Protein AF-A0A538KNV6-F1 (afdb_monomer)

Secondary structure (DSSP, 8-state):
-PPPPGGGTTHHHHHHHHHT-TT---PPPHHHHHHHHHHHHHHHHHHHHHHHHS--S----HHHHHHHHHHHHHHHT--EEETTEEE-TTHHHHHHHHHHS-TTTHHHHHHHHHHHHHHHHHHTTSS-TTHHHHHHHGGGGGHHHHHHHHHTT---S-GGGHHHHHHHHHHHHHHHHHHHHHHHHHHH---HHHHHHHHHHHHHHHHHHHHHHHHHHHHHTT-TTGGGGGHHHHHHHHHHHHHHHHHHHHHHHHHHHHHHHHHHHHHHHHHHHHHHHT---HHHHHHHHHHHHHHHHT-SEEEEEETTEEE--------HHHHHHHHHHHHHHHHHHTTS----EEETTEEEEEEEEE-SSS---EEEEEEEEESSSPPPHHHHHHHHHHHHHHHHHHHHHHHHHHHHHHHHHHHHTTSPPPPP--TTEEEEEEEE-SSSTTPPPS-EEEEEEETTEEEEEEEEESS-SHHHHHHHHHHHHHHHHHHHHH--HHHHHHHHHHHHHHTT----EEEEEEEEEEETTEEEEEEEEEBSPPPEEEETTEEEE-S---PPBTS-TT----EEEEEE-TT-EEEEE-HHHHH-B-SSSB-HHHHHHHHH-S--SSHHHHHHHHHHHHHHH--SS--S-EEEEEEEE--TT-TTS---PPP------

Nearest PDB structures (foldseek):
  3pu9-assembly1_B  TM=8.169E-01  e=1.095E-09  Sphaerobacter thermophilus DSM 20745
  5ucg-assembly2_E-2  TM=5.984E-01  e=3.688E-09  Bacillus subtilis subsp. subtilis str. 168
  5ucg-assembly1_B  TM=5.558E-01  e=9.086E-10  Bacillus subtilis subsp. subtilis str. 168
  5ucg-assembly1_A  TM=5.643E-01  e=4.881E-09  Bacillus subtilis subsp. subtilis str. 168
  5ucg-assembly3_C  TM=5.854E-01  e=1.131E-08  Bacillus subtilis subsp. subtilis str. 168

Structure (mmCIF, N/CA/C/O backbone):
data_AF-A0A538KNV6-F1
#
_entry.id   AF-A0A538KNV6-F1
#
loop_
_atom_site.group_PDB
_atom_site.id
_atom_site.type_symbol
_atom_site.label_atom_id
_atom_site.label_alt_id
_atom_site.label_comp_id
_atom_site.label_asym_id
_atom_site.label_entity_id
_atom_site.label_seq_id
_atom_site.pdbx_PDB_ins_code
_atom_site.Cartn_x
_atom_site.Cartn_y
_atom_site.Cartn_z
_atom_site.occupancy
_atom_site.B_iso_or_equiv
_atom_site.auth_seq_id
_atom_site.auth_comp_id
_atom_site.auth_asym_id
_atom_site.auth_atom_id
_atom_site.pdbx_PDB_model_num
ATOM 1 N N . MET A 1 1 ? 18.373 -9.035 5.329 1.00 31.70 1 MET A N 1
ATOM 2 C CA . MET A 1 1 ? 19.637 -9.115 4.562 1.00 31.70 1 MET A CA 1
ATOM 3 C C . MET A 1 1 ? 19.269 -9.104 3.083 1.00 31.70 1 MET A C 1
ATOM 5 O O . MET A 1 1 ? 18.928 -10.139 2.532 1.00 31.70 1 MET A O 1
ATOM 9 N N . GLY A 1 2 ? 19.151 -7.910 2.497 1.00 28.67 2 GLY A N 1
ATOM 10 C CA . GLY A 1 2 ? 18.668 -7.730 1.124 1.00 28.67 2 GLY A CA 1
ATOM 11 C C . GLY A 1 2 ? 19.784 -7.972 0.112 1.00 28.67 2 GLY A C 1
ATOM 12 O O . GLY A 1 2 ? 20.884 -7.448 0.275 1.00 28.67 2 GLY A O 1
ATOM 13 N N . ALA A 1 3 ? 19.503 -8.775 -0.913 1.00 26.23 3 ALA A N 1
ATOM 14 C CA . ALA A 1 3 ? 20.411 -8.995 -2.029 1.00 26.23 3 ALA A CA 1
ATOM 15 C C . ALA A 1 3 ? 20.647 -7.670 -2.788 1.00 26.23 3 ALA A C 1
ATOM 17 O O . ALA A 1 3 ? 19.674 -7.011 -3.165 1.00 26.23 3 ALA A O 1
ATOM 18 N N . PRO A 1 4 ? 21.904 -7.250 -3.018 1.00 31.81 4 PRO A N 1
ATOM 19 C CA . PRO A 1 4 ? 22.193 -6.047 -3.785 1.00 31.81 4 PRO A CA 1
ATOM 20 C C . PRO A 1 4 ? 21.834 -6.265 -5.260 1.00 31.81 4 PRO A C 1
ATOM 22 O O . PRO A 1 4 ? 22.206 -7.267 -5.873 1.00 31.81 4 PRO A O 1
ATOM 25 N N . GLY A 1 5 ? 21.080 -5.309 -5.804 1.00 29.91 5 GLY A N 1
ATOM 26 C CA . GLY A 1 5 ? 20.501 -5.325 -7.142 1.00 29.91 5 GLY A CA 1
ATOM 27 C C . GLY A 1 5 ? 21.484 -5.698 -8.251 1.00 29.91 5 GLY A C 1
ATOM 28 O O . GLY A 1 5 ? 22.493 -5.036 -8.491 1.00 29.91 5 GLY A O 1
ATOM 29 N N . THR A 1 6 ? 21.110 -6.728 -9.003 1.00 32.12 6 THR A N 1
ATOM 30 C CA . THR A 1 6 ? 21.729 -7.169 -10.261 1.00 32.12 6 THR A CA 1
ATOM 31 C C . THR A 1 6 ? 21.466 -6.213 -11.437 1.00 32.12 6 THR A C 1
ATOM 33 O O . THR A 1 6 ? 21.839 -6.502 -12.573 1.00 32.12 6 THR A O 1
ATOM 36 N N . THR A 1 7 ? 20.869 -5.046 -11.185 1.00 37.09 7 THR A N 1
ATOM 37 C CA . THR A 1 7 ? 20.545 -4.013 -12.180 1.00 37.09 7 THR A CA 1
ATOM 38 C C . THR A 1 7 ? 21.767 -3.223 -12.666 1.00 37.09 7 THR A C 1
ATOM 40 O O . THR A 1 7 ? 21.766 -2.733 -13.788 1.00 37.09 7 THR A O 1
ATOM 43 N N . GLY A 1 8 ? 22.867 -3.163 -11.906 1.00 31.95 8 GLY A N 1
ATOM 44 C CA . GLY A 1 8 ? 24.031 -2.336 -12.272 1.00 31.95 8 GLY A CA 1
ATOM 45 C C . GLY A 1 8 ? 24.875 -2.828 -13.461 1.00 31.95 8 GLY A C 1
ATOM 46 O O . GLY A 1 8 ? 25.609 -2.039 -14.053 1.00 31.95 8 GLY A O 1
ATOM 47 N N . LEU A 1 9 ? 24.795 -4.115 -13.824 1.00 35.78 9 LEU A N 1
ATOM 48 C CA . LEU A 1 9 ? 25.647 -4.721 -14.864 1.00 35.78 9 LEU A CA 1
ATOM 49 C C . LEU A 1 9 ? 24.964 -4.853 -16.236 1.00 35.78 9 LEU A C 1
ATOM 51 O O . LEU A 1 9 ? 25.666 -4.989 -17.237 1.00 35.78 9 LEU A O 1
ATOM 55 N N . ARG A 1 10 ? 23.627 -4.780 -16.303 1.00 38.53 10 ARG A N 1
ATOM 56 C CA . ARG A 1 10 ? 22.877 -4.808 -17.576 1.00 38.53 10 ARG A CA 1
ATOM 57 C C . ARG A 1 10 ? 22.777 -3.430 -18.243 1.00 38.53 10 ARG A C 1
ATOM 59 O O . ARG A 1 10 ? 22.795 -3.361 -19.464 1.00 38.53 10 ARG A O 1
ATOM 66 N N . ASP A 1 11 ? 22.837 -2.355 -17.458 1.00 41.00 11 ASP A N 1
ATOM 67 C CA . ASP A 1 11 ? 22.740 -0.968 -17.938 1.00 41.00 11 ASP A CA 1
ATOM 68 C C . ASP A 1 11 ? 23.985 -0.447 -18.678 1.00 41.00 11 ASP A C 1
ATOM 70 O O . ASP A 1 11 ? 23.913 0.522 -19.432 1.00 41.00 11 ASP A O 1
ATOM 74 N N . ALA A 1 12 ? 25.167 -1.020 -18.439 1.00 43.66 12 ALA A N 1
ATOM 75 C CA . ALA A 1 12 ? 26.415 -0.508 -19.011 1.00 43.66 12 ALA A CA 1
ATOM 76 C C . ALA A 1 12 ? 26.449 -0.549 -20.559 1.00 43.66 12 ALA A C 1
ATOM 78 O O . ALA A 1 12 ? 26.794 0.472 -21.160 1.00 43.66 12 ALA A O 1
ATOM 79 N N . PRO A 1 13 ? 26.089 -1.662 -21.233 1.00 41.53 13 PRO A N 1
ATOM 80 C CA . PRO A 1 13 ? 26.017 -1.700 -22.694 1.00 41.53 13 PRO A CA 1
ATOM 81 C C . PRO A 1 13 ? 24.874 -0.852 -23.274 1.00 41.53 13 PRO A C 1
ATOM 83 O O . PRO A 1 13 ? 25.076 -0.241 -24.321 1.00 41.53 13 PRO A O 1
ATOM 86 N N . GLU A 1 14 ? 23.723 -0.746 -22.602 1.00 44.19 14 GLU A N 1
ATOM 87 C CA . GLU A 1 14 ? 22.599 0.102 -23.040 1.00 44.19 14 GLU A CA 1
ATOM 88 C C . GLU A 1 14 ? 22.937 1.588 -22.971 1.00 44.19 14 GLU A C 1
ATOM 90 O O . GLU A 1 14 ? 22.750 2.308 -23.953 1.00 44.19 14 GLU A O 1
ATOM 95 N N . ARG A 1 15 ? 23.558 2.039 -21.875 1.00 45.38 15 ARG A N 1
ATOM 96 C CA . ARG A 1 15 ? 24.079 3.408 -21.778 1.00 45.38 15 ARG A CA 1
ATOM 97 C C . ARG A 1 15 ? 25.140 3.654 -22.850 1.00 45.38 15 ARG A C 1
ATOM 99 O O . ARG A 1 15 ? 25.118 4.703 -23.482 1.00 45.38 15 ARG A O 1
ATOM 106 N N . LEU A 1 16 ? 26.027 2.699 -23.133 1.00 47.44 16 LEU A N 1
ATOM 107 C CA . LEU A 1 16 ? 27.023 2.833 -24.206 1.00 47.44 16 LEU A CA 1
ATOM 108 C C . LEU A 1 16 ? 26.395 2.881 -25.609 1.00 47.44 16 LEU A C 1
ATOM 110 O O . LEU A 1 16 ? 26.859 3.650 -26.447 1.00 47.44 16 LEU A O 1
ATOM 114 N N . MET A 1 17 ? 25.321 2.128 -25.863 1.00 43.88 17 MET A N 1
ATOM 115 C CA . MET A 1 17 ? 24.559 2.189 -27.117 1.00 43.88 17 MET A CA 1
ATOM 116 C C . MET A 1 17 ? 23.757 3.491 -27.258 1.00 43.88 17 MET A C 1
ATOM 118 O O . MET A 1 17 ? 23.701 4.053 -28.354 1.00 43.88 17 MET A O 1
ATOM 122 N N . GLU A 1 18 ? 23.189 4.021 -26.170 1.00 44.62 18 GLU A N 1
ATOM 123 C CA . GLU A 1 18 ? 22.583 5.358 -26.153 1.00 44.62 18 GLU A CA 1
ATOM 124 C C . GLU A 1 18 ? 23.612 6.453 -26.464 1.00 44.62 18 GLU A C 1
ATOM 126 O O . GLU A 1 18 ? 23.309 7.389 -27.207 1.00 44.62 18 GLU A O 1
ATOM 131 N N . HIS A 1 19 ? 24.841 6.316 -25.957 1.00 47.78 19 HIS A N 1
ATOM 132 C CA . HIS A 1 19 ? 25.937 7.256 -26.218 1.00 47.78 19 HIS A CA 1
ATOM 133 C C . HIS A 1 19 ? 26.520 7.106 -27.635 1.00 47.78 19 HIS A C 1
ATOM 135 O O . HIS A 1 19 ? 26.993 8.084 -28.211 1.00 47.78 19 HIS A O 1
ATOM 141 N N . ALA A 1 20 ? 26.410 5.923 -28.247 1.00 45.28 20 ALA A N 1
ATOM 142 C CA . ALA A 1 20 ? 26.838 5.650 -29.619 1.00 45.28 20 ALA A CA 1
ATOM 143 C C . ALA A 1 20 ? 25.884 6.192 -30.702 1.00 45.28 20 ALA A C 1
ATOM 145 O O . ALA A 1 20 ? 26.161 6.026 -31.892 1.00 45.28 20 ALA A O 1
ATOM 146 N N . ARG A 1 21 ? 24.756 6.829 -30.338 1.00 53.97 21 ARG A N 1
ATOM 147 C CA . ARG A 1 21 ? 23.785 7.430 -31.275 1.00 53.97 21 ARG A CA 1
ATOM 148 C C . ARG A 1 21 ? 24.077 8.925 -31.497 1.00 53.97 21 ARG A C 1
ATOM 150 O O . ARG A 1 21 ? 23.521 9.775 -30.799 1.00 53.97 21 ARG A O 1
ATOM 157 N N . PRO A 1 22 ? 24.847 9.328 -32.526 1.00 48.66 22 PRO A N 1
ATOM 158 C CA . PRO A 1 22 ? 25.306 10.701 -32.669 1.00 48.66 22 PRO A CA 1
ATOM 159 C C . PRO A 1 22 ? 24.379 11.445 -33.637 1.00 48.66 22 PRO A C 1
ATOM 161 O O . PRO A 1 22 ? 24.817 11.845 -34.705 1.00 48.66 22 PRO A O 1
ATOM 164 N N . HIS A 1 23 ? 23.081 11.544 -33.325 1.00 49.34 23 HIS A N 1
ATOM 165 C CA . HIS A 1 23 ? 22.102 12.286 -34.149 1.00 49.34 23 HIS A CA 1
ATOM 166 C C . HIS A 1 23 ? 20.927 12.871 -33.351 1.00 49.34 23 HIS A C 1
ATOM 168 O O . HIS A 1 23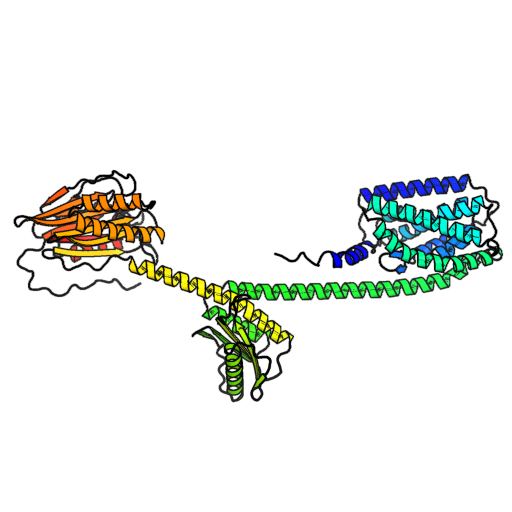 ? 19.929 13.273 -33.946 1.00 49.34 23 HIS A O 1
ATOM 174 N N . ARG A 1 24 ? 20.989 12.948 -32.012 1.00 53.91 24 ARG A N 1
ATOM 175 C CA . ARG A 1 24 ? 20.012 13.813 -31.340 1.00 53.91 24 ARG A CA 1
ATOM 176 C C . ARG A 1 24 ? 20.365 15.267 -31.685 1.00 53.91 24 ARG A C 1
ATOM 178 O O . ARG A 1 24 ? 21.533 15.634 -31.523 1.00 53.91 24 ARG A O 1
ATOM 185 N N . PRO A 1 25 ? 19.401 16.101 -32.112 1.00 59.47 25 PRO A N 1
ATOM 186 C CA . PRO A 1 25 ? 19.564 17.549 -32.217 1.00 59.47 25 PRO A CA 1
ATOM 187 C C . PRO A 1 25 ? 19.643 18.148 -30.802 1.00 59.47 25 PRO A C 1
ATOM 189 O O . PRO A 1 25 ? 18.776 18.888 -30.352 1.00 59.47 25 PRO A O 1
ATOM 192 N N . ARG A 1 26 ? 20.662 17.743 -30.043 1.00 69.62 26 ARG A N 1
ATOM 193 C CA . ARG A 1 26 ? 20.945 18.189 -28.684 1.00 69.62 26 ARG A CA 1
ATOM 194 C C . ARG A 1 26 ? 22.269 18.935 -28.679 1.00 69.62 26 ARG A C 1
ATOM 196 O O . ARG A 1 26 ? 23.227 18.508 -29.326 1.00 69.62 26 ARG A O 1
ATOM 203 N N . ARG A 1 27 ? 22.289 20.027 -27.919 1.00 80.69 27 ARG A N 1
ATOM 204 C CA . ARG A 1 27 ? 23.494 20.787 -27.583 1.00 80.69 27 ARG A CA 1
ATOM 205 C C . ARG A 1 27 ? 24.470 19.928 -26.785 1.00 80.69 27 ARG A C 1
ATOM 207 O O . ARG A 1 27 ? 24.042 19.061 -26.019 1.00 80.69 27 ARG A O 1
ATOM 214 N N . LEU A 1 28 ? 25.760 20.176 -26.978 1.00 80.81 28 LEU A N 1
ATOM 215 C CA . LEU A 1 28 ? 26.827 19.606 -26.167 1.00 80.81 28 LEU A CA 1
ATOM 216 C C . LEU A 1 28 ? 26.789 20.212 -24.763 1.00 80.81 28 LEU A C 1
ATOM 218 O O . LEU A 1 28 ? 26.365 21.353 -24.564 1.00 80.81 28 LEU A O 1
ATOM 222 N N . ALA A 1 29 ? 27.272 19.462 -23.774 1.00 85.50 29 ALA A N 1
ATOM 223 C CA . ALA A 1 29 ? 27.494 20.040 -22.456 1.00 85.50 29 ALA A CA 1
ATOM 224 C C . ALA A 1 29 ? 28.584 21.135 -22.546 1.00 85.50 29 ALA A C 1
ATOM 226 O O . ALA A 1 29 ? 29.550 20.967 -23.292 1.00 85.50 29 ALA A O 1
ATOM 227 N N . PRO A 1 30 ? 28.530 22.219 -21.747 1.00 86.25 30 PRO A N 1
ATOM 228 C CA . PRO A 1 30 ? 29.530 23.296 -21.807 1.00 86.25 30 PRO A CA 1
ATOM 229 C C . PRO A 1 30 ? 30.976 22.833 -21.567 1.00 86.25 30 PRO A C 1
ATOM 231 O O . PRO A 1 30 ? 31.935 23.460 -22.014 1.00 86.25 30 PRO A O 1
ATOM 234 N N . ARG A 1 31 ? 31.157 21.738 -20.822 1.00 87.00 31 ARG A N 1
ATOM 235 C CA . ARG A 1 31 ? 32.462 21.098 -20.616 1.00 87.00 31 ARG A CA 1
ATOM 236 C C . ARG A 1 31 ? 32.932 20.355 -21.868 1.00 87.00 31 ARG A C 1
ATOM 238 O O . ARG A 1 31 ? 34.076 20.531 -22.267 1.00 87.00 31 ARG A O 1
ATOM 245 N N . GLU A 1 32 ? 32.047 19.585 -22.489 1.00 87.69 32 GLU A N 1
ATOM 246 C CA . GLU A 1 32 ? 32.319 18.854 -23.729 1.00 87.69 32 GLU A CA 1
ATOM 247 C C . GLU A 1 32 ? 32.652 19.819 -24.872 1.00 87.69 32 GLU A C 1
ATOM 249 O O . GLU A 1 32 ? 33.688 19.671 -25.510 1.00 87.69 32 GLU A O 1
ATOM 254 N N . LEU A 1 33 ? 31.849 20.873 -25.058 1.00 90.00 33 LEU A N 1
ATOM 255 C CA . LEU A 1 33 ? 32.087 21.882 -26.091 1.00 90.00 33 LEU A CA 1
ATOM 256 C C . LEU A 1 33 ? 33.457 22.556 -25.940 1.00 90.00 33 LEU A C 1
ATOM 258 O O . LEU A 1 33 ? 34.154 22.743 -26.933 1.00 90.00 33 LEU A O 1
ATOM 262 N N . ARG A 1 34 ? 33.868 22.898 -24.710 1.00 91.88 34 ARG A N 1
ATOM 263 C CA . ARG A 1 34 ? 35.193 23.489 -24.452 1.00 91.88 34 ARG A CA 1
ATOM 264 C C . ARG A 1 34 ? 36.325 22.537 -24.826 1.00 91.88 34 ARG A C 1
ATOM 266 O O . ARG A 1 34 ? 37.282 22.969 -25.458 1.00 91.88 34 ARG A O 1
ATOM 273 N N . VAL A 1 35 ? 36.218 21.264 -24.451 1.00 91.75 35 VAL A N 1
ATOM 274 C CA . VAL A 1 35 ? 37.239 20.252 -24.761 1.00 91.75 35 VAL A CA 1
ATOM 275 C C . VAL A 1 35 ? 37.345 20.027 -26.270 1.00 91.75 35 VAL A C 1
ATOM 277 O O . VAL A 1 35 ? 38.452 20.055 -26.806 1.00 91.75 35 VAL A O 1
ATOM 280 N N . GLU A 1 36 ? 36.215 19.882 -26.966 1.00 92.25 36 GLU A N 1
ATOM 281 C CA . GLU A 1 36 ? 36.201 19.720 -28.424 1.00 92.25 36 GLU A CA 1
ATOM 282 C C . GLU A 1 36 ? 36.719 20.972 -29.143 1.00 92.25 36 GLU A C 1
ATOM 284 O O . GLU A 1 36 ? 37.502 20.854 -30.080 1.00 92.25 36 GLU A O 1
ATOM 289 N N . ALA A 1 37 ? 36.367 22.177 -28.680 1.00 93.38 37 ALA A N 1
ATOM 290 C CA . ALA A 1 37 ? 36.863 23.427 -29.258 1.00 93.38 37 ALA A CA 1
ATOM 291 C C . ALA A 1 37 ? 38.379 23.594 -29.086 1.00 93.38 37 ALA A C 1
ATOM 293 O O . ALA A 1 37 ? 39.064 23.955 -30.043 1.00 93.38 37 ALA A O 1
ATOM 294 N N . ILE A 1 38 ? 38.916 23.294 -27.897 1.00 94.88 38 ILE A N 1
ATOM 295 C CA . ILE A 1 38 ? 40.363 23.324 -27.640 1.00 94.88 38 ILE A CA 1
ATOM 296 C C . ILE A 1 38 ? 41.075 22.301 -28.527 1.00 94.88 38 ILE A C 1
ATOM 298 O O . ILE A 1 38 ? 42.089 22.621 -29.143 1.00 94.88 38 ILE A O 1
ATOM 302 N N . SER A 1 39 ? 40.537 21.084 -28.624 1.00 94.38 39 SER A N 1
ATOM 303 C CA . SER A 1 39 ? 41.139 20.029 -29.436 1.00 94.38 39 SER A CA 1
ATOM 304 C C . SER A 1 39 ? 41.112 20.357 -30.930 1.00 94.38 39 SER A C 1
ATOM 306 O O . SER A 1 39 ? 42.129 20.203 -31.603 1.00 94.38 39 SER A O 1
ATOM 308 N N . ALA A 1 40 ? 39.992 20.877 -31.440 1.00 95.12 40 ALA A N 1
ATOM 309 C CA . ALA A 1 40 ? 39.860 21.320 -32.823 1.00 95.12 40 ALA A CA 1
ATOM 310 C C . ALA A 1 40 ? 40.824 22.473 -33.147 1.00 95.12 40 ALA A C 1
ATOM 312 O O . ALA A 1 40 ? 41.493 22.444 -34.179 1.00 95.12 40 ALA A O 1
ATOM 313 N N . ALA A 1 41 ? 40.948 23.461 -32.255 1.00 96.38 41 ALA A N 1
ATOM 314 C CA . ALA A 1 41 ? 41.893 24.563 -32.420 1.00 96.38 41 ALA A CA 1
ATOM 315 C C . ALA A 1 41 ? 43.352 24.074 -32.418 1.00 96.38 41 ALA A C 1
ATOM 317 O O . ALA A 1 41 ? 44.137 24.483 -33.272 1.00 96.38 41 ALA A O 1
ATOM 318 N N . ALA A 1 42 ? 43.703 23.162 -31.505 1.00 96.06 42 ALA A N 1
ATOM 319 C CA . ALA A 1 42 ? 45.030 22.558 -31.448 1.00 96.06 42 ALA A CA 1
ATOM 320 C C . ALA A 1 42 ? 45.345 21.744 -32.714 1.00 96.06 42 ALA A C 1
ATOM 322 O O . ALA A 1 42 ? 46.440 21.874 -33.260 1.00 96.06 42 ALA A O 1
ATOM 323 N N . LEU A 1 43 ? 44.382 20.971 -33.228 1.00 96.38 43 LEU A N 1
ATOM 324 C CA . LEU A 1 43 ? 44.548 20.243 -34.485 1.00 96.38 43 LEU A CA 1
ATOM 325 C C . LEU A 1 43 ? 44.799 21.202 -35.649 1.00 96.38 43 LEU A C 1
ATOM 327 O O . LEU A 1 43 ? 45.733 20.989 -36.416 1.00 96.38 43 LEU A O 1
ATOM 331 N N . LEU A 1 44 ? 43.988 22.256 -35.784 1.00 96.69 44 LEU A N 1
ATOM 332 C CA . LEU A 1 44 ? 44.137 23.237 -36.861 1.00 96.69 44 LEU A CA 1
ATOM 333 C C . LEU A 1 44 ? 45.475 23.979 -36.778 1.00 96.69 44 LEU A C 1
ATOM 335 O O . LEU A 1 44 ? 46.090 24.224 -37.814 1.00 96.69 44 LEU A O 1
ATOM 339 N N . ALA A 1 45 ? 45.958 24.286 -35.571 1.00 97.00 45 ALA A N 1
ATOM 340 C CA . ALA A 1 45 ? 47.271 24.891 -35.370 1.00 97.00 45 ALA A CA 1
ATOM 341 C C . ALA A 1 45 ? 48.408 23.952 -35.809 1.00 97.00 45 ALA A C 1
ATOM 343 O O . ALA A 1 45 ? 49.298 24.370 -36.548 1.00 97.00 45 ALA A O 1
ATOM 344 N N . VAL A 1 46 ? 48.357 22.673 -35.416 1.00 96.56 46 VAL A N 1
ATOM 345 C CA . VAL A 1 46 ? 49.350 21.664 -35.825 1.00 96.56 46 VAL A CA 1
ATOM 346 C C . VAL A 1 46 ? 49.297 21.421 -37.334 1.00 96.56 46 VAL A C 1
ATOM 348 O O . VAL A 1 46 ? 50.331 21.445 -37.995 1.00 96.56 46 VAL A O 1
ATOM 351 N N . ALA A 1 47 ? 48.102 21.248 -37.898 1.00 95.44 47 ALA A N 1
ATOM 352 C CA . ALA A 1 47 ? 47.891 21.036 -39.325 1.00 95.44 47 ALA A CA 1
ATOM 353 C C . ALA A 1 47 ? 48.343 22.244 -40.164 1.00 95.44 47 ALA A C 1
ATOM 355 O O . ALA A 1 47 ? 49.003 22.074 -41.186 1.00 95.44 47 ALA A O 1
ATOM 356 N N . GLY A 1 48 ? 48.047 23.468 -39.714 1.00 95.38 48 GLY A N 1
ATOM 357 C CA . GLY A 1 48 ? 48.525 24.702 -40.337 1.00 95.38 48 GLY A CA 1
ATOM 358 C C . GLY A 1 48 ? 50.046 24.841 -40.262 1.00 95.38 48 GLY A C 1
ATOM 359 O O . GLY A 1 48 ? 50.682 25.169 -41.260 1.00 95.38 48 GLY A O 1
ATOM 360 N N . GLY A 1 49 ? 50.644 24.512 -39.113 1.00 95.69 49 GLY A N 1
ATOM 361 C CA . GLY A 1 49 ? 52.097 24.464 -38.952 1.00 95.69 49 GLY A CA 1
ATOM 362 C C . GLY A 1 49 ? 52.752 23.454 -39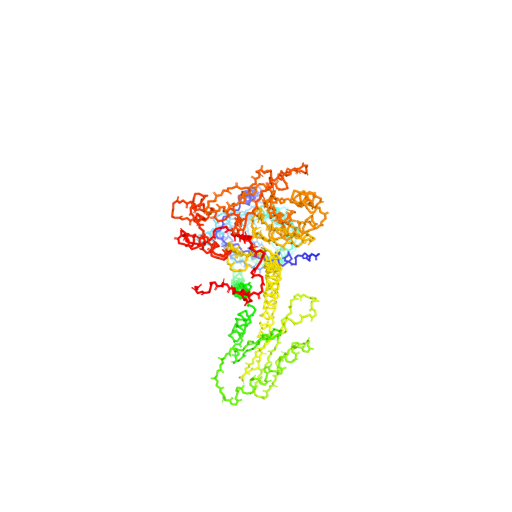.895 1.00 95.69 49 GLY A C 1
ATOM 363 O O . GLY A 1 49 ? 53.725 23.784 -40.566 1.00 95.69 49 GLY A O 1
ATOM 364 N N . MET A 1 50 ? 52.183 22.252 -40.022 1.00 95.00 50 MET A N 1
ATOM 365 C CA . MET A 1 50 ? 52.652 21.252 -40.984 1.00 95.00 50 MET A CA 1
ATOM 366 C C . MET A 1 50 ? 52.543 21.748 -42.428 1.00 95.00 50 MET A C 1
ATOM 368 O O . MET A 1 50 ? 53.485 21.564 -43.192 1.00 95.00 50 MET A O 1
ATOM 372 N N . ALA A 1 51 ? 51.446 22.410 -42.804 1.00 93.38 51 ALA A N 1
ATOM 373 C CA . ALA A 1 51 ? 51.262 22.946 -44.153 1.00 93.38 51 ALA A CA 1
ATOM 374 C C . ALA A 1 51 ? 52.297 24.021 -44.525 1.00 93.38 51 ALA A C 1
ATOM 376 O O . ALA A 1 51 ? 52.648 24.141 -45.697 1.00 93.38 51 ALA A O 1
ATOM 377 N N . LEU A 1 52 ? 52.794 24.777 -43.540 1.00 93.38 52 LEU A N 1
ATOM 378 C CA . LEU A 1 52 ? 53.803 25.820 -43.737 1.00 93.38 52 LEU A CA 1
ATOM 379 C C . LEU A 1 52 ? 55.243 25.290 -43.671 1.00 93.38 52 LEU A C 1
ATOM 381 O O . LEU A 1 52 ? 56.103 25.773 -44.402 1.00 93.38 52 LEU A O 1
ATOM 385 N N . LEU A 1 53 ? 55.518 24.331 -42.781 1.00 92.12 53 LEU A N 1
ATOM 386 C CA . LEU A 1 53 ? 56.879 23.884 -42.460 1.00 92.12 53 LEU A CA 1
ATOM 387 C C . LEU A 1 53 ? 57.316 22.640 -43.245 1.00 92.12 53 LEU A C 1
ATOM 389 O O . LEU A 1 53 ? 58.509 22.447 -43.480 1.00 92.12 53 LEU A O 1
ATOM 393 N N . VAL A 1 54 ? 56.378 21.780 -43.650 1.00 91.25 54 VAL A N 1
ATOM 394 C CA . VAL A 1 54 ? 56.695 20.554 -44.391 1.00 91.25 54 VAL A CA 1
ATOM 395 C C . VAL A 1 54 ? 56.819 20.880 -45.875 1.00 91.25 54 VAL A C 1
ATOM 397 O O . VAL A 1 54 ? 55.826 21.017 -46.590 1.00 91.25 54 VAL A O 1
ATOM 400 N N . SER A 1 55 ? 58.060 20.965 -46.350 1.00 80.44 55 SER A N 1
ATOM 401 C CA . SER A 1 55 ? 58.354 21.122 -47.776 1.00 80.44 55 SER A CA 1
ATOM 402 C C . SER A 1 55 ? 57.924 19.876 -48.555 1.00 80.44 55 SER A C 1
ATOM 404 O O . SER A 1 55 ? 58.197 18.750 -48.143 1.00 80.44 55 SER A O 1
ATOM 406 N N . SER A 1 56 ? 57.252 20.070 -49.691 1.00 80.44 56 SER A N 1
ATOM 407 C CA . SER A 1 56 ? 56.743 18.980 -50.526 1.00 80.44 56 SER A CA 1
ATOM 408 C C . SER A 1 56 ? 57.185 19.161 -51.979 1.00 80.44 56 SER A C 1
ATOM 410 O O . SER A 1 56 ? 56.890 20.202 -52.562 1.00 80.44 56 SER A O 1
ATOM 412 N N . PRO A 1 57 ? 57.799 18.142 -52.608 1.00 76.81 57 PRO A N 1
ATOM 413 C CA . PRO A 1 57 ? 58.096 18.165 -54.041 1.00 76.81 57 PRO A CA 1
ATOM 414 C C . PRO A 1 57 ? 56.844 17.949 -54.916 1.00 76.81 57 PRO A C 1
ATOM 416 O O . PRO A 1 57 ? 56.923 17.996 -56.140 1.00 76.81 57 PRO A O 1
ATOM 419 N N . ARG A 1 58 ? 55.681 17.679 -54.308 1.00 83.62 58 ARG A N 1
ATOM 420 C CA . ARG A 1 58 ? 54.424 17.360 -55.003 1.00 83.62 58 ARG A CA 1
ATOM 421 C C . ARG A 1 58 ? 53.628 18.626 -55.320 1.00 83.62 58 ARG A C 1
ATOM 423 O O . ARG A 1 58 ? 53.338 19.398 -54.409 1.00 83.62 58 ARG A O 1
ATOM 430 N N . ALA A 1 59 ? 53.197 18.771 -56.573 1.00 82.81 59 ALA A N 1
ATOM 431 C CA . ALA A 1 59 ? 52.345 19.863 -57.052 1.00 82.81 59 ALA A CA 1
ATOM 432 C C . ALA A 1 59 ? 51.082 19.305 -57.747 1.00 82.81 59 ALA A C 1
ATOM 434 O O . ALA A 1 59 ? 51.034 19.233 -58.977 1.00 82.81 59 ALA A O 1
ATOM 435 N N . PRO A 1 60 ? 50.069 18.837 -56.990 1.00 86.62 60 PRO A N 1
ATOM 436 C CA . PRO A 1 60 ? 48.858 18.279 -57.583 1.00 86.62 60 PRO A CA 1
ATOM 437 C C . PRO A 1 60 ? 48.013 19.362 -58.261 1.00 86.62 60 PRO A C 1
ATOM 439 O O . PRO A 1 60 ? 47.995 20.520 -57.844 1.00 86.62 60 PRO A O 1
ATOM 442 N N . SER A 1 61 ? 47.239 18.963 -59.273 1.00 89.81 61 SER A N 1
ATOM 443 C CA . SER A 1 61 ? 46.256 19.860 -59.885 1.00 89.81 61 SER A CA 1
ATOM 444 C C . SER A 1 61 ? 45.141 20.222 -58.885 1.00 89.81 61 SER A C 1
ATOM 446 O O . SER A 1 61 ? 44.774 19.384 -58.051 1.00 89.81 61 SER A O 1
ATOM 448 N N . PRO A 1 62 ? 44.520 21.413 -58.989 1.00 89.75 62 PRO A N 1
ATOM 449 C CA . PRO A 1 62 ? 43.359 21.766 -58.169 1.00 89.75 62 PRO A CA 1
ATOM 450 C C . PRO A 1 62 ? 42.210 20.749 -58.270 1.00 89.75 62 PRO A C 1
ATOM 452 O O . PRO A 1 62 ? 41.534 20.472 -57.281 1.00 89.75 62 PRO A O 1
ATOM 455 N N . ALA A 1 63 ? 42.027 20.134 -59.445 1.00 90.06 63 ALA A N 1
ATOM 456 C CA . ALA A 1 63 ? 41.030 19.087 -59.666 1.00 90.06 63 ALA A CA 1
ATOM 457 C C . ALA A 1 63 ? 41.320 17.818 -58.846 1.00 90.06 63 ALA A C 1
ATOM 459 O O . ALA A 1 63 ? 40.398 17.211 -58.306 1.00 90.06 63 ALA A O 1
ATOM 460 N N . THR A 1 64 ? 42.593 17.440 -58.694 1.00 90.12 64 THR A N 1
ATOM 461 C CA . THR A 1 64 ? 43.012 16.304 -57.859 1.00 90.12 64 THR A CA 1
ATOM 462 C C . THR A 1 64 ? 42.724 16.574 -56.384 1.00 90.12 64 THR A C 1
ATOM 464 O O . THR A 1 64 ? 42.160 15.720 -55.704 1.00 90.12 64 THR A O 1
ATOM 467 N N . VAL A 1 65 ? 43.042 17.776 -55.891 1.00 91.12 65 VAL A N 1
ATOM 468 C CA . VAL A 1 65 ? 42.737 18.177 -54.506 1.00 91.12 65 VAL A CA 1
ATOM 469 C C . VAL A 1 65 ? 41.226 18.138 -54.254 1.00 91.12 65 VAL A C 1
ATOM 471 O O . VAL A 1 65 ? 40.783 17.548 -53.268 1.00 91.12 65 VAL A O 1
ATOM 474 N N . ALA A 1 66 ? 40.429 18.698 -55.170 1.00 92.56 66 ALA A N 1
ATOM 475 C CA . ALA A 1 66 ? 38.971 18.690 -55.079 1.00 92.56 66 ALA A CA 1
ATOM 476 C C . ALA A 1 66 ? 38.385 17.267 -55.121 1.00 92.56 66 ALA A C 1
ATOM 478 O O . ALA A 1 66 ? 37.470 16.960 -54.356 1.00 92.56 66 ALA A O 1
ATOM 479 N N . LEU A 1 67 ? 38.935 16.383 -55.962 1.00 94.19 67 LEU A N 1
ATOM 480 C CA . LEU A 1 67 ? 38.527 14.980 -56.049 1.00 94.19 67 LEU A CA 1
ATOM 481 C C . LEU A 1 67 ? 38.748 14.246 -54.721 1.00 94.19 67 LEU A C 1
ATOM 483 O O . LEU A 1 67 ? 37.824 13.611 -54.213 1.00 94.19 67 LEU A O 1
ATOM 487 N N . TYR A 1 68 ? 39.945 14.354 -54.138 1.00 94.50 68 TYR A N 1
ATOM 488 C CA . TYR A 1 68 ? 40.255 13.721 -52.853 1.00 94.50 68 TYR A CA 1
ATOM 489 C C . TYR A 1 68 ? 39.414 14.293 -51.711 1.00 94.50 68 TYR A C 1
ATOM 491 O O . TYR A 1 68 ? 38.889 13.521 -50.911 1.00 94.50 68 TYR A O 1
ATOM 499 N N . ALA A 1 69 ? 39.227 15.615 -51.657 1.00 94.69 69 ALA A N 1
ATOM 500 C CA . ALA A 1 69 ? 38.366 16.247 -50.661 1.00 94.69 69 ALA A CA 1
ATOM 501 C C . ALA A 1 69 ? 36.907 15.766 -50.785 1.00 94.69 69 ALA A C 1
ATOM 503 O O . ALA A 1 69 ? 36.304 15.362 -49.792 1.00 94.69 69 ALA A O 1
ATOM 504 N N . GLY A 1 70 ? 36.353 15.732 -52.002 1.00 95.69 70 GLY A N 1
ATOM 505 C CA . GLY A 1 70 ? 34.985 15.275 -52.259 1.00 95.69 70 GLY A CA 1
ATOM 506 C C . GLY A 1 70 ? 34.770 13.794 -51.931 1.00 95.69 70 GLY A C 1
ATOM 507 O O . GLY A 1 70 ? 33.801 13.442 -51.256 1.00 95.69 70 GLY A O 1
ATOM 508 N N . LEU A 1 71 ? 35.697 12.923 -52.342 1.00 95.31 71 LEU A N 1
ATOM 509 C CA . LEU A 1 71 ? 35.652 11.497 -52.006 1.00 95.31 71 LEU A CA 1
ATOM 510 C C . LEU A 1 71 ? 35.808 11.256 -50.504 1.00 95.31 71 LEU A C 1
ATOM 512 O O . LEU A 1 71 ? 35.149 10.375 -49.955 1.00 95.31 71 LEU A O 1
ATOM 516 N N . TYR A 1 72 ? 36.631 12.053 -49.825 1.00 95.81 72 TYR A N 1
ATOM 517 C CA . TYR A 1 72 ? 36.798 11.956 -48.382 1.00 95.81 72 TYR A CA 1
ATOM 518 C C . TYR A 1 72 ? 35.524 12.375 -47.639 1.00 95.81 72 TYR A C 1
ATOM 520 O O . TYR A 1 72 ? 35.097 11.671 -46.725 1.00 95.81 72 TYR A O 1
ATOM 528 N N . VAL A 1 73 ? 34.850 13.450 -48.074 1.00 96.06 73 VAL A N 1
ATOM 529 C CA . VAL A 1 73 ? 33.517 13.821 -47.564 1.00 96.06 73 VAL A CA 1
ATOM 530 C C . VAL A 1 73 ? 32.530 12.672 -47.780 1.00 96.06 73 VAL A C 1
ATOM 532 O O . VAL A 1 73 ? 31.825 12.291 -46.847 1.00 96.06 73 VAL A O 1
ATOM 535 N N . ALA A 1 74 ? 32.502 12.068 -48.973 1.00 94.19 74 ALA A N 1
ATOM 536 C CA . ALA A 1 74 ? 31.633 10.928 -49.263 1.00 94.19 74 ALA A CA 1
ATOM 537 C C . ALA A 1 74 ? 31.940 9.706 -48.376 1.00 94.19 74 ALA A C 1
ATOM 539 O O . ALA A 1 74 ? 31.013 9.064 -47.883 1.00 94.19 74 ALA A O 1
ATOM 540 N N . ALA A 1 75 ? 33.213 9.410 -48.106 1.00 93.88 75 ALA A N 1
ATOM 541 C CA . ALA A 1 75 ? 33.615 8.335 -47.202 1.00 93.88 75 ALA A CA 1
ATOM 542 C C . ALA A 1 75 ? 33.233 8.636 -45.742 1.00 93.88 75 ALA A C 1
ATOM 544 O O . ALA A 1 75 ? 32.643 7.788 -45.077 1.00 93.88 75 ALA A O 1
ATOM 545 N N . ALA A 1 76 ? 33.459 9.863 -45.263 1.00 92.38 76 ALA A N 1
ATOM 546 C CA . ALA A 1 76 ? 33.076 10.312 -43.920 1.00 92.38 76 ALA A CA 1
ATOM 547 C C . ALA A 1 76 ? 31.551 10.319 -43.690 1.00 92.38 76 ALA A C 1
ATOM 549 O O . ALA A 1 76 ? 31.075 10.351 -42.553 1.00 92.38 76 ALA A O 1
ATOM 55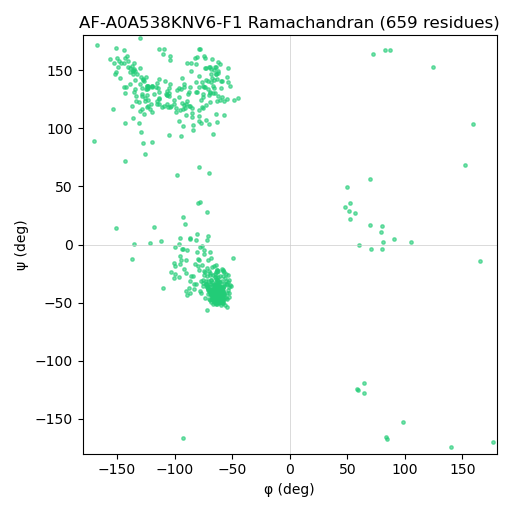0 N N . ARG A 1 77 ? 30.759 10.290 -44.767 1.00 90.62 77 ARG A N 1
ATOM 551 C CA . ARG A 1 77 ? 29.294 10.184 -44.722 1.00 90.62 77 ARG A CA 1
ATOM 552 C C . ARG A 1 77 ? 28.812 8.751 -44.484 1.00 90.62 77 ARG A C 1
ATOM 554 O O . ARG A 1 77 ? 27.662 8.576 -44.070 1.00 90.62 77 ARG A O 1
ATOM 561 N N . VAL A 1 78 ? 29.657 7.748 -44.724 1.00 90.56 78 VAL A N 1
ATOM 562 C CA . VAL A 1 78 ? 29.364 6.330 -44.487 1.00 90.56 78 VAL A CA 1
ATOM 563 C C . VAL A 1 78 ? 29.788 5.969 -43.066 1.00 90.56 78 VAL A C 1
ATOM 565 O O . VAL A 1 78 ? 30.971 5.946 -42.757 1.00 90.56 78 VAL A O 1
ATOM 568 N N . ARG A 1 79 ? 28.826 5.679 -42.181 1.00 86.31 79 ARG A N 1
ATOM 569 C CA . ARG A 1 79 ? 29.116 5.266 -40.796 1.00 86.31 79 ARG A CA 1
ATOM 570 C C . ARG A 1 79 ? 28.800 3.793 -40.601 1.00 86.31 79 ARG A C 1
ATOM 572 O O . ARG A 1 79 ? 27.648 3.386 -40.743 1.00 86.31 79 ARG A O 1
ATOM 579 N N . LEU A 1 80 ? 29.811 3.013 -40.245 1.00 83.81 80 LEU A N 1
ATOM 580 C CA . LEU A 1 80 ? 29.693 1.592 -39.947 1.00 83.81 80 LEU A CA 1
ATOM 581 C C . LEU A 1 80 ? 29.632 1.408 -38.431 1.00 83.81 80 LEU A C 1
ATOM 583 O O . LEU A 1 80 ? 30.597 1.685 -37.727 1.00 83.81 80 LEU A O 1
ATOM 587 N N . TYR A 1 81 ? 28.494 0.944 -37.919 1.00 78.44 81 TYR A N 1
ATOM 588 C CA . TYR A 1 81 ? 28.343 0.649 -36.494 1.00 78.44 81 TYR A CA 1
ATOM 589 C C . TYR A 1 81 ? 28.988 -0.702 -36.168 1.00 78.44 81 TYR A C 1
ATOM 591 O O . TYR A 1 81 ? 28.537 -1.739 -36.664 1.00 78.44 81 TYR A O 1
ATOM 599 N N . VAL A 1 82 ? 30.036 -0.691 -35.340 1.00 73.94 82 VAL A N 1
ATOM 600 C CA . VAL A 1 82 ? 30.759 -1.889 -34.889 1.00 73.94 82 VAL A CA 1
ATOM 601 C C . VAL A 1 82 ? 30.808 -1.880 -33.364 1.00 73.94 82 VAL A C 1
ATOM 603 O O . VAL A 1 82 ? 31.423 -1.013 -32.750 1.00 73.94 82 VAL A O 1
ATOM 606 N N . GLY A 1 83 ? 30.106 -2.831 -32.741 1.00 71.81 83 GLY A N 1
ATOM 607 C CA . GLY A 1 83 ? 29.928 -2.845 -31.289 1.00 71.81 83 GLY A CA 1
ATOM 608 C C . GLY A 1 83 ? 29.262 -1.557 -30.794 1.00 71.81 83 GLY A C 1
ATOM 609 O O . GLY A 1 83 ? 28.189 -1.194 -31.271 1.00 71.81 83 GLY A O 1
ATOM 610 N N . ALA A 1 84 ? 29.918 -0.871 -29.856 1.00 63.94 84 ALA A N 1
ATOM 611 C CA . ALA A 1 84 ? 29.484 0.421 -29.315 1.00 63.94 84 ALA A CA 1
ATOM 612 C C . ALA A 1 84 ? 30.138 1.636 -30.013 1.00 63.94 84 ALA A C 1
ATOM 614 O O . ALA A 1 84 ? 29.949 2.764 -29.571 1.00 63.94 84 ALA A O 1
ATOM 615 N N . GLY A 1 85 ? 30.925 1.427 -31.076 1.00 68.88 85 GLY A N 1
ATOM 616 C CA . GLY A 1 85 ? 31.624 2.482 -31.815 1.00 68.88 85 GLY A CA 1
ATOM 617 C C . GLY A 1 85 ? 31.110 2.657 -33.246 1.00 68.88 85 GLY A C 1
ATOM 618 O O . GLY A 1 85 ? 30.373 1.821 -33.777 1.00 68.88 85 GLY A O 1
ATOM 619 N N . SER A 1 86 ? 31.525 3.746 -33.896 1.00 75.75 86 SER A N 1
ATOM 620 C CA . SER A 1 86 ? 31.295 3.970 -35.327 1.00 75.75 86 SER A CA 1
ATOM 621 C C . SER A 1 86 ? 32.618 4.127 -36.067 1.00 75.75 86 SER A C 1
ATOM 623 O O . SER A 1 86 ? 33.372 5.047 -35.763 1.00 75.75 86 SER A O 1
ATOM 625 N N . ALA A 1 87 ? 32.867 3.268 -37.051 1.00 84.12 87 ALA A N 1
ATOM 626 C CA . ALA A 1 87 ? 33.996 3.381 -37.967 1.00 84.12 87 ALA A CA 1
ATOM 627 C C . ALA A 1 87 ? 33.584 4.134 -39.239 1.00 84.12 87 ALA A C 1
ATOM 629 O O . ALA A 1 87 ? 32.464 3.965 -39.740 1.00 84.12 87 ALA A O 1
ATOM 630 N N . LEU A 1 88 ? 34.493 4.949 -39.772 1.00 89.75 88 LEU A N 1
ATOM 631 C CA . LEU A 1 88 ? 34.344 5.610 -41.067 1.00 89.75 88 LEU A CA 1
ATOM 632 C C . LEU A 1 88 ? 35.282 4.913 -42.059 1.00 89.75 88 LEU A C 1
ATOM 634 O O . LEU A 1 88 ? 36.455 4.753 -41.742 1.00 89.75 88 LEU A O 1
ATOM 638 N N . PRO A 1 89 ? 34.846 4.530 -43.270 1.00 91.94 89 PRO A N 1
ATOM 639 C CA . PRO A 1 89 ? 35.715 3.885 -44.250 1.00 91.94 89 PRO A CA 1
ATOM 640 C C . PRO A 1 89 ? 36.637 4.891 -44.966 1.00 91.94 89 PRO A C 1
ATOM 642 O O . PRO A 1 89 ? 36.888 4.782 -46.167 1.00 91.94 89 PRO A O 1
ATOM 645 N N . THR A 1 90 ? 37.125 5.905 -44.247 1.00 92.75 90 THR A N 1
ATOM 646 C CA . THR A 1 90 ? 37.945 6.998 -44.782 1.00 92.75 90 THR A CA 1
ATOM 647 C C . THR A 1 90 ? 39.329 6.529 -45.205 1.00 92.75 90 THR A C 1
ATOM 649 O O . THR A 1 90 ? 39.888 7.128 -46.118 1.00 92.75 90 THR A O 1
ATOM 652 N N . GLN A 1 91 ? 39.848 5.428 -44.645 1.00 93.69 91 GLN A N 1
ATOM 653 C CA . GLN A 1 91 ? 41.139 4.830 -45.025 1.00 93.69 91 GLN A CA 1
ATOM 654 C C . GLN A 1 91 ? 41.265 4.543 -46.530 1.00 93.69 91 GLN A C 1
ATOM 656 O O . GLN A 1 91 ? 42.346 4.711 -47.094 1.00 93.69 91 GLN A O 1
ATOM 661 N N . LEU A 1 92 ? 40.154 4.211 -47.204 1.00 93.69 92 LEU A N 1
ATOM 662 C CA . LEU A 1 92 ? 40.114 3.988 -48.656 1.00 93.69 92 LEU A CA 1
ATOM 663 C C . LEU A 1 92 ? 40.530 5.219 -49.473 1.00 93.69 92 LEU A C 1
ATOM 665 O O . LEU A 1 92 ? 41.008 5.075 -50.595 1.00 93.69 92 LEU A O 1
ATOM 669 N N . ILE A 1 93 ? 40.340 6.418 -48.918 1.00 96.00 93 ILE A N 1
ATOM 670 C CA . ILE A 1 93 ? 40.662 7.696 -49.561 1.00 96.00 93 ILE A CA 1
ATOM 671 C C . ILE A 1 93 ? 41.864 8.364 -48.887 1.00 96.00 93 ILE A C 1
ATOM 673 O O . ILE A 1 93 ? 42.706 8.941 -49.568 1.00 96.00 93 ILE A O 1
ATOM 677 N N . PHE A 1 94 ? 41.976 8.252 -47.563 1.00 95.56 94 PHE A N 1
ATOM 678 C CA . PHE A 1 94 ? 43.031 8.849 -46.750 1.00 95.56 94 PHE A CA 1
ATOM 679 C C . PHE A 1 94 ? 44.422 8.306 -47.083 1.00 95.56 94 PHE A C 1
ATOM 681 O O . PHE A 1 94 ? 45.335 9.089 -47.334 1.00 95.56 94 PHE A O 1
ATOM 688 N N . VAL A 1 95 ? 44.590 6.982 -47.149 1.00 94.50 95 VAL A N 1
ATOM 689 C CA . VAL A 1 95 ? 45.890 6.382 -47.483 1.00 94.50 95 VAL A CA 1
ATOM 690 C C . VAL A 1 95 ? 46.386 6.848 -48.859 1.00 94.50 95 VAL A C 1
ATOM 692 O O . VAL A 1 95 ? 47.500 7.361 -48.924 1.00 94.50 95 VAL A O 1
ATOM 695 N N . PRO A 1 96 ? 45.593 6.793 -49.950 1.00 93.81 96 PRO A N 1
ATOM 696 C CA . PRO A 1 96 ? 46.034 7.340 -51.232 1.00 93.81 96 PRO A CA 1
ATOM 697 C C . PRO A 1 96 ? 46.253 8.859 -51.211 1.00 93.81 96 PRO A C 1
ATOM 699 O O . PRO A 1 96 ? 47.122 9.358 -51.926 1.00 93.81 96 PRO A O 1
ATOM 702 N N . MET A 1 97 ? 45.526 9.599 -50.372 1.00 94.38 97 MET A N 1
ATOM 703 C CA . MET A 1 97 ? 45.711 11.044 -50.202 1.00 94.38 97 MET A CA 1
ATOM 704 C C . MET A 1 97 ? 47.099 11.396 -49.646 1.00 94.38 97 MET A C 1
ATOM 706 O O . MET A 1 97 ? 47.686 12.384 -50.088 1.00 94.38 97 MET A O 1
ATOM 710 N N . LEU A 1 98 ? 47.662 10.568 -48.754 1.00 93.62 98 LEU A N 1
ATOM 711 C CA . LEU A 1 98 ? 49.020 10.741 -48.215 1.00 93.62 98 LEU A CA 1
ATOM 712 C C . LEU A 1 98 ? 50.114 10.664 -49.290 1.00 93.62 98 LEU A C 1
ATOM 714 O O . LEU A 1 98 ? 51.198 11.208 -49.090 1.00 93.62 98 LEU A O 1
ATOM 718 N N . PHE A 1 99 ? 49.856 10.021 -50.429 1.00 92.25 99 PHE A N 1
ATOM 719 C CA . PHE A 1 99 ? 50.824 9.910 -51.527 1.00 92.25 99 PHE A CA 1
ATOM 720 C C . PHE A 1 99 ? 50.551 10.902 -52.662 1.00 92.25 99 PHE A C 1
ATOM 722 O O . PHE A 1 99 ? 51.492 11.349 -53.312 1.00 92.25 99 PHE A O 1
ATOM 729 N N . ALA A 1 100 ? 49.291 11.293 -52.868 1.00 91.00 100 ALA A N 1
ATOM 730 C CA . ALA A 1 100 ? 48.900 12.186 -53.958 1.00 91.00 100 ALA A CA 1
ATOM 731 C C . ALA A 1 100 ? 49.026 13.682 -53.624 1.00 91.00 100 ALA A C 1
ATOM 733 O O . ALA A 1 100 ? 49.280 14.492 -54.516 1.00 91.00 100 ALA A O 1
ATOM 734 N N . LEU A 1 101 ? 48.838 14.069 -52.358 1.00 93.00 101 LEU A N 1
ATOM 735 C CA . LEU A 1 101 ? 48.857 15.471 -51.931 1.00 93.00 101 LEU A CA 1
ATOM 736 C C . LEU A 1 101 ? 50.164 15.840 -51.199 1.00 93.00 101 LEU A C 1
ATOM 738 O O . LEU A 1 101 ? 50.894 14.954 -50.734 1.00 93.00 101 LEU A O 1
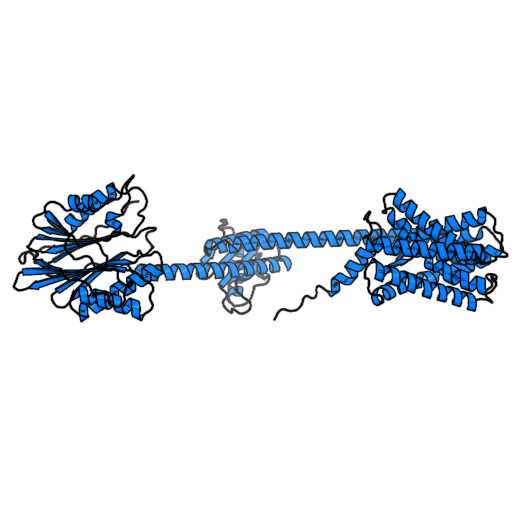ATOM 742 N N . PRO A 1 102 ? 50.478 17.146 -51.069 1.00 94.25 102 PRO A N 1
ATOM 743 C CA . PRO A 1 102 ? 51.518 17.623 -50.166 1.00 94.25 102 PRO A CA 1
ATOM 744 C C . PRO A 1 102 ? 51.240 17.170 -48.733 1.00 94.25 102 PRO A C 1
ATOM 746 O O . PRO A 1 102 ? 50.186 17.483 -48.180 1.00 94.25 102 PRO A O 1
ATOM 749 N N . LEU A 1 103 ? 52.192 16.461 -48.119 1.00 93.50 103 LEU A N 1
ATOM 750 C CA . LEU A 1 103 ? 52.016 15.844 -46.795 1.00 93.50 103 LEU A CA 1
ATOM 751 C C . LEU A 1 103 ? 51.634 16.857 -45.709 1.00 93.50 103 LEU A C 1
ATOM 753 O O . LEU A 1 103 ? 50.806 16.545 -44.859 1.00 93.50 103 LEU A O 1
ATOM 757 N N . GLY A 1 104 ? 52.162 18.083 -45.778 1.00 92.81 104 GLY A N 1
ATOM 758 C CA . GLY A 1 104 ? 51.804 19.157 -44.849 1.00 92.81 104 GLY A CA 1
ATOM 759 C C . GLY A 1 104 ? 50.335 19.592 -44.926 1.00 92.81 104 GLY A C 1
ATOM 760 O O . GLY A 1 104 ? 49.773 20.030 -43.930 1.00 92.81 104 GLY A O 1
ATOM 761 N N . VAL A 1 105 ? 49.687 19.436 -46.085 1.00 93.94 105 VAL A N 1
ATOM 762 C CA . VAL A 1 105 ? 48.309 19.897 -46.336 1.00 93.94 105 VAL A CA 1
ATOM 763 C C . VAL A 1 105 ? 47.272 18.808 -46.030 1.00 93.94 105 VAL A C 1
ATOM 765 O O . VAL A 1 105 ? 46.111 19.122 -45.766 1.00 93.94 105 VAL A O 1
ATOM 768 N N . VAL A 1 106 ? 47.664 17.527 -46.014 1.00 95.62 106 VAL A N 1
ATOM 769 C CA . VAL A 1 106 ? 46.741 16.394 -45.803 1.00 95.62 106 VAL A CA 1
ATOM 770 C C . VAL A 1 106 ? 45.905 16.524 -44.517 1.00 95.62 106 VAL A C 1
ATOM 772 O O . VAL A 1 106 ? 44.684 16.371 -44.613 1.00 95.62 106 VAL A O 1
ATOM 775 N N . PRO A 1 107 ? 46.469 16.870 -43.338 1.00 96.75 107 PRO A N 1
ATOM 776 C CA . PRO A 1 107 ? 45.664 17.015 -42.123 1.00 96.75 107 PRO A CA 1
ATOM 777 C C . PRO A 1 107 ? 44.590 18.113 -42.220 1.00 96.75 107 PRO A C 1
ATOM 779 O O . PRO A 1 107 ? 43.499 17.948 -41.675 1.00 96.75 107 PRO A O 1
ATOM 782 N N . LEU A 1 108 ? 44.845 19.198 -42.967 1.00 95.81 108 LEU A N 1
ATOM 783 C CA . LEU A 1 108 ? 43.851 20.252 -43.214 1.00 95.81 108 LEU A CA 1
ATOM 784 C C . LEU A 1 108 ? 42.715 19.766 -44.121 1.00 95.81 108 LEU A C 1
ATOM 786 O O . LEU A 1 108 ? 41.551 20.063 -43.856 1.00 95.81 108 LEU A O 1
ATOM 790 N N . VAL A 1 109 ? 43.034 18.995 -45.166 1.00 95.81 109 VAL A N 1
ATOM 791 C CA . VAL A 1 109 ? 42.025 18.412 -46.071 1.00 95.81 109 VAL A CA 1
ATOM 792 C C . VAL A 1 109 ? 41.133 17.425 -45.318 1.00 95.81 109 VAL A C 1
ATOM 794 O O . VAL A 1 109 ? 39.915 17.444 -45.491 1.00 95.81 109 VAL A O 1
ATOM 797 N N . VAL A 1 110 ? 41.714 16.611 -44.432 1.00 96.88 110 VAL A N 1
ATOM 798 C CA . VAL A 1 110 ? 40.973 15.687 -43.564 1.00 96.88 110 VAL A CA 1
ATOM 799 C C . VAL A 1 110 ? 40.049 16.438 -42.604 1.00 96.88 110 VAL A C 1
ATOM 801 O O . VAL A 1 110 ? 38.851 16.146 -42.564 1.00 96.88 110 VAL A O 1
ATOM 804 N N . ALA A 1 111 ? 40.568 17.431 -41.875 1.00 96.31 111 ALA A N 1
ATOM 805 C CA . ALA A 1 111 ? 39.776 18.238 -40.948 1.00 96.31 111 ALA A CA 1
ATOM 806 C C . ALA A 1 111 ? 38.625 18.968 -41.665 1.00 96.31 111 ALA A C 1
ATOM 808 O O . ALA A 1 111 ? 37.481 18.935 -41.209 1.00 96.31 111 ALA A O 1
ATOM 809 N N . GLY A 1 112 ? 38.902 19.564 -42.830 1.00 96.31 112 GLY A N 1
ATOM 810 C CA . GLY A 1 112 ? 37.897 20.220 -43.666 1.00 96.31 112 GLY A CA 1
ATOM 811 C C . GLY A 1 112 ? 36.843 19.250 -44.206 1.00 96.31 112 GLY A C 1
ATOM 812 O O . GLY A 1 112 ? 35.655 19.567 -44.200 1.00 96.31 112 GLY A O 1
ATOM 813 N N . GLY A 1 113 ? 37.244 18.044 -44.615 1.00 95.56 113 GLY A N 1
ATOM 814 C CA . GLY A 1 113 ? 36.326 17.013 -45.095 1.00 95.56 113 GLY A CA 1
ATOM 815 C C . GLY A 1 113 ? 35.392 16.476 -44.004 1.00 95.56 113 GLY A C 1
ATOM 816 O O . GLY A 1 113 ? 34.193 16.306 -44.243 1.00 95.56 113 GLY A O 1
ATOM 817 N N . LEU A 1 114 ? 35.902 16.269 -42.785 1.00 95.12 114 LEU A N 1
ATOM 818 C CA . LEU A 1 114 ? 35.074 15.904 -41.628 1.00 95.12 114 LEU A CA 1
ATOM 819 C C . LEU A 1 114 ? 34.101 17.034 -41.259 1.00 95.12 114 LEU A C 1
ATOM 821 O O . LEU A 1 114 ? 32.906 16.781 -41.082 1.00 95.12 114 LEU A O 1
ATOM 825 N N . ALA A 1 115 ? 34.579 18.281 -41.225 1.00 95.50 115 ALA A N 1
ATOM 826 C CA . ALA A 1 115 ? 33.750 19.457 -40.968 1.00 95.50 115 ALA A CA 1
ATOM 827 C C . ALA A 1 115 ? 32.634 19.619 -42.012 1.00 95.50 115 ALA A C 1
ATOM 829 O O . ALA A 1 115 ? 31.480 19.844 -41.650 1.00 95.50 115 ALA A O 1
ATOM 830 N N . ALA A 1 116 ? 32.946 19.445 -43.299 1.00 95.94 116 ALA A N 1
ATOM 831 C CA . ALA A 1 116 ? 31.973 19.515 -44.385 1.00 95.94 116 ALA A CA 1
ATOM 832 C C . ALA A 1 116 ? 30.925 18.393 -44.293 1.00 95.94 116 ALA A C 1
ATOM 834 O O . ALA A 1 116 ? 29.729 18.650 -44.443 1.00 95.94 116 ALA A O 1
ATOM 835 N N . SER A 1 117 ? 31.340 17.160 -43.974 1.00 93.94 117 SER A N 1
ATOM 836 C CA . SER A 1 117 ? 30.413 16.044 -43.729 1.00 93.94 117 SER A CA 1
ATOM 837 C C . SER A 1 117 ? 29.426 16.362 -42.596 1.00 93.94 117 SER A C 1
ATOM 839 O O . SER A 1 117 ? 28.215 16.157 -42.753 1.00 93.94 117 SER A O 1
ATOM 841 N N . ALA A 1 118 ? 29.924 16.929 -41.491 1.00 91.50 118 ALA A N 1
ATOM 842 C CA . ALA A 1 118 ? 29.109 17.359 -40.357 1.00 91.50 118 ALA A CA 1
ATOM 843 C C . ALA A 1 118 ? 28.201 18.554 -40.696 1.00 91.50 118 ALA A C 1
ATOM 845 O O . ALA A 1 118 ? 27.036 18.562 -40.304 1.00 91.50 118 ALA A O 1
ATOM 846 N N . ALA A 1 119 ? 28.681 19.529 -41.470 1.00 93.25 119 ALA A N 1
ATOM 847 C CA . ALA A 1 119 ? 27.885 20.673 -41.913 1.00 93.25 119 ALA A CA 1
ATOM 848 C C . ALA A 1 119 ? 26.687 20.242 -42.775 1.00 93.25 119 ALA A C 1
ATOM 850 O O . ALA A 1 119 ? 25.593 20.780 -42.618 1.00 93.25 119 ALA A O 1
ATOM 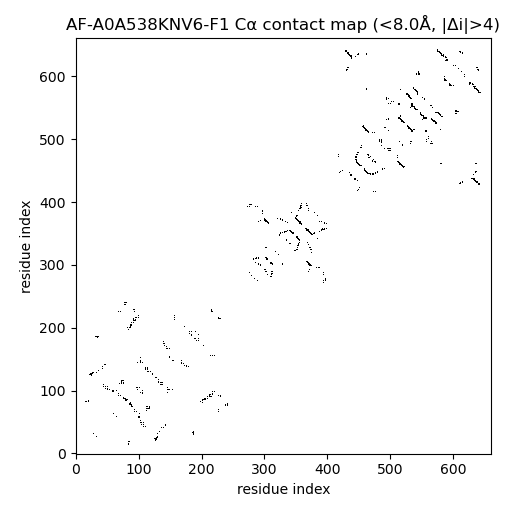851 N N . ILE A 1 120 ? 26.853 19.214 -43.615 1.00 93.06 120 ILE A N 1
ATOM 852 C CA . ILE A 1 120 ? 25.740 18.603 -44.357 1.00 93.06 120 ILE A CA 1
ATOM 853 C C . ILE A 1 120 ? 24.709 17.994 -43.391 1.00 93.06 120 ILE A C 1
ATOM 855 O O . ILE A 1 120 ? 23.510 18.158 -43.600 1.00 93.06 120 ILE A O 1
ATOM 859 N N . ASP A 1 121 ? 25.137 17.319 -42.315 1.00 89.19 121 ASP A N 1
ATOM 860 C CA . ASP A 1 121 ? 24.204 16.802 -41.297 1.00 89.19 121 ASP A CA 1
ATOM 861 C C . ASP A 1 121 ? 23.431 17.918 -40.587 1.00 89.19 121 ASP A C 1
ATOM 863 O O . ASP A 1 121 ? 22.243 17.755 -40.309 1.00 89.19 121 ASP A O 1
ATOM 867 N N . VAL A 1 122 ? 24.079 19.053 -40.329 1.00 88.81 122 VAL A N 1
ATOM 868 C CA . VAL A 1 122 ? 23.446 20.236 -39.731 1.00 88.81 122 VAL A CA 1
ATOM 869 C C . VAL A 1 122 ? 22.434 20.859 -40.694 1.00 88.81 122 VAL A C 1
ATOM 871 O O . VAL A 1 122 ? 21.297 21.105 -40.301 1.00 88.81 122 VAL A O 1
ATOM 874 N N . ALA A 1 123 ? 22.801 21.041 -41.965 1.00 91.00 123 ALA A N 1
ATOM 875 C CA . ALA A 1 123 ? 21.918 21.595 -42.993 1.00 91.00 123 ALA A CA 1
ATOM 876 C C . ALA A 1 123 ? 20.678 20.719 -43.245 1.00 91.00 123 ALA A C 1
ATOM 878 O O . ALA A 1 123 ? 19.593 21.230 -43.503 1.00 91.00 123 ALA A O 1
ATOM 879 N N . LEU A 1 124 ? 20.820 19.396 -43.121 1.00 88.31 124 LEU A N 1
ATOM 880 C CA . LEU A 1 124 ? 19.713 18.442 -43.225 1.00 88.31 124 LEU A CA 1
ATOM 881 C C . LEU A 1 124 ? 18.890 18.308 -41.927 1.00 88.31 124 LEU A C 1
ATOM 883 O O . LEU A 1 124 ? 18.017 17.443 -41.859 1.00 88.31 124 LEU A O 1
ATOM 887 N N . GLY A 1 125 ? 19.181 19.096 -40.884 1.00 83.50 125 GLY A N 1
ATOM 888 C CA . GLY A 1 125 ? 18.479 19.056 -39.594 1.00 83.50 125 GLY A CA 1
ATOM 889 C C . GLY A 1 125 ? 18.750 17.797 -38.761 1.00 83.50 125 GLY A C 1
ATOM 890 O O . GLY A 1 125 ? 18.002 17.488 -37.836 1.00 83.50 125 GLY A O 1
ATOM 891 N N . ARG A 1 126 ? 19.807 17.040 -39.083 1.00 81.81 126 ARG A N 1
ATOM 892 C CA . ARG A 1 126 ? 20.149 15.754 -38.445 1.00 81.81 126 ARG A CA 1
ATOM 893 C C . ARG A 1 126 ? 21.147 15.889 -37.294 1.00 81.81 126 ARG A C 1
ATOM 895 O O . ARG A 1 126 ? 21.345 14.927 -36.553 1.00 81.81 126 ARG A O 1
ATOM 902 N N . ALA A 1 127 ? 21.797 17.044 -37.157 1.00 84.44 127 ALA A N 1
ATOM 903 C CA . ALA A 1 127 ? 22.792 17.321 -36.124 1.00 84.44 127 ALA A CA 1
ATOM 904 C C . ALA A 1 127 ? 22.762 18.790 -35.670 1.00 84.44 127 ALA A C 1
ATOM 906 O O . ALA A 1 127 ? 22.339 19.677 -36.405 1.00 84.44 127 ALA A O 1
ATOM 907 N N . HIS A 1 128 ? 23.243 19.044 -34.451 1.00 88.38 128 HIS A N 1
ATOM 908 C CA . HIS A 1 128 ? 23.438 20.400 -33.927 1.00 88.38 128 HIS A CA 1
ATOM 909 C C . HIS A 1 128 ? 24.740 21.025 -34.487 1.00 88.38 128 HIS A C 1
ATOM 911 O O . HIS A 1 128 ? 25.718 20.285 -34.624 1.00 88.38 128 HIS A O 1
ATOM 917 N N . PRO A 1 129 ? 24.813 22.350 -34.754 1.00 88.06 129 PRO A N 1
ATOM 918 C CA . PRO A 1 129 ? 26.001 23.014 -35.320 1.00 88.06 129 PRO A CA 1
ATOM 919 C C . PRO A 1 129 ? 27.322 22.735 -34.590 1.00 88.06 129 PRO A C 1
ATOM 921 O O . PRO A 1 129 ? 28.366 22.585 -35.217 1.00 88.06 129 PRO A O 1
ATOM 924 N N . GLU A 1 130 ? 27.277 22.583 -33.267 1.00 90.25 130 GLU A N 1
ATOM 925 C CA . GLU A 1 130 ? 28.446 22.262 -32.432 1.00 90.25 130 GLU A CA 1
ATOM 926 C C . GLU A 1 130 ? 29.142 20.945 -32.829 1.00 90.25 130 GLU A C 1
ATOM 928 O O . GLU A 1 130 ? 30.326 20.766 -32.556 1.00 90.25 130 GLU A O 1
ATOM 933 N N . ARG A 1 131 ? 28.449 20.037 -33.531 1.00 88.12 131 ARG A N 1
ATOM 934 C CA . ARG A 1 131 ? 29.035 18.784 -34.032 1.00 88.12 131 ARG A CA 1
ATOM 935 C C . ARG A 1 131 ? 30.078 18.998 -35.128 1.00 88.12 131 ARG A C 1
ATOM 937 O O . ARG A 1 131 ? 30.896 18.109 -35.336 1.00 88.12 131 ARG A O 1
ATOM 944 N N . ILE A 1 132 ? 30.087 20.158 -35.788 1.00 91.38 132 ILE A N 1
ATOM 945 C CA . ILE A 1 132 ? 31.146 20.526 -36.739 1.00 91.38 132 ILE A CA 1
ATOM 946 C C . ILE A 1 132 ? 32.489 20.641 -36.006 1.00 91.38 132 ILE A C 1
ATOM 948 O O . ILE A 1 132 ? 33.501 20.163 -36.506 1.00 91.38 132 ILE A O 1
ATOM 952 N N . VAL A 1 133 ? 32.490 21.203 -34.793 1.00 91.38 133 VAL A N 1
ATOM 953 C CA . VAL A 1 133 ? 33.701 21.356 -33.971 1.00 91.38 133 VAL A CA 1
ATOM 954 C C . VAL A 1 133 ? 34.241 19.991 -33.544 1.00 91.38 133 VAL A C 1
ATOM 956 O O . VAL A 1 133 ? 35.429 19.729 -33.706 1.00 91.38 133 VAL A O 1
ATOM 959 N N . THR A 1 134 ? 33.364 19.092 -33.087 1.00 89.62 134 THR A N 1
ATOM 960 C CA . THR A 1 134 ? 33.737 17.702 -32.768 1.00 89.62 134 THR A CA 1
ATOM 961 C C . THR A 1 134 ? 34.329 16.984 -33.984 1.00 89.62 134 THR A C 1
ATOM 963 O O . THR A 1 134 ? 35.361 16.333 -33.871 1.00 89.62 134 THR A O 1
ATOM 966 N N . ALA A 1 135 ? 33.718 17.152 -35.163 1.00 90.81 135 ALA A N 1
ATOM 967 C CA . ALA A 1 135 ? 34.184 16.513 -36.390 1.00 90.81 135 ALA A CA 1
ATOM 968 C C . ALA A 1 135 ? 35.580 16.995 -36.816 1.00 90.81 135 ALA A C 1
ATOM 970 O O . ALA A 1 135 ? 36.366 16.199 -37.317 1.00 90.81 135 ALA A O 1
ATOM 971 N N . ILE A 1 136 ? 35.916 18.272 -36.590 1.00 93.62 136 ILE A N 1
ATOM 972 C CA . ILE A 1 136 ? 37.287 18.764 -36.785 1.00 93.62 136 ILE A CA 1
ATOM 973 C C . ILE A 1 136 ? 38.230 18.021 -35.837 1.00 93.62 136 ILE A C 1
ATOM 975 O O . ILE A 1 136 ? 39.226 17.474 -36.294 1.00 93.62 136 ILE A O 1
ATOM 979 N N . GLY A 1 137 ? 37.893 17.940 -34.546 1.00 89.62 137 GLY A N 1
ATOM 980 C CA . GLY A 1 137 ? 38.687 17.228 -33.539 1.00 89.62 137 GLY A CA 1
ATOM 981 C C . GLY A 1 137 ? 38.946 15.750 -33.864 1.00 89.62 137 GLY A C 1
ATOM 982 O O . GLY A 1 137 ? 39.999 15.229 -33.515 1.00 89.62 137 GLY A O 1
ATOM 983 N N . ASP A 1 138 ? 38.061 15.073 -34.596 1.00 89.94 138 ASP A N 1
ATOM 984 C CA . ASP A 1 138 ? 38.267 13.680 -35.032 1.00 89.94 138 ASP A CA 1
ATOM 985 C C . ASP A 1 138 ? 39.378 13.521 -36.099 1.00 89.94 138 ASP A C 1
ATOM 987 O O . ASP A 1 138 ? 39.773 12.406 -36.441 1.00 89.94 138 ASP A O 1
ATOM 991 N N . GLY A 1 139 ? 39.932 14.624 -36.616 1.00 92.50 139 GLY A N 1
ATOM 992 C CA . GLY A 1 139 ? 41.000 14.630 -37.619 1.00 92.50 139 GLY A CA 1
ATOM 993 C C . GLY A 1 139 ? 42.417 14.338 -37.102 1.00 92.50 139 GLY A C 1
ATOM 994 O O . GLY A 1 139 ? 43.338 14.271 -37.917 1.00 92.50 139 GLY A O 1
ATOM 995 N N . TRP A 1 140 ? 42.628 14.144 -35.791 1.00 94.50 140 TRP A N 1
ATOM 996 C CA . TRP A 1 140 ? 43.964 13.892 -35.207 1.00 94.50 140 TRP A CA 1
ATOM 997 C C . TRP A 1 140 ? 44.707 12.705 -35.825 1.00 94.50 140 TRP A C 1
ATOM 999 O O . TRP A 1 140 ? 45.932 12.752 -35.953 1.00 94.50 140 TRP A O 1
ATOM 1009 N N . HIS A 1 141 ? 43.979 11.686 -36.283 1.00 92.31 141 HIS A N 1
ATOM 1010 C CA . HIS A 1 141 ? 44.541 10.525 -36.970 1.00 92.31 141 HIS A CA 1
ATOM 1011 C C . HIS A 1 141 ? 45.391 10.886 -38.206 1.00 92.31 141 HIS A C 1
ATOM 1013 O O . HIS A 1 141 ? 46.292 10.134 -38.565 1.00 92.31 141 HIS A O 1
ATOM 1019 N N . ALA A 1 142 ? 45.166 12.037 -38.850 1.00 95.38 142 ALA A N 1
ATOM 1020 C CA . ALA A 1 142 ? 45.894 12.414 -40.061 1.00 95.38 142 ALA A CA 1
ATOM 1021 C C . ALA A 1 142 ? 47.307 12.972 -39.809 1.00 95.38 142 ALA A C 1
ATOM 1023 O O . ALA A 1 142 ? 48.146 12.951 -40.709 1.00 95.38 142 ALA A O 1
ATOM 1024 N N . VAL A 1 143 ? 47.582 13.472 -38.601 1.00 96.25 143 VAL A N 1
ATOM 1025 C CA . VAL A 1 143 ? 48.802 14.235 -38.281 1.00 96.25 143 VAL A CA 1
ATOM 1026 C C . VAL A 1 143 ? 50.043 13.339 -38.241 1.00 96.25 143 VAL A C 1
ATOM 1028 O O . VAL A 1 143 ? 51.012 13.572 -38.963 1.00 96.25 143 VAL A O 1
ATOM 1031 N N . ALA A 1 144 ? 50.012 12.293 -37.414 1.00 95.25 144 ALA A N 1
ATOM 1032 C CA . ALA A 1 144 ? 51.140 11.386 -37.217 1.00 95.25 144 ALA A CA 1
ATOM 1033 C C . ALA A 1 144 ? 51.618 10.672 -38.501 1.00 95.25 144 ALA A C 1
ATOM 1035 O O . ALA A 1 144 ? 52.816 10.733 -38.782 1.00 95.25 144 ALA A O 1
ATOM 1036 N N . PRO A 1 145 ? 50.753 10.037 -39.318 1.00 94.81 145 PRO A N 1
ATOM 1037 C CA . PRO A 1 145 ? 51.200 9.356 -40.535 1.00 94.81 145 PRO A CA 1
ATOM 1038 C C . PRO A 1 145 ? 51.774 10.334 -41.569 1.00 94.81 145 PRO A C 1
ATOM 1040 O O . PRO A 1 145 ? 52.785 10.027 -42.199 1.00 94.81 145 PRO A O 1
ATOM 1043 N N . ALA A 1 146 ? 51.191 11.531 -41.708 1.00 94.56 146 ALA A N 1
ATOM 1044 C CA . ALA A 1 146 ? 51.730 12.570 -42.581 1.00 94.56 146 ALA A CA 1
ATOM 1045 C C . ALA A 1 146 ? 53.127 13.025 -42.124 1.00 94.56 146 ALA A C 1
ATOM 1047 O O . ALA A 1 146 ? 54.022 13.176 -42.954 1.00 94.56 146 ALA A O 1
ATOM 1048 N N . GLY A 1 147 ? 53.337 13.173 -40.811 1.00 94.44 147 GLY A N 1
ATOM 1049 C CA . GLY A 1 147 ? 54.639 13.494 -40.225 1.00 94.44 147 GLY A CA 1
ATOM 1050 C C . GLY A 1 147 ? 55.682 12.393 -40.435 1.00 94.44 147 GLY A C 1
ATOM 1051 O O . GLY A 1 147 ? 56.788 12.684 -40.882 1.00 94.44 147 GLY A O 1
ATOM 1052 N N . VAL A 1 148 ? 55.326 11.127 -40.186 1.00 95.00 148 VAL A N 1
ATOM 1053 C CA . VAL A 1 148 ? 56.220 9.971 -40.397 1.00 95.00 148 VAL A CA 1
ATOM 1054 C C . VAL A 1 148 ? 56.678 9.887 -41.854 1.00 95.00 148 VAL A C 1
ATOM 1056 O O . VAL A 1 148 ? 57.869 9.738 -42.121 1.00 95.00 148 VAL A O 1
ATOM 1059 N N . LEU A 1 149 ? 55.754 10.037 -42.807 1.00 93.06 149 LEU A N 1
ATOM 1060 C CA . LEU A 1 149 ? 56.092 10.018 -44.231 1.00 93.06 149 LEU A CA 1
ATOM 1061 C C . LEU A 1 149 ? 56.900 11.250 -44.657 1.00 93.06 149 LEU A C 1
ATOM 1063 O O . LEU A 1 149 ? 57.769 11.131 -45.519 1.00 93.06 149 LEU A O 1
ATOM 1067 N N . ALA A 1 150 ? 56.648 12.416 -44.057 1.00 92.38 150 ALA A N 1
ATOM 1068 C CA . ALA A 1 150 ? 57.394 13.638 -44.349 1.00 92.38 150 ALA A CA 1
ATOM 1069 C C . ALA A 1 150 ? 58.847 13.541 -43.865 1.00 92.38 150 ALA A C 1
ATOM 1071 O O . ALA A 1 150 ? 59.763 13.875 -44.613 1.00 92.38 150 ALA A O 1
ATOM 1072 N N . LEU A 1 151 ? 59.063 13.014 -42.655 1.00 93.00 151 LEU A N 1
ATOM 1073 C CA . LEU A 1 151 ? 60.396 12.763 -42.097 1.00 93.00 151 LEU A CA 1
ATOM 1074 C C . LEU A 1 151 ? 61.187 11.734 -42.913 1.00 93.00 151 LEU A C 1
ATOM 1076 O O . LEU A 1 151 ? 62.406 11.828 -43.007 1.00 93.00 151 LEU A O 1
ATOM 1080 N N . ALA A 1 152 ? 60.496 10.786 -43.546 1.00 91.12 152 ALA A N 1
ATOM 1081 C CA . ALA A 1 152 ? 61.094 9.819 -44.461 1.00 91.12 152 ALA A CA 1
ATOM 1082 C C . ALA A 1 152 ? 61.346 10.368 -45.882 1.00 91.12 152 ALA A C 1
ATOM 1084 O O . ALA A 1 152 ? 61.659 9.599 -46.789 1.00 91.12 152 ALA A O 1
ATOM 1085 N N . GLY A 1 153 ? 61.187 11.678 -46.103 1.00 87.75 153 GLY A N 1
ATOM 1086 C CA . GLY A 1 153 ? 61.444 12.321 -47.394 1.00 87.75 153 GLY A CA 1
ATOM 1087 C C . GLY A 1 153 ? 60.318 12.170 -48.420 1.00 87.75 153 GLY A C 1
ATOM 1088 O O . GLY A 1 153 ? 60.536 12.412 -49.603 1.00 87.75 153 GLY A O 1
ATOM 1089 N N . GLY A 1 154 ? 59.111 11.785 -47.997 1.00 85.81 154 GLY A N 1
ATOM 1090 C CA . GLY A 1 154 ? 57.939 11.701 -48.870 1.00 85.81 154 GLY A CA 1
ATOM 1091 C C . GLY A 1 154 ? 58.006 10.568 -49.902 1.00 85.81 154 GLY A C 1
ATOM 1092 O O . GLY A 1 154 ? 57.849 10.841 -51.094 1.00 85.81 154 GLY A O 1
ATOM 1093 N N . PRO A 1 155 ? 58.186 9.308 -49.470 1.00 87.00 155 PRO A N 1
ATOM 1094 C CA . PRO A 1 155 ? 58.388 8.160 -50.356 1.00 87.00 155 PRO A CA 1
ATOM 1095 C C . PRO A 1 155 ? 57.209 7.930 -51.312 1.00 87.00 155 PRO A C 1
ATOM 1097 O O . PRO A 1 155 ? 56.058 8.272 -51.020 1.00 87.00 155 PRO A O 1
ATOM 1100 N N . SER A 1 156 ? 57.507 7.283 -52.436 1.00 87.12 156 SER A N 1
ATOM 1101 C CA . SER A 1 156 ? 56.532 6.682 -53.351 1.00 87.12 156 SER A CA 1
ATOM 1102 C C . SER A 1 156 ? 55.781 5.516 -52.682 1.00 87.12 156 SER A C 1
ATOM 1104 O O . SER A 1 156 ? 56.336 4.843 -51.801 1.00 87.12 156 SER A O 1
ATOM 1106 N N . PRO A 1 157 ? 54.540 5.215 -53.113 1.00 88.31 157 PRO A N 1
ATOM 1107 C CA . PRO A 1 157 ? 53.707 4.147 -52.548 1.00 88.31 157 PRO A CA 1
ATOM 1108 C C . PRO A 1 157 ? 54.184 2.718 -52.895 1.00 88.31 157 PRO A C 1
ATOM 1110 O O . PRO A 1 157 ? 53.389 1.788 -52.960 1.00 88.31 157 PRO A O 1
ATOM 1113 N N . GLU A 1 158 ? 55.477 2.493 -53.126 1.00 88.38 158 GLU A N 1
ATOM 1114 C CA . GLU A 1 158 ? 56.008 1.185 -53.511 1.00 88.38 158 GLU A CA 1
ATOM 1115 C C . GLU A 1 158 ? 56.085 0.214 -52.324 1.00 88.38 158 GLU A C 1
ATOM 1117 O O . GLU A 1 158 ? 56.524 0.563 -51.227 1.00 88.38 158 GLU A O 1
ATOM 1122 N N . LEU A 1 159 ? 55.747 -1.056 -52.574 1.00 85.12 159 LEU A N 1
ATOM 1123 C CA . LEU A 1 159 ? 55.708 -2.129 -51.568 1.00 85.12 159 LEU A CA 1
ATOM 1124 C C . LEU A 1 159 ? 57.043 -2.357 -50.838 1.00 85.12 159 LEU A C 1
ATOM 1126 O O . LEU A 1 159 ? 57.049 -2.877 -49.725 1.00 85.12 159 LEU A O 1
ATOM 1130 N N . ARG A 1 160 ? 58.180 -1.940 -51.413 1.00 90.06 160 ARG A N 1
ATOM 1131 C CA . ARG A 1 160 ? 59.486 -2.022 -50.736 1.00 90.06 160 ARG A CA 1
ATOM 1132 C C . ARG A 1 160 ? 59.566 -1.163 -49.469 1.00 90.06 160 ARG A C 1
ATOM 1134 O O . ARG A 1 160 ? 60.348 -1.478 -48.581 1.00 90.06 160 ARG A O 1
ATOM 1141 N N . HIS A 1 161 ? 58.745 -0.116 -49.363 1.00 91.31 161 HIS A N 1
ATOM 1142 C CA . HIS A 1 161 ? 58.678 0.762 -48.193 1.00 91.31 161 HIS A CA 1
ATOM 1143 C C . HIS A 1 161 ? 57.645 0.290 -47.152 1.00 91.31 161 HIS A C 1
ATOM 1145 O O . HIS A 1 161 ? 57.266 1.060 -46.271 1.00 91.31 161 HIS A O 1
ATOM 1151 N N . TRP A 1 162 ? 57.198 -0.973 -47.199 1.00 89.81 162 TRP A N 1
ATOM 1152 C CA . TRP A 1 162 ? 56.195 -1.501 -46.265 1.00 89.81 162 TRP A CA 1
ATOM 1153 C C . TRP A 1 162 ? 56.496 -1.264 -44.768 1.00 89.81 162 TRP A C 1
ATOM 1155 O O . TRP A 1 162 ? 55.532 -0.972 -44.053 1.00 89.81 162 TRP A O 1
ATOM 1165 N N . PRO A 1 163 ? 57.755 -1.292 -44.255 1.00 93.19 163 PRO A N 1
ATOM 1166 C CA . PRO A 1 163 ? 58.001 -1.036 -42.832 1.00 93.19 163 PRO A CA 1
ATOM 1167 C C . PRO A 1 163 ? 57.604 0.386 -42.433 1.00 93.19 163 PRO A C 1
ATOM 1169 O O . PRO A 1 163 ? 57.106 0.620 -41.335 1.00 93.19 163 PRO A O 1
ATOM 1172 N N . LEU A 1 164 ? 57.772 1.337 -43.353 1.00 92.31 164 LEU A N 1
ATOM 1173 C CA . LEU A 1 164 ? 57.407 2.729 -43.148 1.00 92.31 164 LEU A CA 1
ATOM 1174 C C . LEU A 1 164 ? 55.887 2.927 -43.170 1.00 92.31 164 LEU A C 1
ATOM 1176 O O . LEU A 1 164 ? 55.373 3.740 -42.409 1.00 92.31 164 LEU A O 1
ATOM 1180 N N . PHE A 1 165 ? 55.152 2.161 -43.980 1.00 91.19 165 PHE A N 1
ATOM 1181 C CA . PHE A 1 165 ? 53.685 2.194 -43.973 1.00 91.19 165 PHE A CA 1
ATOM 1182 C C . PHE A 1 165 ? 53.116 1.615 -42.676 1.00 91.19 165 PHE A C 1
ATOM 1184 O O . PHE A 1 165 ? 52.190 2.189 -42.105 1.00 91.19 165 PHE A O 1
ATOM 1191 N N . VAL A 1 166 ? 53.714 0.535 -42.162 1.00 91.62 166 VAL A N 1
ATOM 1192 C CA . VAL A 1 166 ? 53.374 -0.017 -40.842 1.00 91.62 166 VAL A CA 1
ATOM 1193 C C . VAL A 1 166 ? 53.692 0.991 -39.737 1.00 91.62 166 VAL A C 1
ATOM 1195 O O . VAL A 1 166 ? 52.861 1.202 -38.857 1.00 91.62 166 VAL A O 1
ATOM 1198 N N . ALA A 1 167 ? 54.844 1.665 -39.801 1.00 93.94 167 ALA A N 1
ATOM 1199 C CA . ALA A 1 167 ? 55.204 2.707 -38.842 1.00 93.94 167 ALA A CA 1
ATOM 1200 C C . ALA A 1 167 ? 54.237 3.903 -38.891 1.00 93.94 167 ALA A C 1
ATOM 1202 O O . ALA A 1 167 ? 53.794 4.372 -37.845 1.00 93.94 167 ALA A O 1
ATOM 1203 N N . ALA A 1 168 ? 53.854 4.366 -40.085 1.00 93.62 168 ALA A N 1
ATOM 1204 C CA . ALA A 1 168 ? 52.883 5.445 -40.258 1.00 93.62 168 ALA A CA 1
ATOM 1205 C C . ALA A 1 168 ? 51.494 5.058 -39.721 1.00 93.62 168 ALA A C 1
ATOM 1207 O O . ALA A 1 168 ? 50.883 5.841 -38.995 1.00 93.62 168 ALA A O 1
ATOM 1208 N N . PHE A 1 169 ? 51.021 3.839 -40.003 1.00 92.38 169 PHE A N 1
ATOM 1209 C CA . PHE A 1 169 ? 49.753 3.325 -39.476 1.00 92.38 169 PHE A CA 1
ATOM 1210 C C . PHE A 1 169 ? 49.790 3.132 -37.949 1.00 92.38 169 PHE A C 1
ATOM 1212 O O . PHE A 1 169 ? 48.847 3.496 -37.250 1.00 92.38 169 PHE A O 1
ATOM 1219 N N . GLY A 1 170 ? 50.900 2.628 -37.403 1.00 93.19 170 GLY A N 1
ATOM 1220 C CA . GLY A 1 170 ? 51.101 2.516 -35.956 1.00 93.19 170 GLY A CA 1
ATOM 1221 C C . GLY A 1 170 ? 51.128 3.880 -35.259 1.00 93.19 170 GLY A C 1
ATOM 1222 O O . GLY A 1 170 ? 50.528 4.042 -34.197 1.00 93.19 170 GLY A O 1
ATOM 1223 N N . ALA A 1 171 ? 51.757 4.883 -35.878 1.00 94.25 171 ALA A N 1
ATOM 1224 C CA . ALA A 1 171 ? 51.792 6.251 -35.367 1.00 94.25 171 ALA A CA 1
ATOM 1225 C C . ALA A 1 171 ? 50.415 6.931 -35.436 1.00 94.25 171 ALA A C 1
ATOM 1227 O O . ALA A 1 171 ? 50.024 7.613 -34.487 1.00 94.25 171 ALA A O 1
ATOM 1228 N N . GLN A 1 172 ? 49.658 6.704 -36.516 1.00 93.69 172 GLN A N 1
ATOM 1229 C CA . GLN A 1 172 ? 48.249 7.094 -36.612 1.00 93.69 172 GLN A CA 1
ATOM 1230 C C . GLN A 1 172 ? 47.454 6.524 -35.437 1.00 93.69 172 GLN A C 1
ATOM 1232 O O . GLN A 1 172 ? 46.785 7.274 -34.731 1.00 93.69 172 GLN A O 1
ATOM 1237 N N . TRP A 1 173 ? 47.544 5.209 -35.225 1.00 90.81 173 TRP A N 1
ATOM 1238 C CA . TRP A 1 173 ? 46.813 4.514 -34.172 1.00 90.81 173 TRP A CA 1
ATOM 1239 C C . TRP A 1 173 ? 47.149 5.065 -32.784 1.00 90.81 173 TRP A C 1
ATOM 1241 O O . TRP A 1 173 ? 46.252 5.397 -32.014 1.00 90.81 173 TRP A O 1
ATOM 1251 N N . ALA A 1 174 ? 48.439 5.229 -32.483 1.00 91.06 174 ALA A N 1
ATOM 1252 C CA . ALA A 1 174 ? 48.890 5.745 -31.197 1.00 91.06 174 ALA A CA 1
ATOM 1253 C C . ALA A 1 174 ? 48.373 7.167 -30.925 1.00 91.06 174 ALA A C 1
ATOM 1255 O O . ALA A 1 174 ? 47.832 7.428 -29.848 1.00 91.06 174 ALA A O 1
ATOM 1256 N N . LEU A 1 175 ? 48.505 8.081 -31.894 1.00 92.19 175 LEU A N 1
ATOM 1257 C CA . LEU A 1 175 ? 48.057 9.462 -31.721 1.00 92.19 175 LEU A CA 1
ATOM 1258 C C . LEU A 1 175 ? 46.534 9.551 -31.600 1.00 92.19 175 LEU A C 1
ATOM 1260 O O . LEU A 1 175 ? 46.033 10.270 -30.737 1.00 92.19 175 LEU A O 1
ATOM 1264 N N . ASP A 1 176 ? 45.804 8.813 -32.432 1.00 89.00 176 ASP A N 1
ATOM 1265 C CA . ASP A 1 176 ? 44.346 8.856 -32.443 1.00 89.00 176 ASP A CA 1
ATOM 1266 C C . ASP A 1 176 ? 43.742 8.241 -31.171 1.00 89.00 176 ASP A C 1
ATOM 1268 O O . ASP A 1 176 ? 42.826 8.818 -30.585 1.00 89.00 176 ASP A O 1
ATOM 1272 N N . VAL A 1 177 ? 44.317 7.149 -30.648 1.00 88.38 177 VAL A N 1
ATOM 1273 C CA . VAL A 1 177 ? 43.937 6.574 -29.345 1.00 88.38 177 VAL A CA 1
ATOM 1274 C C . VAL A 1 177 ? 44.146 7.582 -28.219 1.00 88.38 177 VAL A C 1
ATOM 1276 O O . VAL A 1 177 ? 43.258 7.768 -27.385 1.00 88.38 177 VAL A O 1
ATOM 1279 N N . VAL A 1 178 ? 45.310 8.237 -28.176 1.00 90.25 178 VAL A N 1
ATOM 1280 C CA . VAL A 1 178 ? 45.632 9.214 -27.126 1.00 90.25 178 VAL A CA 1
ATOM 1281 C C . VAL A 1 178 ? 44.701 10.420 -27.218 1.00 90.25 178 VAL A C 1
ATOM 1283 O O . VAL A 1 178 ? 44.110 10.813 -26.211 1.00 90.25 178 VAL A O 1
ATOM 1286 N N . ALA A 1 179 ? 44.519 10.976 -28.417 1.00 89.69 179 ALA A N 1
ATOM 1287 C CA . ALA A 1 179 ? 43.686 12.149 -28.638 1.00 89.69 179 ALA A CA 1
ATOM 1288 C C . ALA A 1 179 ? 42.204 11.867 -28.349 1.00 89.69 179 ALA A C 1
ATOM 1290 O O . ALA A 1 179 ? 41.560 12.633 -27.630 1.00 89.69 179 ALA A O 1
ATOM 1291 N N . SER A 1 180 ? 41.653 10.764 -28.859 1.00 86.56 180 SER A N 1
ATOM 1292 C CA . SER A 1 180 ? 40.260 10.371 -28.608 1.00 86.56 180 SER A CA 1
ATOM 1293 C C . SER A 1 180 ? 40.014 10.052 -27.131 1.00 86.56 180 SER A C 1
ATOM 1295 O O . SER A 1 180 ? 39.060 10.561 -26.547 1.00 86.56 180 SER A O 1
ATOM 1297 N N . THR A 1 181 ? 40.904 9.301 -26.478 1.00 87.12 181 THR A N 1
ATOM 1298 C CA . THR A 1 181 ? 40.762 8.959 -25.053 1.00 87.12 181 THR A CA 1
ATOM 1299 C C . THR A 1 181 ? 40.860 10.196 -24.163 1.00 87.12 181 THR A C 1
ATOM 1301 O O . THR A 1 181 ? 40.072 10.339 -23.228 1.00 87.12 181 THR A O 1
ATOM 1304 N N . ALA A 1 182 ? 41.780 11.121 -24.460 1.00 87.75 182 ALA A N 1
ATOM 1305 C CA . ALA A 1 182 ? 41.904 12.375 -23.723 1.00 87.75 182 ALA A CA 1
ATOM 1306 C C . ALA A 1 182 ? 40.649 13.250 -23.866 1.00 87.75 182 ALA A C 1
ATOM 1308 O O . ALA A 1 182 ? 40.161 13.777 -22.863 1.00 87.75 182 ALA A O 1
ATOM 1309 N N . ARG A 1 183 ? 40.088 13.365 -25.080 1.00 89.88 183 ARG A N 1
ATOM 1310 C CA . ARG A 1 183 ? 38.841 14.108 -25.326 1.00 89.88 183 ARG A CA 1
ATOM 1311 C C . ARG A 1 183 ? 37.650 13.496 -24.590 1.00 89.88 183 ARG A C 1
ATOM 1313 O O . ARG A 1 183 ? 36.936 14.213 -23.891 1.00 89.88 183 ARG A O 1
ATOM 1320 N N . GLU A 1 184 ? 37.469 12.181 -24.676 1.00 84.81 184 GLU A N 1
ATOM 1321 C CA . GLU A 1 184 ? 36.350 11.475 -24.035 1.00 84.81 184 GLU A CA 1
ATOM 1322 C C . GLU A 1 184 ? 36.441 11.505 -22.503 1.00 84.81 184 GLU A C 1
ATOM 1324 O O . GLU A 1 184 ? 35.441 11.703 -21.807 1.00 84.81 184 GLU A O 1
ATOM 1329 N N . TRP A 1 185 ? 37.649 11.388 -21.949 1.00 84.81 185 TRP A N 1
ATOM 1330 C CA . TRP A 1 185 ? 37.865 11.500 -20.509 1.00 84.81 185 TRP A CA 1
ATOM 1331 C C . TRP A 1 185 ? 37.653 12.936 -20.008 1.00 84.81 185 TRP A C 1
ATOM 1333 O O . TRP A 1 185 ? 36.916 13.159 -19.044 1.00 84.81 185 TRP A O 1
ATOM 1343 N N . ALA A 1 186 ? 38.239 13.933 -20.678 1.00 86.31 186 ALA A N 1
ATOM 1344 C CA . ALA A 1 186 ? 38.144 15.328 -20.257 1.00 86.31 186 ALA A CA 1
ATOM 1345 C C . ALA A 1 186 ? 36.742 15.921 -20.469 1.00 86.31 186 ALA A C 1
ATOM 1347 O O . ALA A 1 186 ? 36.272 16.691 -19.624 1.00 86.31 186 ALA A O 1
ATOM 1348 N N . GLY A 1 187 ? 36.077 15.567 -21.572 1.00 82.31 187 GLY A N 1
ATOM 1349 C CA . GLY A 1 187 ? 34.776 16.096 -21.976 1.00 82.31 187 GLY A CA 1
ATOM 1350 C C . GLY A 1 187 ? 33.590 15.346 -21.374 1.00 82.31 187 GLY A C 1
ATOM 1351 O O . GLY A 1 187 ? 32.638 15.989 -20.929 1.00 82.31 187 GLY A O 1
ATOM 1352 N N . ARG A 1 188 ? 33.658 14.007 -21.318 1.00 80.12 188 ARG A N 1
ATOM 1353 C CA . ARG A 1 188 ? 32.529 13.130 -20.951 1.00 80.12 188 ARG A CA 1
ATOM 1354 C C . ARG A 1 188 ? 32.782 12.236 -19.731 1.00 80.12 188 ARG A C 1
ATOM 1356 O O . ARG A 1 188 ? 31.900 11.471 -19.356 1.00 80.12 188 ARG A O 1
ATOM 1363 N N . ALA A 1 189 ? 33.953 12.337 -19.092 1.00 80.19 189 ALA A N 1
ATOM 1364 C CA . ALA A 1 189 ? 34.345 11.525 -17.932 1.00 80.19 189 ALA A CA 1
ATOM 1365 C C . ALA A 1 189 ? 34.304 10.001 -18.182 1.00 80.19 189 ALA A C 1
ATOM 1367 O O . ALA A 1 189 ? 34.150 9.209 -17.248 1.00 80.19 189 ALA A O 1
ATOM 1368 N N . ILE A 1 190 ? 34.474 9.577 -19.438 1.00 77.19 190 ILE A N 1
ATOM 1369 C CA . ILE A 1 190 ? 34.525 8.159 -19.808 1.00 77.19 190 ILE A CA 1
ATOM 1370 C C . ILE A 1 190 ? 35.871 7.570 -19.373 1.00 77.19 190 ILE A C 1
ATOM 1372 O O . ILE A 1 190 ? 36.927 8.176 -19.554 1.00 77.19 190 ILE A O 1
ATOM 1376 N N . ARG A 1 191 ? 35.846 6.373 -18.773 1.00 80.25 191 ARG A N 1
ATOM 1377 C CA . ARG A 1 191 ? 37.062 5.699 -18.296 1.00 80.25 191 ARG A CA 1
ATOM 1378 C C . ARG A 1 191 ? 37.912 5.189 -19.476 1.00 80.25 191 ARG A C 1
ATOM 1380 O O . ARG A 1 191 ? 37.366 4.483 -20.328 1.00 80.25 191 ARG A O 1
ATOM 1387 N N . PRO A 1 192 ? 39.242 5.410 -19.477 1.00 80.44 192 PRO A N 1
ATOM 1388 C CA . PRO A 1 192 ? 40.131 5.005 -20.573 1.00 80.44 192 PRO A CA 1
ATOM 1389 C C . PRO A 1 192 ? 40.037 3.526 -20.982 1.00 80.44 192 PRO A C 1
ATOM 1391 O O . PRO A 1 192 ? 39.990 3.209 -22.166 1.00 80.44 192 PRO A O 1
ATOM 1394 N N . GLY A 1 193 ? 39.938 2.604 -20.016 1.00 76.81 193 GLY A N 1
ATOM 1395 C CA . GLY A 1 193 ? 39.880 1.164 -20.306 1.00 76.81 193 GLY A CA 1
ATOM 1396 C C . GLY A 1 193 ? 38.628 0.721 -21.075 1.00 76.81 193 GLY A C 1
ATOM 1397 O O . GLY A 1 193 ? 38.676 -0.251 -21.827 1.00 76.81 193 GLY A O 1
ATOM 1398 N N . LEU A 1 194 ? 37.515 1.443 -20.920 1.00 72.31 194 LEU A N 1
ATOM 1399 C CA . LEU A 1 194 ? 36.285 1.183 -21.667 1.00 72.31 194 LEU A CA 1
ATOM 1400 C C . LEU A 1 194 ? 36.395 1.721 -23.100 1.00 72.31 194 LEU A C 1
ATOM 1402 O O . LEU A 1 194 ? 36.028 1.023 -24.043 1.00 72.31 194 LEU A O 1
ATOM 1406 N N . GLN A 1 195 ? 36.976 2.913 -23.254 1.00 77.19 195 GLN A N 1
ATOM 1407 C CA . GLN A 1 195 ? 37.202 3.557 -24.549 1.00 77.19 195 GLN A CA 1
ATOM 1408 C C . GLN A 1 195 ? 38.118 2.723 -25.453 1.00 77.19 195 GLN A C 1
ATOM 1410 O O . GLN A 1 195 ? 37.787 2.480 -26.613 1.00 77.19 195 GLN A O 1
ATOM 1415 N N . LEU A 1 196 ? 39.224 2.202 -24.911 1.00 80.25 196 LEU A N 1
ATOM 1416 C CA . LEU A 1 196 ? 40.167 1.357 -25.653 1.00 80.25 196 LEU A CA 1
ATOM 1417 C C . LEU A 1 196 ? 39.502 0.106 -26.244 1.00 80.25 196 LEU A C 1
ATOM 1419 O O . LEU A 1 196 ? 39.777 -0.266 -27.384 1.00 80.25 196 LEU A O 1
ATOM 1423 N N . ARG A 1 197 ? 38.587 -0.526 -25.498 1.00 80.19 197 ARG A N 1
ATOM 1424 C CA . ARG A 1 197 ? 37.865 -1.721 -25.960 1.00 80.19 197 ARG A CA 1
ATOM 1425 C C . ARG A 1 197 ? 36.932 -1.411 -27.132 1.00 80.19 197 ARG A C 1
ATOM 1427 O O . ARG A 1 197 ? 36.846 -2.203 -28.065 1.00 80.19 197 ARG A O 1
ATOM 1434 N N . VAL A 1 198 ? 36.247 -0.268 -27.091 1.00 74.25 198 VAL A N 1
ATOM 1435 C CA . VAL A 1 198 ? 35.381 0.192 -28.188 1.00 74.25 198 VAL A CA 1
ATOM 1436 C C . VAL A 1 198 ? 36.225 0.525 -29.420 1.00 74.25 198 VAL A C 1
ATOM 1438 O O . VAL A 1 198 ? 35.932 0.052 -30.520 1.00 74.25 198 VAL A O 1
ATOM 1441 N N . MET A 1 199 ? 37.315 1.266 -29.226 1.00 78.31 199 MET A N 1
ATOM 1442 C CA . MET A 1 199 ? 38.211 1.695 -30.298 1.00 78.31 199 MET A CA 1
ATOM 1443 C C . MET A 1 199 ? 38.926 0.533 -30.993 1.00 78.31 199 MET A C 1
ATOM 1445 O O . MET A 1 199 ? 39.099 0.577 -32.206 1.00 78.31 199 MET A O 1
ATOM 1449 N N . ALA A 1 200 ? 39.266 -0.546 -30.279 1.00 82.00 200 ALA A N 1
ATOM 1450 C CA . ALA A 1 200 ? 39.884 -1.733 -30.879 1.00 82.00 200 ALA A CA 1
ATOM 1451 C C . ALA A 1 200 ? 39.071 -2.289 -32.065 1.00 82.00 200 ALA A C 1
ATOM 1453 O O . ALA A 1 200 ? 39.635 -2.670 -33.089 1.00 82.00 200 ALA A O 1
ATOM 1454 N N . SER A 1 201 ? 37.739 -2.276 -31.956 1.00 78.25 201 SER A N 1
ATOM 1455 C CA . SER A 1 201 ? 36.850 -2.734 -33.029 1.00 78.25 201 SER A CA 1
ATOM 1456 C C . SER A 1 201 ? 36.777 -1.768 -34.218 1.00 78.25 201 SER A C 1
ATOM 1458 O O . SER A 1 201 ? 36.639 -2.212 -35.356 1.00 78.25 201 SER A O 1
ATOM 1460 N N . VAL A 1 202 ? 36.924 -0.463 -33.972 1.00 82.00 202 VAL A N 1
ATOM 1461 C CA . VAL A 1 202 ? 36.988 0.575 -35.013 1.00 82.00 202 VAL A CA 1
ATOM 1462 C C . VAL A 1 202 ? 38.299 0.454 -35.791 1.00 82.00 202 VAL A C 1
ATOM 1464 O O . VAL A 1 202 ? 38.284 0.380 -37.017 1.00 82.00 202 VAL A O 1
ATOM 1467 N N . TYR A 1 203 ? 39.424 0.311 -35.090 1.00 83.81 203 TYR A N 1
ATOM 1468 C CA . TYR A 1 203 ? 40.737 0.189 -35.722 1.00 83.81 203 TYR A CA 1
ATOM 1469 C C . TYR A 1 203 ? 40.952 -1.123 -36.470 1.00 83.81 203 TYR A C 1
ATOM 1471 O O . TYR A 1 203 ? 41.714 -1.153 -37.433 1.00 83.81 203 TYR A O 1
ATOM 1479 N N . ALA A 1 204 ? 40.260 -2.198 -36.086 1.00 86.25 204 ALA A N 1
ATOM 1480 C CA . ALA A 1 204 ? 40.248 -3.422 -36.879 1.00 86.25 204 ALA A CA 1
ATOM 1481 C C . ALA A 1 204 ? 39.685 -3.172 -38.292 1.00 86.25 204 ALA A C 1
ATOM 1483 O O . ALA A 1 204 ? 40.221 -3.696 -39.266 1.00 86.25 204 ALA A O 1
ATOM 1484 N N . VAL A 1 205 ? 38.647 -2.334 -38.422 1.00 86.75 205 VAL A N 1
ATOM 1485 C CA . VAL A 1 205 ? 38.093 -1.944 -39.730 1.00 86.75 205 VAL A CA 1
ATOM 1486 C C . VAL A 1 205 ? 39.099 -1.100 -40.508 1.00 86.75 205 VAL A C 1
ATOM 1488 O O . VAL A 1 205 ? 39.357 -1.390 -41.675 1.00 86.75 205 VAL A O 1
ATOM 1491 N N . ASP A 1 206 ? 39.718 -0.109 -39.866 1.00 87.69 206 ASP A N 1
ATOM 1492 C CA . ASP A 1 206 ? 40.727 0.736 -40.512 1.00 87.69 206 ASP A CA 1
ATOM 1493 C C . ASP A 1 206 ? 41.936 -0.071 -40.999 1.00 87.69 206 ASP A C 1
ATOM 1495 O O . ASP A 1 206 ? 42.402 0.136 -42.119 1.00 87.69 206 ASP A O 1
ATOM 1499 N N . GLY A 1 207 ? 42.399 -1.040 -40.206 1.00 88.88 207 GLY A N 1
ATOM 1500 C CA . GLY A 1 207 ? 43.491 -1.940 -40.576 1.00 88.88 207 GLY A CA 1
ATOM 1501 C C . GLY A 1 207 ? 43.162 -2.835 -41.772 1.00 88.88 207 GLY A C 1
ATOM 1502 O O . GLY A 1 207 ? 44.046 -3.127 -42.572 1.00 88.88 207 GLY A O 1
ATOM 1503 N N . LEU A 1 208 ? 41.895 -3.227 -41.946 1.00 91.38 208 LEU A N 1
ATOM 1504 C CA . LEU A 1 208 ? 41.443 -3.978 -43.124 1.00 91.38 208 LEU A CA 1
ATOM 1505 C C . LEU A 1 208 ? 41.309 -3.093 -44.372 1.00 91.38 208 LEU A C 1
ATOM 1507 O O . LEU A 1 208 ? 41.510 -3.569 -45.490 1.00 91.38 208 LEU A O 1
ATOM 1511 N N . LEU A 1 209 ? 40.979 -1.810 -44.203 1.00 91.62 209 LEU A N 1
ATOM 1512 C CA . LEU A 1 209 ? 40.810 -0.865 -45.310 1.00 91.62 209 LEU A CA 1
ATOM 1513 C C . LEU A 1 209 ? 42.126 -0.215 -45.761 1.00 91.62 209 LEU A C 1
ATOM 1515 O O . LEU A 1 209 ? 42.248 0.147 -46.932 1.00 91.62 209 LEU A O 1
ATOM 1519 N N . ALA A 1 210 ? 43.116 -0.084 -44.877 1.00 90.81 210 ALA A N 1
ATOM 1520 C CA . ALA A 1 210 ? 44.393 0.556 -45.187 1.00 90.81 210 ALA A CA 1
ATOM 1521 C C . ALA A 1 210 ? 45.161 -0.110 -46.354 1.00 90.81 210 ALA A C 1
ATOM 1523 O O . ALA A 1 210 ? 45.606 0.622 -47.242 1.00 90.81 210 ALA A O 1
ATOM 1524 N N . PRO A 1 211 ? 45.265 -1.455 -46.462 1.00 92.06 211 PRO A N 1
ATOM 1525 C CA . PRO A 1 211 ? 45.877 -2.111 -47.622 1.00 92.06 211 PRO A CA 1
ATOM 1526 C C . PRO A 1 211 ? 45.147 -1.833 -48.942 1.00 92.06 211 PRO A C 1
ATOM 1528 O O . PRO A 1 211 ? 45.788 -1.657 -49.976 1.00 92.06 211 PRO A O 1
ATOM 1531 N N . LEU A 1 212 ? 43.812 -1.746 -48.916 1.00 92.62 212 LEU A N 1
ATOM 1532 C CA . LEU A 1 212 ? 43.014 -1.386 -50.093 1.00 92.62 212 LEU A CA 1
ATOM 1533 C C . LEU A 1 212 ? 43.258 0.073 -50.498 1.00 92.62 212 LEU A C 1
ATOM 1535 O O . LEU A 1 212 ? 43.406 0.369 -51.681 1.00 92.62 212 LEU A O 1
ATOM 1539 N N . GLY A 1 213 ? 43.365 0.975 -49.520 1.00 91.56 213 GLY A N 1
ATOM 1540 C CA . GLY A 1 213 ? 43.772 2.358 -49.757 1.00 91.56 213 GLY A CA 1
ATOM 1541 C C . GLY A 1 213 ? 45.184 2.461 -50.348 1.00 91.56 213 GLY A C 1
ATOM 1542 O O . GLY A 1 213 ? 45.402 3.226 -51.286 1.00 91.56 213 GLY A O 1
ATOM 1543 N N . LEU A 1 214 ? 46.136 1.653 -49.870 1.00 92.12 214 LEU A N 1
ATOM 1544 C CA . LEU A 1 214 ? 47.494 1.596 -50.422 1.00 92.12 214 LEU A CA 1
ATOM 1545 C C . LEU A 1 214 ? 47.504 1.074 -51.866 1.00 92.12 214 LEU A C 1
ATOM 1547 O O . LEU A 1 214 ? 48.214 1.619 -52.707 1.00 92.12 214 LEU A O 1
ATOM 1551 N N . LEU A 1 215 ? 46.678 0.075 -52.187 1.00 91.75 215 LEU A N 1
ATOM 1552 C CA . LEU A 1 215 ? 46.509 -0.401 -53.562 1.00 91.75 215 LEU A CA 1
ATOM 1553 C C . LEU A 1 215 ? 46.002 0.720 -54.484 1.00 91.75 215 LEU A C 1
ATOM 1555 O O . LEU A 1 215 ? 46.553 0.933 -55.565 1.00 91.75 215 LEU A O 1
ATOM 1559 N N . VAL A 1 216 ? 45.002 1.483 -54.031 1.00 92.12 216 VAL A N 1
ATOM 1560 C CA . VAL A 1 216 ? 44.518 2.671 -54.751 1.00 92.12 216 VAL A CA 1
ATOM 1561 C C . VAL A 1 216 ? 45.639 3.709 -54.897 1.00 92.12 216 VAL A C 1
ATOM 1563 O O . VAL A 1 216 ? 45.788 4.284 -55.974 1.00 92.12 216 VAL A O 1
ATOM 1566 N N . ALA A 1 217 ? 46.483 3.901 -53.876 1.00 91.81 217 ALA A N 1
ATOM 1567 C CA . ALA A 1 217 ? 47.625 4.820 -53.915 1.00 91.81 217 ALA A CA 1
ATOM 1568 C C . ALA A 1 217 ? 48.643 4.452 -55.003 1.00 91.81 217 ALA A C 1
ATOM 1570 O O . ALA A 1 217 ? 49.042 5.314 -55.783 1.00 91.81 217 ALA A O 1
ATOM 1571 N N . ILE A 1 218 ? 48.998 3.167 -55.103 1.00 91.62 218 ILE A N 1
ATOM 1572 C CA . ILE A 1 218 ? 49.901 2.640 -56.138 1.00 91.62 218 ILE A CA 1
ATOM 1573 C C . ILE A 1 218 ? 49.336 2.917 -57.536 1.00 91.62 218 ILE A C 1
ATOM 1575 O O . ILE A 1 218 ? 50.052 3.351 -58.436 1.00 91.62 218 ILE A O 1
ATOM 1579 N N . THR A 1 219 ? 48.032 2.707 -57.737 1.00 89.50 219 THR A N 1
ATOM 1580 C CA . THR A 1 219 ? 47.398 2.975 -59.039 1.00 89.50 219 THR A CA 1
ATOM 1581 C C . THR A 1 219 ? 47.280 4.468 -59.360 1.00 89.50 219 THR A C 1
ATOM 1583 O O . THR A 1 219 ? 47.370 4.852 -60.532 1.00 89.50 219 THR A O 1
ATOM 1586 N N . ALA A 1 220 ? 47.126 5.310 -58.332 1.00 88.38 220 ALA A N 1
ATOM 1587 C CA . ALA A 1 220 ? 46.987 6.757 -58.458 1.00 88.38 220 ALA A CA 1
ATOM 1588 C C . ALA A 1 220 ? 48.278 7.455 -58.907 1.00 88.38 220 ALA A C 1
ATOM 1590 O O . ALA A 1 220 ? 48.202 8.517 -59.520 1.00 88.38 220 ALA A O 1
ATOM 1591 N N . GLU A 1 221 ? 49.443 6.834 -58.691 1.00 86.19 221 GLU A N 1
ATOM 1592 C CA . GLU A 1 221 ? 50.733 7.328 -59.193 1.00 86.19 221 GLU A CA 1
ATOM 1593 C C . GLU A 1 221 ? 50.764 7.408 -60.729 1.00 86.19 221 GLU A C 1
ATOM 1595 O O . GLU A 1 221 ? 51.380 8.306 -61.298 1.00 86.19 221 GLU A O 1
ATOM 1600 N N . ARG A 1 222 ? 50.050 6.500 -61.412 1.00 86.00 222 ARG A N 1
ATOM 1601 C CA . ARG A 1 222 ? 49.961 6.467 -62.884 1.00 86.00 222 ARG A CA 1
ATOM 1602 C C . ARG A 1 222 ? 48.684 7.102 -63.432 1.00 86.00 222 ARG A C 1
ATOM 1604 O O . ARG A 1 222 ? 48.675 7.549 -64.574 1.00 86.00 222 ARG A O 1
ATOM 1611 N N . HIS A 1 223 ? 47.608 7.134 -62.644 1.00 87.88 223 HIS A N 1
ATOM 1612 C CA . HIS A 1 223 ? 46.296 7.606 -63.085 1.00 87.88 223 HIS A CA 1
ATOM 1613 C C . HIS A 1 223 ? 45.658 8.518 -62.030 1.00 87.88 223 HIS A C 1
ATOM 1615 O O . HIS A 1 223 ? 45.153 8.044 -61.015 1.00 87.88 223 HIS A O 1
ATOM 1621 N N . ALA A 1 224 ? 45.575 9.822 -62.307 1.00 83.50 224 ALA A N 1
ATOM 1622 C CA . ALA A 1 224 ? 45.057 10.822 -61.362 1.00 83.50 224 ALA A CA 1
ATOM 1623 C C . ALA A 1 224 ? 43.609 10.565 -60.880 1.00 83.50 224 ALA A C 1
ATOM 1625 O O . ALA A 1 224 ? 43.223 11.029 -59.808 1.00 83.50 224 ALA A O 1
ATOM 1626 N N . PHE A 1 225 ? 42.813 9.816 -61.652 1.00 85.62 225 PHE A N 1
ATOM 1627 C CA . PHE A 1 225 ? 41.423 9.470 -61.336 1.00 85.62 225 PHE A CA 1
ATOM 1628 C C . PHE A 1 225 ? 41.248 8.098 -60.663 1.00 85.62 225 PHE A C 1
ATOM 1630 O O . PHE A 1 225 ? 40.121 7.734 -60.332 1.00 85.62 225 PHE A O 1
ATOM 1637 N N . ALA A 1 226 ? 42.327 7.349 -60.405 1.00 87.25 226 ALA A N 1
ATOM 1638 C CA . ALA A 1 226 ? 42.261 6.051 -59.725 1.00 87.25 226 ALA A CA 1
ATOM 1639 C C . ALA A 1 226 ? 41.516 6.054 -58.370 1.00 87.25 226 ALA A C 1
ATOM 1641 O O . ALA A 1 226 ? 40.861 5.055 -58.073 1.00 87.25 226 ALA A O 1
ATOM 1642 N N . PRO A 1 227 ? 41.503 7.142 -57.567 1.00 90.06 227 PRO A N 1
ATOM 1643 C CA . PRO A 1 227 ? 40.701 7.197 -56.340 1.00 90.06 227 PRO A CA 1
ATOM 1644 C C . PRO A 1 227 ? 39.199 6.964 -56.547 1.00 90.06 227 PRO A C 1
ATOM 1646 O O . PRO A 1 227 ? 38.524 6.500 -55.629 1.00 90.06 227 PRO A O 1
ATOM 1649 N N . LEU A 1 228 ? 38.664 7.215 -57.749 1.00 92.25 228 LEU A N 1
ATOM 1650 C CA . LEU A 1 228 ? 37.267 6.907 -58.079 1.00 92.25 228 LEU A CA 1
ATOM 1651 C C . LEU A 1 228 ? 36.963 5.403 -58.026 1.00 92.25 228 LEU A C 1
ATOM 1653 O O . LEU A 1 228 ? 35.813 5.029 -57.810 1.00 92.25 228 LEU A O 1
ATOM 1657 N N . LEU A 1 229 ? 37.974 4.535 -58.145 1.00 90.31 229 LEU A N 1
ATOM 1658 C CA . LEU A 1 229 ? 37.811 3.084 -58.013 1.00 90.31 229 LEU A CA 1
ATOM 1659 C C . LEU A 1 229 ? 37.403 2.660 -56.594 1.00 90.31 229 LEU A C 1
ATOM 1661 O O . LEU A 1 229 ? 36.852 1.577 -56.418 1.00 90.31 229 LEU A O 1
ATOM 1665 N N . ALA A 1 230 ? 37.601 3.516 -55.586 1.00 89.75 230 ALA A N 1
ATOM 1666 C CA . ALA A 1 230 ? 37.085 3.283 -54.240 1.00 89.75 230 ALA A CA 1
ATOM 1667 C C . ALA A 1 230 ? 35.573 3.564 -54.121 1.00 89.75 230 ALA A C 1
ATOM 1669 O O . ALA A 1 230 ? 34.936 3.089 -53.178 1.00 89.75 230 ALA A O 1
ATOM 1670 N N . ALA A 1 231 ? 34.967 4.304 -55.061 1.00 90.62 231 ALA A N 1
ATOM 1671 C CA . ALA A 1 231 ? 33.567 4.721 -54.972 1.00 90.62 231 ALA A CA 1
ATOM 1672 C C . ALA A 1 231 ? 32.559 3.550 -54.974 1.00 90.62 231 ALA A C 1
ATOM 1674 O O . ALA A 1 231 ? 31.652 3.581 -54.139 1.00 90.62 231 ALA A O 1
ATOM 1675 N N . PRO A 1 232 ? 32.697 2.490 -55.803 1.00 93.81 232 PRO A N 1
ATOM 1676 C CA . PRO A 1 232 ? 31.814 1.322 -55.732 1.00 93.81 232 PRO A CA 1
ATOM 1677 C C . PRO A 1 232 ? 31.872 0.601 -54.379 1.00 93.81 232 PRO A C 1
ATOM 1679 O O . PRO A 1 232 ? 30.835 0.224 -53.835 1.00 93.81 232 PRO A O 1
ATOM 1682 N N . LEU A 1 233 ? 33.068 0.459 -53.795 1.00 91.94 233 LEU A N 1
ATOM 1683 C CA . LEU A 1 233 ? 33.236 -0.148 -52.472 1.00 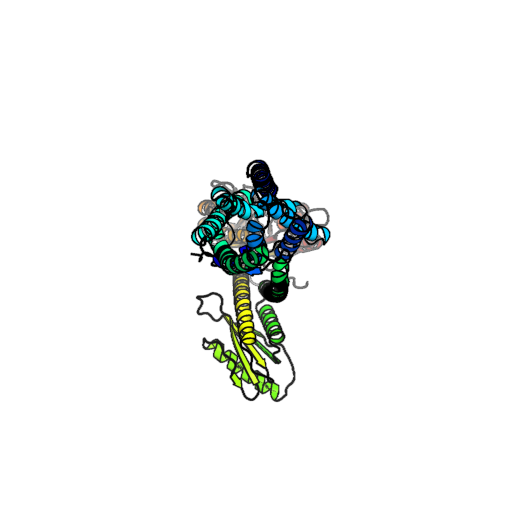91.94 233 LEU A CA 1
ATOM 1684 C C . LEU A 1 233 ? 32.620 0.731 -51.373 1.00 91.94 233 LEU A C 1
ATOM 1686 O O . LEU A 1 233 ? 31.905 0.223 -50.510 1.00 91.94 233 LEU A O 1
ATOM 1690 N N . LEU A 1 234 ? 32.825 2.051 -51.434 1.00 91.06 234 LEU A N 1
ATOM 1691 C CA . LEU A 1 234 ? 32.173 3.008 -50.534 1.00 91.06 234 LEU A CA 1
ATOM 1692 C C . LEU A 1 234 ? 30.643 2.949 -50.649 1.00 91.06 234 LEU A C 1
ATOM 1694 O O . LEU A 1 234 ? 29.953 2.970 -49.630 1.00 91.06 234 LEU A O 1
ATOM 1698 N N . ALA A 1 235 ? 30.106 2.827 -51.865 1.00 91.00 235 ALA A N 1
ATOM 1699 C CA . ALA A 1 235 ? 28.673 2.684 -52.102 1.00 91.00 235 ALA A CA 1
ATOM 1700 C C . ALA A 1 235 ? 28.126 1.375 -51.508 1.00 91.00 235 ALA A C 1
ATOM 1702 O O . ALA A 1 235 ? 27.090 1.394 -50.843 1.00 91.00 235 ALA A O 1
ATOM 1703 N N . LEU A 1 236 ? 28.841 0.259 -51.672 1.00 92.81 236 LEU A N 1
ATOM 1704 C CA . LEU A 1 236 ? 28.471 -1.026 -51.077 1.00 92.81 236 LEU A CA 1
ATOM 1705 C C . LEU A 1 236 ? 28.467 -0.963 -49.540 1.00 92.81 236 LEU A C 1
ATOM 1707 O O . LEU A 1 236 ? 27.492 -1.366 -48.903 1.00 92.81 236 LEU A O 1
ATOM 1711 N N . LEU A 1 237 ? 29.514 -0.388 -48.937 1.00 91.12 237 LEU A N 1
ATOM 1712 C CA . LEU A 1 237 ? 29.575 -0.161 -47.490 1.00 91.12 237 LEU A CA 1
ATOM 1713 C C . LEU A 1 237 ? 28.440 0.757 -47.016 1.00 91.12 237 LEU A C 1
ATOM 1715 O O . LEU A 1 237 ? 27.865 0.518 -45.955 1.00 91.12 237 LEU A O 1
ATOM 1719 N N . ALA A 1 238 ? 28.056 1.759 -47.812 1.00 88.81 238 ALA A N 1
ATOM 1720 C CA . ALA A 1 238 ? 26.916 2.623 -47.516 1.00 88.81 238 ALA A CA 1
ATOM 1721 C C . ALA A 1 238 ? 25.578 1.866 -47.527 1.00 88.81 238 ALA A C 1
ATOM 1723 O O . ALA A 1 238 ? 24.720 2.139 -46.683 1.00 88.81 238 ALA A O 1
ATOM 1724 N N . VAL A 1 239 ? 25.386 0.915 -48.447 1.00 90.75 239 VAL A N 1
ATOM 1725 C CA . VAL A 1 239 ? 24.189 0.057 -48.488 1.00 90.75 239 VAL A CA 1
ATOM 1726 C C . VAL A 1 239 ? 24.115 -0.813 -47.234 1.00 90.75 239 VAL A C 1
ATOM 1728 O O . VAL A 1 239 ? 23.103 -0.770 -46.532 1.00 90.75 239 VAL A O 1
ATOM 1731 N N . PHE A 1 240 ? 25.196 -1.521 -46.890 1.00 87.75 240 PHE A N 1
ATOM 1732 C CA . PHE A 1 240 ? 25.235 -2.352 -45.682 1.00 87.75 240 PHE A CA 1
ATOM 1733 C C . PHE A 1 240 ? 25.068 -1.535 -44.397 1.00 87.75 240 PHE A C 1
ATOM 1735 O O . PHE A 1 240 ? 24.345 -1.949 -43.490 1.00 87.75 240 PHE A O 1
ATOM 1742 N N . ALA A 1 241 ? 25.674 -0.347 -44.328 1.00 85.00 241 ALA A N 1
ATOM 1743 C CA . ALA A 1 241 ? 25.507 0.571 -43.207 1.00 85.00 241 ALA A CA 1
ATOM 1744 C C . ALA A 1 241 ? 24.037 0.972 -43.009 1.00 85.00 241 ALA A C 1
ATOM 1746 O O . ALA A 1 241 ? 23.530 0.960 -41.884 1.00 85.00 241 ALA A O 1
ATOM 1747 N N . ARG A 1 242 ? 23.337 1.315 -44.101 1.00 84.44 242 ARG A N 1
ATOM 1748 C CA . ARG A 1 242 ? 21.918 1.707 -44.065 1.00 84.44 242 ARG A CA 1
ATOM 1749 C C . ARG A 1 242 ? 21.020 0.555 -43.638 1.00 84.44 242 ARG A C 1
ATOM 1751 O O . ARG A 1 242 ? 20.145 0.754 -42.799 1.00 84.44 242 ARG A O 1
ATOM 1758 N N . ASP A 1 243 ? 21.235 -0.623 -44.206 1.00 83.81 243 ASP A N 1
ATOM 1759 C CA . ASP A 1 243 ? 20.442 -1.808 -43.902 1.00 83.81 243 ASP A CA 1
ATOM 1760 C C . ASP A 1 243 ? 20.611 -2.243 -42.437 1.00 83.81 243 ASP A C 1
ATOM 1762 O O . ASP A 1 243 ? 19.631 -2.395 -41.706 1.00 83.81 243 ASP A O 1
ATOM 1766 N N . ARG A 1 244 ? 21.856 -2.303 -41.951 1.00 81.25 244 ARG A N 1
ATOM 1767 C CA . ARG A 1 244 ? 22.142 -2.610 -40.545 1.00 81.25 244 ARG A CA 1
ATOM 1768 C C . ARG A 1 244 ? 21.512 -1.596 -39.591 1.00 81.25 244 ARG A C 1
ATOM 1770 O O . ARG A 1 244 ? 20.941 -1.996 -38.579 1.00 81.25 244 ARG A O 1
ATOM 1777 N N . ARG A 1 245 ? 21.574 -0.297 -39.911 1.00 78.44 245 ARG A N 1
ATOM 1778 C CA . ARG A 1 245 ? 20.948 0.756 -39.095 1.00 78.44 245 ARG A CA 1
ATOM 1779 C C . ARG A 1 245 ? 19.435 0.561 -38.985 1.00 78.44 245 ARG A C 1
ATOM 1781 O O . ARG A 1 245 ? 18.908 0.613 -37.880 1.00 78.44 245 ARG A O 1
ATOM 1788 N N . ARG A 1 246 ? 18.756 0.257 -40.099 1.00 79.56 246 ARG A N 1
ATOM 1789 C CA . ARG A 1 246 ? 17.308 -0.019 -40.105 1.00 79.56 246 ARG A CA 1
ATOM 1790 C C . ARG A 1 246 ? 16.939 -1.199 -39.203 1.00 79.56 246 ARG A C 1
ATOM 1792 O O . ARG A 1 246 ? 16.000 -1.079 -38.424 1.00 79.56 246 ARG A O 1
ATOM 1799 N N . ARG A 1 247 ? 17.694 -2.303 -39.263 1.00 80.94 247 ARG A N 1
ATOM 1800 C CA . ARG A 1 247 ? 17.449 -3.487 -38.414 1.00 80.94 247 ARG A CA 1
ATOM 1801 C C . ARG A 1 247 ? 17.616 -3.181 -36.923 1.00 80.94 247 ARG A C 1
ATOM 1803 O O . ARG A 1 247 ? 16.821 -3.648 -36.108 1.00 80.94 247 ARG A O 1
ATOM 1810 N N . ILE A 1 248 ? 18.633 -2.394 -36.562 1.00 75.38 248 ILE A N 1
ATOM 1811 C CA . ILE A 1 248 ? 18.862 -1.975 -35.171 1.00 75.38 248 ILE A CA 1
ATOM 1812 C C . ILE A 1 248 ? 17.702 -1.103 -34.682 1.00 75.38 248 ILE A C 1
ATOM 1814 O O . ILE A 1 248 ? 17.153 -1.372 -33.617 1.00 75.38 248 ILE A O 1
ATOM 1818 N N . ASP A 1 249 ? 17.293 -0.103 -35.466 1.00 75.50 249 ASP A N 1
ATOM 1819 C CA . ASP A 1 249 ? 16.207 0.804 -35.080 1.00 75.50 249 ASP A CA 1
ATOM 1820 C C . ASP A 1 249 ? 14.871 0.054 -34.899 1.00 75.50 249 ASP A C 1
ATOM 1822 O O . ASP A 1 249 ? 14.160 0.300 -33.927 1.00 75.50 249 ASP A O 1
ATOM 1826 N N . GLN A 1 250 ? 14.571 -0.925 -35.762 1.00 77.75 250 GLN A N 1
ATOM 1827 C CA . GLN A 1 250 ? 13.401 -1.803 -35.612 1.00 77.75 250 GLN A CA 1
ATOM 1828 C C . GLN A 1 250 ? 13.457 -2.663 -34.344 1.00 77.75 250 GLN A C 1
ATOM 1830 O O . GLN A 1 250 ? 12.448 -2.827 -33.661 1.00 77.75 250 GLN A O 1
ATOM 1835 N N . SER A 1 251 ? 14.631 -3.208 -34.021 1.00 73.94 251 SER A N 1
ATOM 1836 C CA . SER A 1 251 ? 14.803 -4.061 -32.839 1.00 73.94 251 SER A CA 1
ATOM 1837 C C . SER A 1 251 ? 14.604 -3.268 -31.548 1.00 73.94 251 SER A C 1
ATOM 1839 O O . SER A 1 251 ? 13.932 -3.742 -30.638 1.00 73.94 251 SER A O 1
ATOM 1841 N N . VAL A 1 252 ? 15.126 -2.038 -31.492 1.00 74.50 252 VAL A N 1
ATOM 1842 C CA . VAL A 1 252 ? 14.939 -1.146 -30.337 1.00 74.50 252 VAL A CA 1
ATOM 1843 C C . VAL A 1 252 ? 13.476 -0.734 -30.186 1.00 74.50 252 VAL A C 1
ATOM 1845 O O . VAL A 1 252 ? 12.941 -0.822 -29.089 1.00 74.50 252 VAL A O 1
ATOM 1848 N N . ALA A 1 253 ? 12.795 -0.363 -31.275 1.00 73.88 253 ALA A N 1
ATOM 1849 C CA . ALA A 1 253 ? 11.377 -0.001 -31.211 1.00 73.88 253 ALA A CA 1
ATOM 1850 C C . ALA A 1 253 ? 10.502 -1.143 -30.660 1.00 73.88 253 ALA A C 1
ATOM 1852 O O . ALA A 1 253 ? 9.574 -0.896 -29.894 1.00 73.88 253 ALA A O 1
ATOM 1853 N N . ARG A 1 254 ? 10.830 -2.393 -31.013 1.00 77.38 254 ARG A N 1
ATOM 1854 C CA . ARG A 1 254 ? 10.128 -3.582 -30.516 1.00 77.38 254 ARG A CA 1
ATOM 1855 C C . ARG A 1 254 ? 10.391 -3.851 -29.032 1.00 77.38 254 ARG A C 1
ATOM 1857 O O . ARG A 1 254 ? 9.483 -4.289 -28.333 1.00 77.38 254 ARG A O 1
ATOM 1864 N N . LEU A 1 255 ? 11.609 -3.602 -28.550 1.00 74.25 255 LEU A N 1
ATOM 1865 C CA . LEU A 1 255 ? 11.930 -3.713 -27.123 1.00 74.25 255 LEU A CA 1
ATOM 1866 C C . LEU A 1 255 ? 11.157 -2.672 -26.305 1.00 74.25 255 LEU A C 1
ATOM 1868 O O . LEU A 1 255 ? 10.493 -3.045 -25.342 1.00 74.25 255 LEU A O 1
ATOM 1872 N N . ASP A 1 256 ? 11.144 -1.411 -26.749 1.00 71.56 256 ASP A N 1
ATOM 1873 C CA . ASP A 1 256 ? 10.384 -0.340 -26.090 1.00 71.56 256 ASP A CA 1
ATOM 1874 C C . ASP A 1 256 ? 8.880 -0.660 -26.008 1.00 71.56 256 ASP A C 1
ATOM 1876 O O . ASP A 1 256 ? 8.207 -0.302 -25.039 1.00 71.56 256 ASP A O 1
ATOM 1880 N N . GLU A 1 257 ? 8.320 -1.291 -27.042 1.00 76.25 257 GLU A N 1
ATOM 1881 C CA . GLU A 1 257 ? 6.915 -1.705 -27.066 1.00 76.25 257 GLU A CA 1
ATOM 1882 C C . GLU A 1 257 ? 6.628 -2.797 -26.027 1.00 76.25 257 GLU A C 1
ATOM 1884 O O . GLU A 1 257 ? 5.696 -2.652 -25.233 1.00 76.25 257 GLU A O 1
ATOM 1889 N N . LEU A 1 258 ? 7.474 -3.830 -25.966 1.00 75.38 258 LEU A N 1
ATOM 1890 C CA . LEU A 1 258 ? 7.355 -4.917 -24.990 1.00 75.38 258 LEU A CA 1
ATOM 1891 C C . LEU A 1 258 ? 7.508 -4.425 -23.545 1.00 75.38 258 LEU A C 1
ATOM 1893 O O . LEU A 1 258 ? 6.786 -4.878 -22.654 1.00 75.38 258 LEU A O 1
ATOM 1897 N N . GLU A 1 259 ? 8.416 -3.483 -23.289 1.00 71.50 259 GLU A N 1
ATOM 1898 C CA . GLU A 1 259 ? 8.578 -2.892 -21.958 1.00 71.50 259 GLU A CA 1
ATOM 1899 C C . GLU A 1 259 ? 7.346 -2.094 -21.528 1.00 71.50 259 GLU A C 1
ATOM 1901 O O . GLU A 1 259 ? 6.885 -2.226 -20.390 1.00 71.50 259 GLU A O 1
ATOM 1906 N N . ARG A 1 260 ? 6.756 -1.314 -22.444 1.00 73.75 260 ARG A N 1
ATOM 1907 C CA . ARG A 1 260 ? 5.508 -0.585 -22.171 1.00 73.75 260 ARG A CA 1
ATOM 1908 C C . ARG A 1 260 ? 4.339 -1.529 -21.922 1.00 73.75 260 ARG A C 1
ATOM 1910 O O . ARG A 1 260 ? 3.529 -1.262 -21.035 1.00 73.75 260 ARG A O 1
ATOM 1917 N N . GLU A 1 261 ? 4.236 -2.615 -22.683 1.00 72.06 261 GLU A N 1
ATOM 1918 C CA . GLU A 1 261 ? 3.206 -3.634 -22.480 1.00 72.06 261 GLU A CA 1
ATOM 1919 C C . GLU A 1 261 ? 3.342 -4.286 -21.098 1.00 72.06 261 GLU A C 1
ATOM 1921 O O . GLU A 1 261 ? 2.370 -4.366 -20.343 1.00 72.06 261 GLU A O 1
ATOM 1926 N N . ARG A 1 262 ? 4.569 -4.651 -20.707 1.00 71.81 262 ARG A N 1
ATOM 1927 C CA . ARG A 1 262 ? 4.854 -5.209 -19.382 1.00 71.81 262 ARG A CA 1
ATOM 1928 C C . ARG A 1 262 ? 4.489 -4.242 -18.254 1.00 71.81 262 ARG A C 1
ATOM 1930 O O . ARG A 1 262 ? 3.854 -4.661 -17.288 1.00 71.81 262 ARG A O 1
ATOM 1937 N N . ALA A 1 263 ? 4.843 -2.963 -18.384 1.00 67.25 263 ALA A N 1
ATOM 1938 C CA . ALA A 1 263 ? 4.514 -1.944 -17.387 1.00 67.25 263 ALA A CA 1
ATOM 1939 C C . ALA A 1 263 ? 2.992 -1.766 -17.216 1.00 67.25 263 ALA A C 1
ATOM 1941 O O . ALA A 1 263 ? 2.501 -1.668 -16.093 1.00 67.25 263 ALA A O 1
ATOM 1942 N N . ARG A 1 264 ? 2.223 -1.789 -18.315 1.00 72.88 264 ARG A N 1
ATOM 1943 C CA . ARG A 1 264 ? 0.749 -1.714 -18.271 1.00 72.88 264 ARG A CA 1
ATOM 1944 C C . ARG A 1 264 ? 0.120 -2.909 -17.555 1.00 72.88 264 ARG A C 1
ATOM 1946 O O . ARG A 1 264 ? -0.813 -2.732 -16.770 1.00 72.88 264 ARG A O 1
ATOM 1953 N N . LEU A 1 265 ? 0.632 -4.115 -17.807 1.00 73.31 265 LEU A N 1
ATOM 1954 C CA . LEU A 1 265 ? 0.159 -5.327 -17.134 1.00 73.31 265 LEU A CA 1
ATOM 1955 C C . LEU A 1 265 ? 0.417 -5.258 -15.623 1.00 73.31 265 LEU A C 1
ATOM 1957 O O . LEU A 1 265 ? -0.488 -5.540 -14.844 1.00 73.31 265 LEU A O 1
ATOM 1961 N N . GLN A 1 266 ? 1.608 -4.816 -15.207 1.00 72.50 266 GLN A N 1
ATOM 1962 C CA . GLN A 1 266 ? 1.945 -4.656 -13.787 1.00 72.50 266 GLN A CA 1
ATOM 1963 C C . GLN A 1 266 ? 1.050 -3.631 -13.078 1.00 72.50 266 GLN A C 1
ATOM 1965 O O . GLN A 1 266 ? 0.620 -3.868 -11.953 1.00 72.50 266 GLN A O 1
ATOM 1970 N N . GLU A 1 267 ? 0.727 -2.520 -13.738 1.00 72.00 267 GLU A N 1
ATOM 1971 C CA . GLU A 1 267 ? -0.164 -1.497 -13.185 1.00 72.00 267 GLU A CA 1
ATOM 1972 C C . GLU A 1 267 ? -1.602 -2.006 -13.001 1.00 72.00 267 GLU A C 1
ATOM 1974 O O . GLU A 1 267 ? -2.235 -1.740 -11.981 1.00 72.00 267 GLU A O 1
ATOM 1979 N N . THR A 1 268 ? -2.112 -2.789 -13.955 1.00 73.81 268 THR A N 1
ATOM 1980 C CA . THR A 1 268 ? -3.450 -3.402 -13.851 1.00 73.81 268 THR A CA 1
ATOM 1981 C C . THR A 1 268 ? -3.511 -4.378 -12.672 1.00 73.81 268 THR A C 1
ATOM 1983 O O . THR A 1 268 ? -4.425 -4.330 -11.854 1.00 73.81 268 THR A O 1
ATOM 1986 N N . ILE A 1 269 ? -2.477 -5.211 -12.548 1.00 75.38 269 ILE A N 1
ATOM 1987 C CA . ILE A 1 269 ? -2.273 -6.181 -11.466 1.00 75.38 269 ILE A CA 1
ATOM 1988 C C . ILE A 1 269 ? -2.219 -5.495 -10.087 1.00 75.38 269 ILE A C 1
ATOM 1990 O O . ILE A 1 269 ? -2.813 -5.992 -9.126 1.00 75.38 269 ILE A O 1
ATOM 1994 N N . ARG A 1 270 ? -1.560 -4.332 -9.992 1.00 73.25 270 ARG A N 1
ATOM 1995 C CA . ARG A 1 270 ? -1.488 -3.524 -8.765 1.00 73.25 270 ARG A CA 1
ATOM 1996 C C . ARG A 1 270 ? -2.858 -2.994 -8.343 1.00 73.25 270 ARG A C 1
ATOM 1998 O O . ARG A 1 270 ? -3.211 -3.111 -7.177 1.00 73.25 270 ARG A O 1
ATOM 2005 N N . ARG A 1 271 ? -3.645 -2.458 -9.282 1.00 78.44 271 ARG A N 1
ATOM 2006 C CA . ARG A 1 271 ? -4.989 -1.921 -8.996 1.00 78.44 271 ARG A CA 1
ATOM 2007 C C . ARG A 1 271 ? -5.946 -2.978 -8.458 1.00 78.44 271 ARG A C 1
ATOM 2009 O O . ARG A 1 271 ? -6.716 -2.690 -7.550 1.00 78.44 271 ARG A O 1
ATOM 2016 N N . VAL A 1 272 ? -5.879 -4.195 -8.999 1.00 80.12 272 VAL A N 1
ATOM 2017 C CA . VAL A 1 272 ? -6.656 -5.333 -8.486 1.00 80.12 272 VAL A CA 1
ATOM 2018 C C . VAL A 1 272 ? -6.256 -5.650 -7.041 1.00 80.12 272 VAL A C 1
ATOM 2020 O O . VAL A 1 272 ? -7.124 -5.794 -6.186 1.00 80.12 272 VAL A O 1
ATOM 2023 N N . GLY A 1 273 ? -4.951 -5.674 -6.743 1.00 77.69 273 GLY A N 1
ATOM 2024 C CA . GLY A 1 273 ? -4.456 -5.859 -5.373 1.00 77.69 273 GLY A CA 1
ATOM 2025 C C . GLY A 1 273 ? -4.924 -4.762 -4.406 1.00 77.69 273 GLY A C 1
ATOM 2026 O O . GLY A 1 273 ? -5.334 -5.065 -3.290 1.00 77.69 273 GLY A O 1
ATOM 2027 N N . GLU A 1 274 ? -4.932 -3.498 -4.838 1.00 79.06 274 GLU A N 1
ATOM 2028 C CA . GLU A 1 274 ? -5.430 -2.370 -4.031 1.00 79.06 274 GLU A CA 1
ATOM 2029 C C . GLU A 1 274 ? -6.935 -2.460 -3.756 1.00 79.06 274 GLU A C 1
ATOM 2031 O O . GLU A 1 274 ? -7.364 -2.207 -2.631 1.00 79.06 274 GLU A O 1
ATOM 2036 N N . ALA A 1 275 ? -7.731 -2.869 -4.749 1.00 82.56 275 ALA A N 1
ATOM 2037 C CA . ALA A 1 275 ? -9.163 -3.086 -4.566 1.00 82.56 275 ALA A CA 1
ATOM 2038 C C . ALA A 1 275 ? -9.432 -4.168 -3.508 1.00 82.56 275 ALA A C 1
ATOM 2040 O O . ALA A 1 275 ? -10.253 -3.960 -2.616 1.00 82.56 275 ALA A O 1
ATOM 2041 N N . PHE A 1 276 ? -8.687 -5.278 -3.549 1.00 85.62 276 PHE A N 1
ATOM 2042 C CA . PHE A 1 276 ? -8.786 -6.342 -2.547 1.00 85.62 276 PHE A CA 1
ATOM 2043 C C . PHE A 1 276 ? -8.390 -5.847 -1.152 1.00 85.62 276 PHE A C 1
ATOM 2045 O O . PHE A 1 276 ? -9.131 -6.047 -0.197 1.00 85.62 276 PHE A O 1
ATOM 2052 N N . ALA A 1 277 ? -7.264 -5.140 -1.033 1.00 78.06 277 ALA A N 1
ATOM 2053 C CA . ALA A 1 277 ? -6.776 -4.638 0.251 1.00 78.06 277 ALA A CA 1
ATOM 2054 C C . ALA A 1 277 ? -7.713 -3.608 0.912 1.00 78.06 277 ALA A C 1
ATOM 2056 O O . ALA A 1 277 ? -7.662 -3.429 2.126 1.00 78.06 277 ALA A O 1
ATOM 2057 N N . SER A 1 278 ? -8.552 -2.920 0.130 1.00 80.44 278 SER A N 1
ATOM 2058 C CA . SER A 1 278 ? -9.512 -1.939 0.650 1.00 80.44 278 SER A CA 1
ATOM 2059 C C . SER A 1 278 ? -10.776 -2.552 1.261 1.00 80.44 278 SER A C 1
ATOM 2061 O O . SER A 1 278 ? -11.522 -1.842 1.936 1.00 80.44 278 SER A O 1
ATOM 2063 N N . ASN A 1 279 ? -11.030 -3.848 1.042 1.00 81.25 279 ASN A N 1
ATOM 2064 C CA . ASN A 1 279 ? -12.218 -4.514 1.558 1.00 81.25 279 ASN A CA 1
ATOM 2065 C C . ASN A 1 279 ? -11.930 -5.169 2.917 1.00 81.25 279 ASN A C 1
ATOM 2067 O O . ASN A 1 279 ? -11.106 -6.074 3.015 1.00 81.25 279 ASN A O 1
ATOM 2071 N N . LEU A 1 280 ? -12.611 -4.694 3.962 1.00 78.19 280 LEU A N 1
ATOM 2072 C CA . LEU A 1 280 ? -12.475 -5.200 5.334 1.00 78.19 280 LEU A CA 1
ATOM 2073 C C . LEU A 1 280 ? -13.506 -6.283 5.681 1.00 78.19 280 LEU A C 1
ATOM 2075 O O . LEU A 1 280 ? -13.446 -6.830 6.777 1.00 78.19 280 LEU A O 1
ATOM 2079 N N . ASP A 1 281 ? -14.439 -6.581 4.774 1.00 84.94 281 ASP A N 1
ATOM 2080 C CA . ASP A 1 281 ? -15.408 -7.666 4.918 1.00 84.94 281 ASP A CA 1
ATOM 2081 C C . ASP A 1 281 ? -14.897 -8.935 4.201 1.00 84.94 281 ASP A C 1
ATOM 2083 O O . ASP A 1 281 ? -14.751 -8.915 2.971 1.00 84.94 281 ASP A O 1
ATOM 2087 N N . PRO A 1 282 ? -14.622 -10.043 4.924 1.00 86.19 282 PRO A N 1
ATOM 2088 C CA . PRO A 1 282 ? -14.142 -11.290 4.329 1.00 86.19 282 PRO A CA 1
ATOM 2089 C C . PRO A 1 282 ? -15.050 -11.824 3.216 1.00 86.19 282 PRO A C 1
ATOM 2091 O O . PRO A 1 282 ? -14.553 -12.235 2.166 1.00 86.19 282 PRO A O 1
ATOM 2094 N N . HIS A 1 283 ? -16.372 -11.770 3.397 1.00 88.19 283 HIS A N 1
ATOM 2095 C CA . HIS A 1 283 ? -17.322 -12.298 2.420 1.00 88.19 283 HIS A CA 1
ATOM 2096 C C . HIS A 1 283 ? -17.316 -11.470 1.124 1.00 88.19 283 HIS A C 1
ATOM 2098 O O . HIS A 1 283 ? -17.155 -12.010 0.025 1.00 88.19 283 HIS A O 1
ATOM 2104 N N . GLY A 1 284 ? -17.423 -10.143 1.234 1.00 86.38 284 GLY A N 1
ATOM 2105 C CA . GLY A 1 284 ? -17.333 -9.226 0.099 1.00 86.38 284 GLY A CA 1
ATOM 2106 C C . GLY A 1 284 ? -15.985 -9.292 -0.626 1.00 86.38 284 GLY A C 1
ATOM 2107 O O . GLY A 1 284 ? -15.939 -9.187 -1.855 1.00 86.38 284 GLY A O 1
ATOM 2108 N N . LEU A 1 285 ? -14.885 -9.504 0.103 1.00 89.75 285 LEU A N 1
ATOM 2109 C CA . LEU A 1 285 ? -13.562 -9.713 -0.483 1.00 89.75 285 LEU A CA 1
ATOM 2110 C C . LEU A 1 285 ? -13.526 -10.993 -1.327 1.00 89.75 285 LEU A C 1
ATOM 2112 O O . LEU A 1 285 ? -13.084 -10.952 -2.475 1.00 89.75 285 LEU A O 1
ATOM 2116 N N . LEU A 1 286 ? -14.003 -12.118 -0.784 1.00 90.56 286 LEU A N 1
ATOM 2117 C CA . LEU A 1 286 ? -14.045 -13.390 -1.507 1.00 90.56 286 LEU A CA 1
ATOM 2118 C C . LEU A 1 286 ? -14.917 -13.288 -2.764 1.00 90.56 286 LEU A C 1
ATOM 2120 O O . LEU A 1 286 ? -14.495 -13.746 -3.824 1.00 90.56 286 LEU A O 1
ATOM 2124 N N . ALA A 1 287 ? -16.073 -12.623 -2.686 1.00 88.81 287 ALA A N 1
ATOM 2125 C CA . ALA A 1 287 ? -16.936 -12.376 -3.843 1.00 88.81 287 ALA A CA 1
ATOM 2126 C C . ALA A 1 287 ? -16.216 -11.606 -4.956 1.00 88.81 287 ALA A C 1
ATOM 2128 O O . ALA A 1 287 ? -16.230 -12.028 -6.114 1.00 88.81 287 ALA A O 1
ATOM 2129 N N . LEU A 1 288 ? -15.531 -10.517 -4.595 1.00 89.44 288 LEU A N 1
ATOM 2130 C CA . LEU A 1 288 ? -14.770 -9.696 -5.533 1.00 89.44 288 LEU A CA 1
ATOM 2131 C C . LEU A 1 288 ? -13.602 -10.471 -6.162 1.00 89.44 288 LEU A C 1
ATOM 2133 O O . LEU A 1 288 ? -13.326 -10.333 -7.355 1.00 89.44 288 LEU A O 1
ATOM 2137 N N . VAL A 1 289 ? -12.905 -11.295 -5.377 1.00 91.31 289 VAL A N 1
ATOM 2138 C CA . VAL A 1 289 ? -11.803 -12.132 -5.872 1.00 91.31 289 VAL A CA 1
ATOM 2139 C C . VAL A 1 289 ? -12.325 -13.184 -6.845 1.00 91.31 289 VAL A C 1
ATOM 2141 O O . VAL A 1 289 ? -11.721 -13.380 -7.900 1.00 91.31 289 VAL A O 1
ATOM 2144 N N . VAL A 1 290 ? -13.445 -13.840 -6.525 1.00 92.00 290 VAL A N 1
ATOM 2145 C CA . VAL A 1 290 ? -14.053 -14.851 -7.396 1.00 92.00 290 VAL A CA 1
ATOM 2146 C C . VAL A 1 290 ? -14.516 -14.226 -8.707 1.00 92.00 290 VAL A C 1
ATOM 2148 O O . VAL A 1 290 ? -14.160 -14.750 -9.759 1.00 92.00 290 VAL A O 1
ATOM 2151 N N . SER A 1 291 ? -15.229 -13.095 -8.676 1.00 89.50 291 SER A N 1
ATOM 2152 C CA . SER A 1 291 ? -15.660 -12.416 -9.905 1.00 89.50 291 SER A CA 1
ATOM 2153 C C . SER A 1 291 ? -14.460 -11.994 -10.756 1.00 89.50 291 SER A C 1
ATOM 2155 O O . SER A 1 291 ? -14.412 -12.275 -11.950 1.00 89.50 291 SER A O 1
ATOM 2157 N N . THR A 1 292 ? -13.424 -11.429 -10.127 1.00 90.50 292 THR A N 1
ATOM 2158 C CA . THR A 1 292 ? -12.189 -11.032 -10.818 1.00 90.50 292 THR A CA 1
ATOM 2159 C C . THR A 1 292 ? -11.473 -12.233 -11.437 1.00 90.50 292 THR A C 1
ATOM 2161 O O . THR A 1 292 ? -10.941 -12.127 -12.540 1.00 90.50 292 THR A O 1
ATOM 2164 N N . ALA A 1 293 ? -11.441 -13.380 -10.752 1.00 91.00 293 ALA A N 1
ATOM 2165 C CA . ALA A 1 293 ? -10.827 -14.599 -11.271 1.00 91.00 293 ALA A CA 1
ATOM 2166 C C . ALA A 1 293 ? -11.622 -15.184 -12.445 1.00 91.00 293 ALA A C 1
ATOM 2168 O O . ALA A 1 293 ? -11.019 -15.568 -13.445 1.00 91.00 293 ALA A O 1
ATOM 2169 N N . VAL A 1 294 ? -12.952 -15.214 -12.345 1.00 91.00 294 VAL A N 1
ATOM 2170 C CA . VAL A 1 294 ? -13.844 -15.661 -13.423 1.00 91.00 294 VAL A CA 1
ATOM 2171 C C . VAL A 1 294 ? -13.647 -14.800 -14.671 1.00 91.00 294 VAL A C 1
ATOM 2173 O O . VAL A 1 294 ? -13.365 -15.341 -15.742 1.00 91.00 294 VAL A O 1
ATOM 2176 N N . ASP A 1 295 ? -13.660 -13.475 -14.520 1.00 87.88 295 ASP A N 1
ATOM 2177 C CA . ASP A 1 295 ? -13.473 -12.535 -15.629 1.00 87.88 295 ASP A CA 1
ATOM 2178 C C . ASP A 1 295 ? -12.064 -12.622 -16.235 1.00 87.88 295 ASP A C 1
ATOM 2180 O O . ASP A 1 295 ? -11.898 -12.706 -17.455 1.00 87.88 295 ASP A O 1
ATOM 2184 N N . ALA A 1 296 ? -11.022 -12.626 -15.395 1.00 88.00 296 ALA A N 1
ATOM 2185 C CA . ALA A 1 296 ? -9.634 -12.608 -15.853 1.00 88.00 296 ALA A CA 1
ATOM 2186 C C . ALA A 1 296 ? -9.215 -13.905 -16.560 1.00 88.00 296 ALA A C 1
ATOM 2188 O O . ALA A 1 296 ? -8.337 -13.872 -17.427 1.00 88.00 296 ALA A O 1
ATOM 2189 N N . LEU A 1 297 ? -9.805 -15.042 -16.180 1.00 90.06 297 LEU A N 1
ATOM 2190 C CA . LEU A 1 297 ? -9.497 -16.349 -16.761 1.00 90.06 297 LEU A CA 1
ATOM 2191 C C . LEU A 1 297 ? -10.519 -16.797 -17.813 1.00 90.06 297 LEU A C 1
ATOM 2193 O O . LEU A 1 297 ? -10.316 -17.857 -18.412 1.00 90.06 297 LEU A O 1
ATOM 2197 N N . GLN A 1 298 ? -11.575 -16.009 -18.053 1.00 88.94 298 GLN A N 1
ATOM 2198 C CA . GLN A 1 298 ? -12.715 -16.407 -18.886 1.00 88.94 298 GLN A CA 1
ATOM 2199 C C . GLN A 1 298 ? -13.230 -17.788 -18.460 1.00 88.94 298 GLN A C 1
ATOM 2201 O O . GLN A 1 298 ? -13.301 -18.717 -19.264 1.00 88.94 298 GLN A O 1
ATOM 2206 N N . ALA A 1 299 ? -13.442 -17.954 -17.155 1.00 88.56 299 ALA A N 1
ATOM 2207 C CA . ALA A 1 299 ? -13.993 -19.182 -16.604 1.00 88.56 299 ALA A CA 1
ATOM 2208 C C . ALA A 1 299 ? -15.525 -19.138 -16.645 1.00 88.56 299 ALA A C 1
ATOM 2210 O O . ALA A 1 299 ? -16.113 -18.060 -16.631 1.00 88.56 299 ALA A O 1
ATOM 2211 N N . ASP A 1 300 ? -16.169 -20.303 -16.645 1.00 87.94 300 ASP A N 1
ATOM 2212 C CA . ASP A 1 300 ? -17.633 -20.382 -16.607 1.00 87.94 300 ASP A CA 1
ATOM 2213 C C . ASP A 1 300 ? -18.150 -20.229 -15.172 1.00 87.94 300 ASP A C 1
ATOM 2215 O O . ASP A 1 300 ? -19.214 -19.654 -14.935 1.00 87.94 300 ASP A O 1
ATOM 2219 N N . ARG A 1 301 ? -17.387 -20.741 -14.194 1.00 88.56 301 ARG A N 1
ATOM 2220 C CA . ARG A 1 301 ? -17.695 -20.636 -12.763 1.00 88.56 301 ARG A CA 1
ATOM 2221 C C . ARG A 1 301 ? -16.447 -20.461 -11.907 1.00 88.56 301 ARG A C 1
ATOM 2223 O O . ARG A 1 301 ? -15.348 -20.887 -12.264 1.00 88.56 301 ARG A O 1
ATOM 2230 N N . GLY A 1 302 ? -16.648 -19.879 -10.730 1.00 89.12 302 GLY A N 1
ATOM 2231 C CA . GLY A 1 302 ? -15.634 -19.750 -9.694 1.00 89.12 302 GLY A CA 1
ATOM 2232 C C . GLY A 1 302 ? -16.226 -19.973 -8.311 1.00 89.12 302 GLY A C 1
ATOM 2233 O O . GLY A 1 302 ? -17.431 -19.849 -8.111 1.00 89.12 302 GLY A O 1
ATOM 2234 N N . ARG A 1 303 ? -15.372 -20.326 -7.359 1.00 90.38 303 ARG A N 1
ATOM 2235 C CA . ARG A 1 303 ? -15.729 -20.461 -5.950 1.00 90.38 303 ARG A CA 1
ATOM 2236 C C . ARG A 1 303 ? -14.534 -20.085 -5.092 1.00 90.38 303 ARG A C 1
ATOM 2238 O O . ARG A 1 303 ? -13.399 -20.428 -5.428 1.00 90.38 303 ARG A O 1
ATOM 2245 N N . ALA A 1 304 ? -14.791 -19.433 -3.969 1.00 91.25 304 ALA A N 1
ATOM 2246 C CA . ALA A 1 304 ? -13.816 -19.325 -2.902 1.00 91.25 304 ALA A CA 1
ATOM 2247 C C . ALA A 1 304 ? -14.419 -19.774 -1.573 1.00 91.25 304 ALA A C 1
ATOM 2249 O O . ALA A 1 304 ? -15.584 -19.502 -1.291 1.00 91.25 304 ALA A O 1
ATOM 2250 N N . ARG A 1 305 ? -13.619 -20.469 -0.767 1.00 88.69 305 ARG A N 1
ATOM 2251 C CA . ARG A 1 305 ? -13.972 -20.874 0.599 1.00 88.69 305 ARG A CA 1
ATOM 2252 C C . ARG A 1 305 ? -12.924 -20.343 1.559 1.00 88.69 305 ARG A C 1
ATOM 2254 O O . ARG A 1 305 ? -11.740 -20.504 1.281 1.00 88.69 305 ARG A O 1
ATOM 2261 N N . ALA A 1 306 ? -13.337 -19.802 2.698 1.00 87.25 306 ALA A N 1
ATOM 2262 C CA . ALA A 1 306 ? -12.447 -19.490 3.809 1.00 87.25 306 ALA A CA 1
ATOM 2263 C C . ALA A 1 306 ? -13.137 -19.764 5.152 1.00 87.25 306 ALA A C 1
ATOM 2265 O O . ALA A 1 306 ? -13.951 -18.973 5.614 1.00 87.25 306 ALA A O 1
ATOM 2266 N N . GLY A 1 307 ? -12.773 -20.857 5.829 1.00 80.38 307 GLY A N 1
ATOM 2267 C CA . GLY A 1 307 ? -13.531 -21.310 7.002 1.00 80.38 307 GLY A CA 1
ATOM 2268 C C . GLY A 1 307 ? -14.948 -21.735 6.600 1.00 80.38 307 GLY A C 1
ATOM 2269 O O . GLY A 1 307 ? -15.096 -22.521 5.660 1.00 80.38 307 GLY A O 1
ATOM 2270 N N . ASP A 1 308 ? -15.958 -21.194 7.284 1.00 76.00 308 ASP A N 1
ATOM 2271 C CA . ASP A 1 308 ? -17.376 -21.453 6.992 1.00 76.00 308 ASP A CA 1
ATOM 2272 C C . ASP A 1 308 ? -17.924 -20.590 5.843 1.00 76.00 308 ASP A C 1
ATOM 2274 O O . ASP A 1 308 ? -18.933 -20.951 5.234 1.00 76.00 308 ASP A O 1
ATOM 2278 N N . ASP A 1 309 ? -17.232 -19.503 5.481 1.00 77.75 309 ASP A N 1
ATOM 2279 C CA . ASP A 1 309 ? -17.628 -18.647 4.365 1.00 77.75 309 ASP A CA 1
ATOM 2280 C C . ASP A 1 309 ? -17.364 -19.351 3.035 1.00 77.75 309 ASP A C 1
ATOM 2282 O O . ASP A 1 309 ? -16.223 -19.686 2.691 1.00 77.75 309 ASP A O 1
ATOM 2286 N N . VAL A 1 310 ? -18.427 -19.546 2.258 1.00 81.19 310 VAL A N 1
ATOM 2287 C CA . VAL A 1 310 ? -18.368 -20.076 0.896 1.00 81.19 310 VAL A CA 1
ATOM 2288 C C . VAL A 1 310 ? -19.028 -19.077 -0.031 1.00 81.19 310 VAL A C 1
ATOM 2290 O O . VAL A 1 310 ? -20.222 -18.816 0.077 1.00 81.19 310 VAL A O 1
ATOM 2293 N N . VAL A 1 311 ? -18.254 -18.563 -0.981 1.00 82.94 311 VAL A N 1
ATOM 2294 C CA . VAL A 1 311 ? -18.753 -17.660 -2.010 1.00 82.94 311 VAL A CA 1
ATOM 2295 C C . VAL A 1 311 ? -18.672 -18.338 -3.365 1.00 82.94 311 VAL A C 1
ATOM 2297 O O . VAL A 1 311 ? -17.593 -18.705 -3.838 1.00 82.94 311 VAL A O 1
ATOM 2300 N N . ALA A 1 312 ? -19.826 -18.471 -4.003 1.00 77.62 312 ALA A N 1
ATOM 2301 C CA . ALA A 1 312 ? -19.967 -18.830 -5.402 1.00 77.62 312 ALA A CA 1
ATOM 2302 C C . ALA A 1 312 ? -20.944 -17.822 -6.023 1.00 77.62 312 ALA A C 1
ATOM 2304 O O . ALA A 1 312 ? -22.043 -17.678 -5.496 1.00 77.62 312 ALA A O 1
ATOM 2305 N N . PRO A 1 313 ? -20.574 -17.079 -7.079 1.00 64.69 313 PRO A N 1
ATOM 2306 C CA . PRO A 1 313 ? -21.523 -16.218 -7.765 1.00 64.69 313 PRO A CA 1
ATOM 2307 C C . PRO A 1 313 ? -22.669 -17.069 -8.320 1.00 64.69 313 PRO A C 1
ATOM 2309 O O . PRO A 1 313 ? -22.436 -18.029 -9.062 1.00 64.69 313 PRO A O 1
ATOM 2312 N N . ASP A 1 314 ? -23.893 -16.709 -7.939 1.00 54.03 314 ASP A N 1
ATOM 2313 C CA . ASP A 1 314 ? -25.119 -17.345 -8.406 1.00 54.03 314 ASP A CA 1
ATOM 2314 C C . ASP A 1 314 ? -25.246 -17.146 -9.918 1.00 54.03 314 ASP A C 1
ATOM 2316 O O . ASP A 1 314 ? -25.559 -16.060 -10.402 1.00 54.03 314 ASP A O 1
ATOM 2320 N N . ASN A 1 315 ? -24.986 -18.206 -10.680 1.00 52.53 315 ASN A N 1
ATOM 2321 C CA . ASN A 1 315 ? -25.404 -18.295 -12.073 1.00 52.53 315 ASN A CA 1
ATOM 2322 C C . ASN A 1 315 ? -26.337 -19.502 -12.192 1.00 52.53 315 ASN A C 1
ATOM 2324 O O . ASN A 1 315 ? -25.900 -20.645 -12.400 1.00 52.53 315 ASN A O 1
ATOM 2328 N N . GLU A 1 316 ? -27.622 -19.220 -11.963 1.00 46.19 316 GLU A N 1
ATOM 2329 C CA . GLU A 1 316 ? -28.748 -20.147 -12.035 1.00 46.19 316 GLU A CA 1
ATOM 2330 C C . GLU A 1 316 ? -29.028 -20.549 -13.491 1.00 46.19 316 GLU A C 1
ATOM 2332 O O . GLU A 1 316 ? -29.633 -19.812 -14.265 1.00 46.19 316 GLU A O 1
ATOM 2337 N N . ALA A 1 317 ? -28.608 -21.762 -13.844 1.00 42.44 317 ALA A N 1
ATOM 2338 C CA . ALA A 1 317 ? -29.279 -22.610 -14.823 1.00 42.44 317 ALA A CA 1
ATOM 2339 C C . ALA A 1 317 ? -28.949 -24.070 -14.475 1.00 42.44 317 ALA A C 1
ATOM 2341 O O . ALA A 1 317 ? -27.780 -24.464 -14.455 1.00 42.44 317 ALA A O 1
ATOM 2342 N N . LEU A 1 318 ? -29.981 -24.843 -14.132 1.00 48.00 318 LEU A N 1
ATOM 2343 C CA . LEU A 1 318 ? -29.923 -26.276 -13.829 1.00 48.00 318 LEU A CA 1
ATOM 2344 C C . LEU A 1 318 ? -29.866 -27.090 -15.138 1.00 48.00 318 LEU A C 1
ATOM 2346 O O . LEU A 1 318 ? -30.820 -27.789 -15.463 1.00 48.00 318 LEU A O 1
ATOM 2350 N N . ASP A 1 319 ? -28.766 -26.975 -15.884 1.00 59.75 319 ASP A N 1
ATOM 2351 C CA . ASP A 1 319 ? -28.439 -27.867 -17.012 1.00 59.75 319 ASP A CA 1
ATOM 2352 C C . ASP A 1 319 ? -27.348 -28.878 -16.602 1.00 59.75 319 ASP A C 1
ATOM 2354 O O . ASP A 1 319 ? -26.597 -28.637 -15.653 1.00 59.75 319 ASP A O 1
ATOM 2358 N N . ASP A 1 320 ? -27.231 -30.003 -17.320 1.00 59.66 320 ASP A N 1
ATOM 2359 C CA . ASP A 1 320 ? -26.238 -31.068 -17.054 1.00 59.66 320 ASP A CA 1
ATOM 2360 C C . ASP A 1 320 ? -24.791 -30.529 -16.963 1.00 59.66 320 ASP A C 1
ATOM 2362 O O . ASP A 1 320 ? -24.018 -30.943 -16.092 1.00 59.66 320 ASP A O 1
ATOM 2366 N N . ASP A 1 321 ? -24.447 -29.522 -17.776 1.00 63.75 321 ASP A N 1
ATOM 2367 C CA . ASP A 1 321 ? -23.138 -28.850 -17.757 1.00 63.75 321 ASP A CA 1
ATOM 2368 C C . ASP A 1 321 ? -22.856 -28.136 -16.417 1.00 63.75 321 ASP A C 1
ATOM 2370 O O . ASP A 1 321 ? -21.703 -28.004 -15.990 1.00 63.75 321 ASP A O 1
ATOM 2374 N N . ALA A 1 322 ? -23.895 -27.699 -15.697 1.00 69.06 322 ALA A N 1
ATOM 2375 C CA . ALA A 1 322 ? -23.739 -27.069 -14.391 1.00 69.06 322 ALA A CA 1
ATOM 2376 C C . ALA A 1 322 ? -23.361 -28.066 -13.292 1.00 69.06 322 ALA A C 1
ATOM 2378 O O . ALA A 1 322 ? -22.569 -27.725 -12.407 1.00 69.06 322 ALA A O 1
ATOM 2379 N N . SER A 1 323 ? -23.866 -29.299 -13.378 1.00 73.00 323 SER A N 1
ATOM 2380 C CA . SER A 1 323 ? -23.501 -30.372 -12.453 1.00 73.00 323 SER A CA 1
ATOM 2381 C C . SER A 1 323 ? -22.052 -30.825 -12.658 1.00 73.00 323 SER A C 1
ATOM 2383 O O . SER A 1 323 ? -21.347 -31.074 -11.678 1.00 73.00 323 SER A O 1
ATOM 2385 N N . GLU A 1 324 ? -21.575 -30.897 -13.908 1.00 79.62 324 GLU A N 1
ATOM 2386 C CA . GLU A 1 324 ? -20.174 -31.246 -14.198 1.00 79.62 324 GLU A CA 1
ATOM 2387 C C . GLU A 1 324 ? -19.197 -30.174 -13.686 1.00 79.62 324 GLU A C 1
ATOM 2389 O O . GLU A 1 324 ? -18.216 -30.504 -13.014 1.00 79.62 324 GLU A O 1
ATOM 2394 N N . LEU A 1 325 ? -19.487 -28.888 -13.922 1.00 81.25 325 LEU A N 1
ATOM 2395 C CA . LEU A 1 325 ? -18.665 -27.773 -13.432 1.00 81.25 325 LEU A CA 1
ATOM 2396 C C . LEU A 1 325 ? -18.617 -27.708 -11.897 1.00 81.25 325 LEU A C 1
ATOM 2398 O O . LEU A 1 325 ? -17.557 -27.445 -11.325 1.00 81.25 325 LEU A O 1
ATOM 2402 N N . ALA A 1 326 ? -19.739 -27.968 -11.219 1.00 80.50 326 ALA A N 1
ATOM 2403 C CA . ALA A 1 326 ? -19.791 -28.019 -9.759 1.00 80.50 326 ALA A CA 1
ATOM 2404 C C . ALA A 1 326 ? -18.935 -29.168 -9.198 1.00 80.50 326 ALA A C 1
ATOM 2406 O O . ALA A 1 326 ? -18.125 -28.946 -8.297 1.00 80.50 326 ALA A O 1
ATOM 2407 N N . GLY A 1 327 ? -19.039 -30.368 -9.783 1.00 81.75 327 GLY A N 1
ATOM 2408 C CA . GLY A 1 327 ? -18.205 -31.511 -9.400 1.00 81.75 327 GLY A CA 1
ATOM 2409 C C . GLY A 1 327 ? -16.708 -31.263 -9.624 1.00 81.75 327 GLY A C 1
ATOM 2410 O O . GLY A 1 327 ? -15.881 -31.646 -8.788 1.00 81.75 327 GLY A O 1
ATOM 2411 N N . ALA A 1 328 ? -16.357 -30.560 -10.707 1.00 84.94 328 ALA A N 1
ATOM 2412 C CA . ALA A 1 328 ? -14.984 -30.154 -10.998 1.00 84.94 328 ALA A CA 1
ATOM 2413 C C . ALA A 1 328 ? -14.433 -29.180 -9.938 1.00 84.94 328 ALA A C 1
ATOM 2415 O O . ALA A 1 328 ? -13.308 -29.357 -9.462 1.00 84.94 328 ALA A O 1
ATOM 2416 N N . LEU A 1 329 ? -15.232 -28.190 -9.520 1.00 86.25 329 LEU A N 1
ATOM 2417 C CA . LEU A 1 329 ? -14.869 -27.256 -8.448 1.00 86.25 329 LEU A CA 1
ATOM 2418 C C . LEU A 1 329 ? -14.683 -27.976 -7.107 1.00 86.25 329 LEU A C 1
ATOM 2420 O O . LEU A 1 329 ? -13.674 -27.749 -6.442 1.00 86.25 329 LEU A O 1
ATOM 2424 N N . ASP A 1 330 ? -15.582 -28.892 -6.740 1.00 84.38 330 ASP A N 1
ATOM 2425 C CA . ASP A 1 330 ? -15.474 -29.669 -5.497 1.00 84.38 330 ASP A CA 1
ATOM 2426 C C . ASP A 1 330 ? -14.210 -30.546 -5.470 1.00 84.38 330 ASP A C 1
ATOM 2428 O O . ASP A 1 330 ? -13.582 -30.756 -4.427 1.00 84.38 330 ASP A O 1
ATOM 2432 N N . ALA A 1 331 ? -13.822 -31.113 -6.616 1.00 83.00 331 ALA A N 1
ATOM 2433 C CA . ALA A 1 331 ? -12.575 -31.861 -6.747 1.00 83.00 331 ALA A CA 1
ATOM 2434 C C . ALA A 1 331 ? -11.347 -30.947 -6.591 1.00 83.00 331 ALA A C 1
ATOM 2436 O O . ALA A 1 331 ? -10.434 -31.268 -5.825 1.00 83.00 331 ALA A O 1
ATOM 2437 N N . ALA A 1 332 ? -11.352 -29.791 -7.260 1.00 84.44 332 ALA A N 1
ATOM 2438 C CA . ALA A 1 332 ? -10.281 -28.803 -7.181 1.00 84.44 332 ALA A CA 1
ATOM 2439 C C . ALA A 1 332 ? -10.106 -28.245 -5.760 1.00 84.44 332 ALA A C 1
ATOM 2441 O O . ALA A 1 332 ? -8.981 -28.066 -5.287 1.00 84.44 332 ALA A O 1
ATOM 2442 N N . GLU A 1 333 ? -11.210 -28.010 -5.057 1.00 84.06 333 GLU A N 1
ATOM 2443 C CA . GLU A 1 333 ? -11.223 -27.492 -3.695 1.00 84.06 333 GLU A CA 1
ATOM 2444 C C . GLU A 1 333 ? -10.645 -28.495 -2.691 1.00 84.06 333 GLU A C 1
ATOM 2446 O O . GLU A 1 333 ? -9.761 -28.152 -1.904 1.00 84.06 333 GLU A O 1
ATOM 2451 N N . ARG A 1 334 ? -11.065 -29.765 -2.772 1.00 82.81 334 ARG A N 1
ATOM 2452 C CA . ARG A 1 334 ? -10.526 -30.840 -1.923 1.00 82.81 334 ARG A CA 1
ATOM 2453 C C . ARG A 1 334 ? -9.021 -31.018 -2.097 1.00 82.81 334 ARG A C 1
ATOM 2455 O O . ARG A 1 334 ? -8.320 -31.209 -1.107 1.00 82.81 334 ARG A O 1
ATOM 2462 N N . ALA A 1 335 ? -8.521 -30.927 -3.327 1.00 80.88 335 ALA A N 1
ATOM 2463 C CA . ALA A 1 335 ? -7.088 -31.004 -3.596 1.00 80.88 335 ALA A CA 1
ATOM 2464 C C . ALA A 1 335 ? -6.314 -29.838 -2.950 1.00 80.88 335 ALA A C 1
ATOM 2466 O O . ALA A 1 335 ? -5.313 -30.075 -2.274 1.00 80.88 335 ALA A O 1
ATOM 2467 N N . ALA A 1 336 ? -6.829 -28.607 -3.073 1.00 81.12 336 ALA A N 1
ATOM 2468 C CA . ALA A 1 336 ? -6.262 -27.413 -2.437 1.00 81.12 336 ALA A CA 1
ATOM 2469 C C . ALA A 1 336 ? -6.214 -27.498 -0.908 1.00 81.12 336 ALA A C 1
ATOM 2471 O O . ALA A 1 336 ? -5.187 -27.168 -0.308 1.00 81.12 336 ALA A O 1
ATOM 2472 N N . LEU A 1 337 ? -7.291 -27.983 -0.285 1.00 77.62 337 LEU A N 1
ATOM 2473 C CA . LEU A 1 337 ? -7.363 -28.187 1.165 1.00 77.62 337 LEU A CA 1
ATOM 2474 C C . LEU A 1 337 ? -6.435 -29.310 1.650 1.00 77.62 337 LEU A C 1
ATOM 2476 O O . LEU A 1 337 ? -5.895 -29.219 2.748 1.00 77.62 337 LEU A O 1
ATOM 2480 N N . ALA A 1 338 ? -6.177 -30.330 0.824 1.00 76.56 338 ALA A N 1
ATOM 2481 C CA . ALA A 1 338 ? -5.228 -31.406 1.127 1.00 76.56 338 ALA A CA 1
ATOM 2482 C C . ALA A 1 338 ? -3.746 -30.970 1.068 1.00 76.56 338 ALA A C 1
ATOM 2484 O O . ALA A 1 338 ? -2.849 -31.793 1.249 1.00 76.56 338 ALA A O 1
ATOM 2485 N N . GLY A 1 339 ? -3.473 -29.681 0.838 1.00 65.81 339 GLY A N 1
ATOM 2486 C CA . GLY A 1 339 ? -2.147 -29.082 0.983 1.00 65.81 339 GLY A CA 1
ATOM 2487 C C . GLY A 1 339 ? -1.419 -28.779 -0.327 1.00 65.81 339 GLY A C 1
ATOM 2488 O O . GLY A 1 339 ? -0.302 -28.262 -0.268 1.00 65.81 339 GLY A O 1
ATOM 2489 N N . GLY A 1 340 ? -2.031 -29.024 -1.490 1.00 69.44 340 GLY A N 1
ATOM 2490 C CA . GLY A 1 340 ? -1.422 -28.787 -2.803 1.00 69.44 340 GLY A CA 1
ATOM 2491 C C . GLY A 1 340 ? -2.366 -28.084 -3.772 1.00 69.44 340 GLY A C 1
ATOM 2492 O O . GLY A 1 340 ? -3.567 -28.257 -3.705 1.00 69.44 340 GLY A O 1
ATOM 2493 N N . ALA A 1 341 ? -1.846 -27.278 -4.689 1.00 74.19 341 ALA A N 1
ATOM 2494 C CA . ALA A 1 341 ? -2.682 -26.667 -5.714 1.00 74.19 341 ALA A CA 1
ATOM 2495 C C . ALA A 1 341 ? -3.125 -27.713 -6.755 1.00 74.19 341 ALA A C 1
ATOM 2497 O O . ALA A 1 341 ? -2.325 -28.574 -7.121 1.00 74.19 341 ALA A O 1
ATOM 2498 N N . LEU A 1 342 ? -4.366 -27.638 -7.250 1.00 76.06 342 LEU A N 1
ATOM 2499 C CA . LEU A 1 342 ? -4.780 -28.470 -8.378 1.00 76.06 342 LEU A CA 1
ATOM 2500 C C . LEU A 1 342 ? -4.384 -27.773 -9.683 1.00 76.06 342 LEU A C 1
ATOM 2502 O O . LEU A 1 342 ? -4.893 -26.695 -10.006 1.00 76.06 342 LEU A O 1
ATOM 2506 N N . ASP A 1 343 ? -3.451 -28.379 -10.409 1.00 77.00 343 ASP A N 1
ATOM 2507 C CA . ASP A 1 343 ? -3.181 -28.058 -11.811 1.00 77.00 343 ASP A CA 1
ATOM 2508 C C . ASP A 1 343 ? -4.301 -28.626 -12.704 1.00 77.00 343 ASP A C 1
ATOM 2510 O O . ASP A 1 343 ? -5.076 -29.460 -12.232 1.00 77.00 343 ASP A O 1
ATOM 2514 N N . PRO A 1 344 ? -4.456 -28.162 -13.960 1.00 77.31 344 PRO A N 1
ATOM 2515 C CA . PRO A 1 344 ? -5.665 -28.405 -14.741 1.00 77.31 344 PRO A CA 1
ATOM 2516 C C . PRO A 1 344 ? -5.952 -29.900 -14.878 1.00 77.31 344 PRO A C 1
ATOM 2518 O O . PRO A 1 344 ? -5.224 -30.618 -15.565 1.00 77.31 344 PRO A O 1
ATOM 2521 N N . ALA A 1 345 ? -7.028 -30.360 -14.242 1.00 70.50 345 ALA A N 1
ATOM 2522 C CA . ALA A 1 345 ? -7.467 -31.745 -14.317 1.00 70.50 345 ALA A CA 1
ATOM 2523 C C . ALA A 1 345 ? -8.843 -31.817 -14.994 1.00 70.50 345 ALA A C 1
ATOM 2525 O O . ALA A 1 345 ? -9.718 -31.007 -14.667 1.00 70.50 345 ALA A O 1
ATOM 2526 N N . PRO A 1 346 ? -9.047 -32.765 -15.927 1.00 74.06 346 PRO A N 1
ATOM 2527 C CA . PRO A 1 346 ? -10.351 -32.979 -16.528 1.00 74.06 346 PRO A CA 1
ATOM 2528 C C . PRO A 1 346 ? -11.290 -33.664 -15.528 1.00 74.06 346 PRO A C 1
ATOM 2530 O O . PRO A 1 346 ? -10.919 -34.639 -14.870 1.00 74.06 346 PRO A O 1
ATOM 2533 N N . TYR A 1 347 ? -12.522 -33.176 -15.450 1.00 70.31 347 TYR A N 1
ATOM 2534 C CA . TYR A 1 347 ? -13.626 -33.764 -14.704 1.00 70.31 347 TYR A CA 1
ATOM 2535 C C . TYR A 1 347 ? -14.828 -33.872 -15.647 1.00 70.31 347 TYR A C 1
ATOM 2537 O O . TYR A 1 347 ? -15.521 -32.890 -15.901 1.00 70.31 347 TYR A O 1
ATOM 2545 N N . GLY A 1 348 ? -15.028 -35.049 -16.247 1.00 78.06 348 GLY A N 1
ATOM 2546 C CA . GLY A 1 348 ? -15.973 -35.186 -17.361 1.00 78.06 348 GLY A CA 1
ATOM 2547 C C . GLY A 1 348 ? -15.499 -34.377 -18.572 1.00 78.06 348 GLY A C 1
ATOM 2548 O O . GLY A 1 348 ? -14.411 -34.640 -19.093 1.00 78.06 348 GLY A O 1
ATOM 2549 N N . ARG A 1 349 ? -16.298 -33.394 -19.008 1.00 80.12 349 ARG A N 1
ATOM 2550 C CA . ARG A 1 349 ? -15.926 -32.433 -20.065 1.00 80.12 349 ARG A CA 1
ATOM 2551 C C . ARG A 1 349 ? -15.359 -31.118 -19.524 1.00 80.12 349 ARG A C 1
ATOM 2553 O O . ARG A 1 349 ? -14.821 -30.335 -20.301 1.00 80.12 349 ARG A O 1
ATOM 2560 N N . ALA A 1 350 ? -15.436 -30.892 -18.215 1.00 84.50 350 ALA A N 1
ATOM 2561 C CA . ALA A 1 350 ? -14.968 -29.674 -17.569 1.00 84.50 350 ALA A CA 1
ATOM 2562 C C . ALA A 1 350 ? -13.496 -29.746 -17.140 1.00 84.50 350 ALA A C 1
ATOM 2564 O O . ALA A 1 350 ? -12.942 -30.812 -16.878 1.00 84.50 350 ALA A O 1
ATOM 2565 N N . TRP A 1 351 ? -12.872 -28.580 -17.012 1.00 88.12 351 TRP A N 1
ATOM 2566 C CA . TRP A 1 351 ? -11.537 -28.379 -16.460 1.00 88.12 351 TRP A CA 1
ATOM 2567 C C . TRP A 1 351 ? -11.640 -27.476 -15.244 1.00 88.12 351 TRP A C 1
ATOM 2569 O O . TRP A 1 351 ? -12.321 -26.455 -15.301 1.00 88.12 351 TRP A O 1
ATOM 2579 N N . ALA A 1 352 ? -10.928 -27.806 -14.169 1.00 89.88 352 ALA A N 1
ATOM 2580 C CA . ALA A 1 352 ? -10.833 -26.953 -12.991 1.00 89.88 352 ALA A CA 1
ATOM 2581 C C . ALA A 1 352 ? -9.380 -26.752 -12.563 1.00 89.88 352 ALA A C 1
ATOM 2583 O O . ALA A 1 352 ? -8.524 -27.604 -12.805 1.00 89.88 352 ALA A O 1
ATOM 2584 N N . ILE A 1 353 ? -9.120 -25.613 -11.928 1.00 91.94 353 ILE A N 1
ATOM 2585 C CA . ILE A 1 353 ? -7.862 -25.302 -11.247 1.00 91.94 353 ILE A CA 1
ATOM 2586 C C . ILE A 1 353 ? -8.163 -24.646 -9.906 1.00 91.94 353 ILE A C 1
ATOM 2588 O O . ILE A 1 353 ? -9.160 -23.935 -9.756 1.00 91.94 353 ILE A O 1
ATOM 2592 N N . SER A 1 354 ? -7.286 -24.860 -8.931 1.00 91.56 354 SER A N 1
ATOM 2593 C CA . SER A 1 354 ? -7.406 -24.243 -7.611 1.00 91.56 354 SER A CA 1
ATOM 2594 C C . SER A 1 354 ? -6.066 -23.772 -7.075 1.00 91.56 354 SER A C 1
ATOM 2596 O O . SER A 1 354 ? -5.001 -24.302 -7.413 1.00 91.56 354 SER A O 1
ATOM 2598 N N . ARG A 1 355 ? -6.109 -22.743 -6.231 1.00 92.31 355 ARG A N 1
ATOM 2599 C CA . ARG A 1 355 ? -4.946 -22.199 -5.533 1.00 92.31 355 ARG A CA 1
ATOM 2600 C C . ARG A 1 355 ? -5.308 -21.956 -4.063 1.00 92.31 355 ARG A C 1
ATOM 2602 O O . ARG A 1 355 ? -6.354 -21.366 -3.789 1.00 92.31 355 ARG A O 1
ATOM 2609 N N . PRO A 1 356 ? -4.477 -22.419 -3.112 1.00 90.31 356 PRO A N 1
ATOM 2610 C CA . PRO A 1 356 ? -4.707 -22.149 -1.701 1.00 90.31 356 PRO A CA 1
ATOM 2611 C C . PRO A 1 356 ? -4.441 -20.669 -1.398 1.00 90.31 356 PRO A C 1
ATOM 2613 O O . PRO A 1 356 ? -3.481 -20.083 -1.903 1.00 90.31 356 PRO A O 1
ATOM 2616 N N . LEU A 1 357 ? -5.268 -20.082 -0.540 1.00 90.31 357 LEU A N 1
ATOM 2617 C CA . LEU A 1 357 ? -5.072 -18.747 0.010 1.00 90.31 357 LEU A CA 1
ATOM 2618 C C . LEU A 1 357 ? -4.128 -18.867 1.212 1.00 90.31 357 LEU A C 1
ATOM 2620 O O . LEU A 1 357 ? -4.546 -19.268 2.296 1.00 90.31 357 LEU A O 1
ATOM 2624 N N . ARG A 1 358 ? -2.838 -18.580 1.012 1.00 85.88 358 ARG A N 1
ATOM 2625 C CA . ARG A 1 358 ? -1.806 -18.648 2.061 1.00 85.88 358 ARG A CA 1
ATOM 2626 C C . ARG A 1 358 ? -1.236 -17.264 2.340 1.00 85.88 358 ARG A C 1
ATOM 2628 O O . ARG A 1 358 ? -0.723 -16.621 1.423 1.00 85.88 358 ARG A O 1
ATOM 2635 N N . ALA A 1 359 ? -1.304 -16.818 3.590 1.00 73.44 359 ALA A N 1
ATOM 2636 C CA . ALA A 1 359 ? -0.656 -15.583 4.013 1.00 73.44 359 ALA A CA 1
ATOM 2637 C C . ALA A 1 359 ? 0.802 -15.861 4.414 1.00 73.44 359 ALA A C 1
ATOM 2639 O O . ALA A 1 359 ? 1.066 -16.630 5.334 1.00 73.44 359 ALA A O 1
ATOM 2640 N N . GLY A 1 360 ? 1.762 -15.236 3.724 1.00 64.81 360 GLY A N 1
ATOM 2641 C CA . GLY A 1 360 ? 3.195 -15.320 4.037 1.00 64.81 360 GLY A CA 1
ATOM 2642 C C . GLY A 1 360 ? 3.940 -16.553 3.491 1.00 64.81 360 GLY A C 1
ATOM 2643 O O . GLY A 1 360 ? 3.355 -17.527 3.034 1.00 64.81 360 GLY A O 1
ATOM 2644 N N . ASP A 1 361 ? 5.275 -16.492 3.548 1.00 56.97 361 ASP A N 1
ATOM 2645 C CA . ASP A 1 361 ? 6.216 -17.512 3.032 1.00 56.97 361 ASP A CA 1
ATOM 2646 C C . ASP A 1 361 ? 6.398 -18.716 3.989 1.00 56.97 361 ASP A C 1
ATOM 2648 O O . ASP A 1 361 ? 7.088 -19.682 3.677 1.00 56.97 361 ASP A O 1
ATOM 2652 N N . ARG A 1 362 ? 5.817 -18.671 5.200 1.00 48.44 362 ARG A N 1
ATOM 2653 C CA . ARG A 1 362 ? 6.091 -19.655 6.272 1.00 48.44 362 ARG A CA 1
ATOM 2654 C C . ARG A 1 362 ? 4.871 -20.191 7.020 1.00 48.44 362 ARG A C 1
ATOM 2656 O O . ARG A 1 362 ? 5.045 -21.007 7.921 1.00 48.44 362 ARG A O 1
ATOM 2663 N N . SER A 1 363 ? 3.663 -19.770 6.670 1.00 52.44 363 SER A N 1
ATOM 2664 C CA . SER A 1 363 ? 2.448 -20.207 7.360 1.00 52.44 363 SER A CA 1
ATOM 2665 C C . SER A 1 363 ? 1.948 -21.502 6.722 1.00 52.44 363 SER A C 1
ATOM 2667 O O . SER A 1 363 ? 1.652 -21.548 5.526 1.00 52.44 363 SER A O 1
ATOM 2669 N N . ALA A 1 364 ? 1.877 -22.577 7.508 1.00 55.03 364 ALA A N 1
ATOM 2670 C CA . ALA A 1 364 ? 1.212 -23.815 7.100 1.00 55.03 364 ALA A CA 1
ATOM 2671 C C . ALA A 1 364 ? -0.317 -23.641 6.988 1.00 55.03 364 ALA A C 1
ATOM 2673 O O . ALA A 1 364 ? -0.983 -24.495 6.404 1.00 55.03 364 ALA A O 1
ATOM 2674 N N . ASP A 1 365 ? -0.850 -22.525 7.493 1.00 69.81 365 ASP A N 1
ATOM 2675 C CA . ASP A 1 365 ? -2.278 -22.249 7.548 1.00 69.81 365 ASP A CA 1
ATOM 2676 C C . ASP A 1 365 ? -2.810 -21.794 6.188 1.00 69.81 365 ASP A C 1
ATOM 2678 O O . ASP A 1 365 ? -2.511 -20.716 5.665 1.00 69.81 365 ASP A O 1
ATOM 2682 N N . VAL A 1 366 ? -3.613 -22.670 5.594 1.00 80.44 366 VAL A N 1
ATOM 2683 C CA . VAL A 1 366 ? -4.436 -22.366 4.430 1.00 80.44 366 VAL A CA 1
ATOM 2684 C C . VAL A 1 366 ? -5.656 -21.604 4.940 1.00 80.44 366 VAL A C 1
ATOM 2686 O O . VAL A 1 366 ? -6.547 -22.190 5.547 1.00 80.44 366 VAL A O 1
ATOM 2689 N N . LEU A 1 367 ? -5.699 -20.292 4.696 1.00 86.12 367 LEU A N 1
ATOM 2690 C CA . LEU A 1 367 ? -6.821 -19.436 5.101 1.00 86.12 367 LEU A CA 1
ATOM 2691 C C . LEU A 1 367 ? -8.105 -19.786 4.345 1.00 86.12 367 LEU A C 1
ATOM 2693 O O . LEU A 1 367 ? -9.207 -19.554 4.844 1.00 86.12 367 LEU A O 1
ATOM 2697 N N . GLY A 1 368 ? -7.942 -20.340 3.145 1.00 88.88 368 GLY A N 1
ATOM 2698 C CA . GLY A 1 368 ? -9.020 -20.691 2.243 1.00 88.88 368 GLY A CA 1
ATOM 2699 C C . GLY A 1 368 ? -8.525 -21.226 0.904 1.00 88.88 368 GLY A C 1
ATOM 2700 O O . GLY A 1 368 ? -7.336 -21.486 0.709 1.00 88.88 368 GLY A O 1
ATOM 2701 N N . VAL A 1 369 ? -9.437 -21.367 -0.046 1.00 91.19 369 VAL A N 1
ATOM 2702 C CA . VAL A 1 369 ? -9.165 -21.837 -1.405 1.00 91.19 369 VAL A CA 1
ATOM 2703 C C . VAL A 1 369 ? -9.882 -20.945 -2.399 1.00 91.19 369 VAL A C 1
ATOM 2705 O O . VAL A 1 369 ? -11.024 -20.566 -2.169 1.00 91.19 369 VAL A O 1
ATOM 2708 N N . LEU A 1 370 ? -9.223 -20.662 -3.521 1.00 92.88 370 LEU A N 1
ATOM 2709 C CA . LEU A 1 370 ? -9.828 -20.082 -4.713 1.00 92.88 370 LEU A CA 1
ATOM 2710 C C . LEU A 1 370 ? -9.790 -21.115 -5.842 1.00 92.88 370 LEU A C 1
ATOM 2712 O O . LEU A 1 370 ? -8.720 -21.640 -6.161 1.00 92.88 370 LEU A O 1
ATOM 2716 N N . ALA A 1 371 ? -10.936 -21.398 -6.451 1.00 92.31 371 ALA A N 1
ATOM 2717 C CA . ALA A 1 371 ? -11.073 -22.346 -7.548 1.00 92.31 371 ALA A CA 1
ATOM 2718 C C . ALA A 1 371 ? -11.902 -21.756 -8.694 1.00 92.31 371 ALA A C 1
ATOM 2720 O O . ALA A 1 371 ? -12.841 -20.992 -8.469 1.00 92.31 371 ALA A O 1
ATOM 2721 N N . VAL A 1 372 ? -11.561 -22.132 -9.925 1.00 91.62 372 VAL A N 1
ATOM 2722 C CA . VAL A 1 372 ? -12.334 -21.801 -11.130 1.00 91.62 372 VAL A CA 1
ATOM 2723 C C . VAL A 1 372 ? -12.464 -23.022 -12.030 1.00 91.62 372 VAL A C 1
ATOM 2725 O O . VAL A 1 372 ? -11.588 -23.891 -12.031 1.00 91.62 372 VAL A O 1
ATOM 2728 N N . ALA A 1 373 ? -13.551 -23.081 -12.796 1.00 90.75 373 ALA A N 1
ATOM 2729 C CA . ALA A 1 373 ? -13.832 -24.163 -13.727 1.00 90.75 373 ALA A CA 1
ATOM 2730 C C . ALA A 1 373 ? -14.408 -23.645 -15.051 1.00 90.75 373 ALA A C 1
ATOM 2732 O O . ALA A 1 373 ? -15.103 -22.626 -15.076 1.00 90.75 373 ALA A O 1
ATOM 2733 N N . ARG A 1 374 ? -14.111 -24.353 -16.146 1.00 90.31 374 ARG A N 1
ATOM 2734 C CA . ARG A 1 374 ? -14.672 -24.094 -17.481 1.00 90.31 374 ARG A CA 1
ATOM 2735 C C . ARG A 1 374 ? -14.810 -25.358 -18.327 1.00 90.31 374 ARG A C 1
ATOM 2737 O O . ARG A 1 374 ? -14.055 -26.308 -18.125 1.00 90.31 374 ARG A O 1
ATOM 2744 N N . GLY A 1 375 ? -15.755 -25.373 -19.262 1.00 86.62 375 GLY A N 1
ATOM 2745 C CA . GLY A 1 375 ? -16.089 -26.535 -20.099 1.00 86.62 375 GLY A CA 1
ATOM 2746 C C . GLY A 1 375 ? -15.417 -26.579 -21.475 1.00 86.62 375 GLY A C 1
ATOM 2747 O O . GLY A 1 375 ? -15.391 -27.626 -22.116 1.00 86.62 375 GLY A O 1
ATOM 2748 N N . ASP A 1 376 ? -14.871 -25.464 -21.957 1.00 82.50 376 ASP A N 1
ATOM 2749 C CA . ASP A 1 376 ? -14.456 -25.312 -23.357 1.00 82.50 376 ASP A CA 1
ATOM 2750 C C . ASP A 1 376 ? -12.998 -25.732 -23.631 1.00 82.50 376 ASP A C 1
ATOM 2752 O O . ASP A 1 376 ? -12.705 -26.336 -24.667 1.00 82.50 376 ASP A O 1
ATOM 2756 N N . ARG A 1 377 ? -12.060 -25.402 -22.728 1.00 88.00 377 ARG A N 1
ATOM 2757 C CA . ARG A 1 377 ? -10.615 -25.602 -22.937 1.00 88.00 377 ARG A CA 1
ATOM 2758 C C . ARG A 1 377 ? -9.802 -25.714 -21.642 1.00 88.00 377 ARG A C 1
ATOM 2760 O O . ARG A 1 377 ? -10.168 -25.195 -20.593 1.00 88.00 377 ARG A O 1
ATOM 2767 N N . VAL A 1 378 ? -8.608 -26.301 -21.738 1.00 90.19 378 VAL A N 1
ATOM 2768 C CA . VAL A 1 378 ? -7.642 -26.403 -20.620 1.00 90.19 378 VAL A CA 1
ATOM 2769 C C . VAL A 1 378 ? -7.085 -25.033 -20.232 1.00 90.19 378 VAL A C 1
ATOM 2771 O O . VAL A 1 378 ? -6.827 -24.208 -21.110 1.00 90.19 378 VAL A O 1
ATOM 2774 N N . PHE A 1 379 ? -6.858 -24.782 -18.938 1.00 89.62 379 PHE A N 1
ATOM 2775 C CA . PHE A 1 379 ? -6.161 -23.584 -18.447 1.00 89.62 379 PHE A CA 1
ATOM 2776 C C . PHE A 1 379 ? -4.669 -23.583 -18.801 1.00 89.62 379 PHE A C 1
ATOM 2778 O O . PHE A 1 379 ? -3.915 -24.475 -18.416 1.00 89.62 379 PHE A O 1
ATOM 2785 N N . SER A 1 380 ? -4.236 -22.543 -19.510 1.00 90.06 380 SER A N 1
ATOM 2786 C CA . SER A 1 380 ? -2.836 -22.306 -19.869 1.00 90.06 380 SER A CA 1
ATOM 2787 C C . SER A 1 380 ? -1.970 -21.972 -18.651 1.00 90.06 380 SER A C 1
ATOM 2789 O O . SER A 1 380 ? -2.468 -21.466 -17.645 1.00 90.06 380 SER A O 1
ATOM 2791 N N . ASP A 1 381 ? -0.652 -22.147 -18.768 1.00 88.69 381 ASP A N 1
ATOM 2792 C CA . ASP A 1 381 ? 0.307 -21.793 -17.707 1.00 88.69 381 ASP A CA 1
ATOM 2793 C C . ASP A 1 381 ? 0.180 -20.324 -17.268 1.00 88.69 381 ASP A C 1
ATOM 2795 O O . ASP A 1 381 ? 0.336 -19.989 -16.093 1.00 88.69 381 ASP A O 1
ATOM 2799 N N . ARG A 1 382 ? -0.159 -19.427 -18.206 1.00 85.69 382 ARG A N 1
ATOM 2800 C CA . ARG A 1 382 ? -0.397 -18.005 -17.920 1.00 85.69 382 ARG A CA 1
ATOM 2801 C C . ARG A 1 382 ? -1.659 -17.787 -17.081 1.00 85.69 382 ARG A C 1
ATOM 2803 O O . ARG A 1 382 ? -1.630 -16.965 -16.168 1.00 85.69 382 ARG A O 1
ATOM 2810 N N . GLU A 1 383 ? -2.746 -18.498 -17.379 1.00 90.62 383 GLU A N 1
ATOM 2811 C CA . GLU A 1 383 ? -3.996 -18.439 -16.603 1.00 90.62 383 GLU A CA 1
ATOM 2812 C C . GLU A 1 383 ? -3.784 -19.028 -15.198 1.00 90.62 383 GLU A C 1
ATOM 2814 O O . GLU A 1 383 ? -4.184 -18.422 -14.207 1.00 90.62 383 GLU A O 1
ATOM 2819 N N . GLN A 1 384 ? -3.054 -20.140 -15.087 1.00 90.94 384 GLN A N 1
ATOM 2820 C CA . GLN A 1 384 ? -2.686 -20.741 -13.800 1.00 90.94 384 GLN A CA 1
ATOM 2821 C C . GLN A 1 384 ? -1.819 -19.809 -12.936 1.00 90.94 384 GLN A C 1
ATOM 2823 O O . GLN A 1 384 ? -2.031 -19.703 -11.724 1.00 90.94 384 GLN A O 1
ATOM 2828 N N . ALA A 1 385 ? -0.855 -19.111 -13.548 1.00 87.94 385 ALA A N 1
ATOM 2829 C CA . ALA A 1 385 ? -0.036 -18.110 -12.866 1.00 87.94 385 ALA A CA 1
ATOM 2830 C C . ALA A 1 385 ? -0.868 -16.898 -12.413 1.00 87.94 385 ALA A C 1
ATOM 2832 O O . ALA A 1 385 ? -0.659 -16.395 -11.309 1.00 87.94 385 ALA A O 1
ATOM 2833 N N . MET A 1 386 ? -1.836 -16.456 -13.227 1.00 88.75 386 MET A N 1
ATOM 2834 C CA . MET A 1 386 ? -2.769 -15.387 -12.857 1.00 88.75 386 MET A CA 1
ATOM 2835 C C . MET A 1 386 ? -3.627 -15.785 -11.651 1.00 88.75 386 MET A C 1
ATOM 2837 O O . MET A 1 386 ? -3.720 -15.014 -10.699 1.00 88.75 386 MET A O 1
ATOM 2841 N N . LEU A 1 387 ? -4.186 -17.001 -11.635 1.00 91.06 387 LEU A N 1
ATOM 2842 C CA . LEU A 1 387 ? -4.946 -17.491 -10.482 1.00 91.06 387 LEU A CA 1
ATOM 2843 C C . LEU A 1 387 ? -4.079 -17.550 -9.219 1.00 91.06 387 LEU A C 1
ATOM 2845 O O . LEU A 1 387 ? -4.533 -17.169 -8.145 1.00 91.06 387 LEU A O 1
ATOM 2849 N N . GLY A 1 388 ? -2.820 -17.985 -9.346 1.00 90.06 388 GLY A N 1
ATOM 2850 C CA . GLY A 1 388 ? -1.862 -17.991 -8.238 1.00 90.06 388 GLY A CA 1
ATOM 2851 C C . GLY A 1 388 ? -1.586 -16.591 -7.686 1.00 90.06 388 GLY A C 1
ATOM 2852 O O . GLY A 1 388 ? -1.540 -16.405 -6.471 1.00 90.06 388 GLY A O 1
ATOM 2853 N N . TYR A 1 389 ? -1.462 -15.594 -8.566 1.00 88.19 389 TYR A N 1
ATOM 2854 C CA . TYR A 1 389 ? -1.316 -14.198 -8.159 1.00 88.19 389 TYR A CA 1
ATOM 2855 C C . TYR A 1 389 ? -2.560 -13.680 -7.424 1.00 88.19 389 TYR A C 1
ATOM 2857 O O . TYR A 1 389 ? -2.430 -13.131 -6.329 1.00 88.19 389 TYR A O 1
ATOM 2865 N N . LEU A 1 390 ? -3.755 -13.884 -7.990 1.00 90.62 390 LEU A N 1
ATOM 2866 C CA . LEU A 1 390 ? -5.016 -13.461 -7.372 1.00 90.62 390 LEU A CA 1
ATOM 2867 C C . LEU A 1 390 ? -5.213 -14.121 -6.004 1.00 90.62 390 LEU A C 1
ATOM 2869 O O . LEU A 1 390 ? -5.536 -13.431 -5.044 1.00 90.62 390 LEU A O 1
ATOM 2873 N N . ALA A 1 391 ? -4.928 -15.421 -5.894 1.00 90.50 391 ALA A N 1
ATOM 2874 C CA . ALA A 1 391 ? -4.971 -16.157 -4.635 1.00 90.50 391 ALA A CA 1
ATOM 2875 C C . ALA A 1 391 ? -3.993 -15.592 -3.591 1.00 90.50 391 ALA A C 1
ATOM 2877 O O . ALA A 1 391 ? -4.349 -15.455 -2.425 1.00 90.50 391 ALA A O 1
ATOM 2878 N N . SER A 1 392 ? -2.777 -15.211 -3.995 1.00 88.62 392 SER A N 1
ATOM 2879 C CA . SER A 1 392 ? -1.805 -14.594 -3.084 1.00 88.62 392 SER A CA 1
ATOM 2880 C C . SER A 1 392 ? -2.262 -13.219 -2.587 1.00 88.62 392 SER A C 1
ATOM 2882 O O . SER A 1 392 ? -2.164 -12.947 -1.392 1.00 88.62 392 SER A O 1
ATOM 2884 N N . GLN A 1 393 ? -2.792 -12.362 -3.468 1.00 88.75 393 GLN A N 1
ATOM 2885 C CA . GLN A 1 393 ? -3.322 -11.053 -3.061 1.00 88.75 393 GLN A CA 1
ATOM 2886 C C . GLN A 1 393 ? -4.555 -11.192 -2.164 1.00 88.75 393 GLN A C 1
ATOM 2888 O O . GLN A 1 393 ? -4.653 -10.517 -1.141 1.00 88.75 393 GLN A O 1
ATOM 2893 N N . ALA A 1 394 ? -5.462 -12.104 -2.516 1.00 89.88 394 ALA A N 1
ATOM 2894 C CA . ALA A 1 394 ? -6.643 -12.412 -1.726 1.00 89.88 394 ALA A CA 1
ATOM 2895 C C . ALA A 1 394 ? -6.274 -12.949 -0.341 1.00 89.88 394 ALA A C 1
ATOM 2897 O O . ALA A 1 394 ? -6.881 -12.538 0.637 1.00 89.88 394 ALA A O 1
ATOM 2898 N N . ALA A 1 395 ? -5.255 -13.806 -0.234 1.00 89.38 395 ALA A N 1
ATOM 2899 C CA . ALA A 1 395 ? -4.801 -14.325 1.051 1.00 89.38 395 ALA A CA 1
ATOM 2900 C C . ALA A 1 395 ? -4.314 -13.216 1.989 1.00 89.38 395 ALA A C 1
ATOM 2902 O O . ALA A 1 395 ? -4.694 -13.206 3.152 1.00 89.38 395 ALA A O 1
ATOM 2903 N N . VAL A 1 396 ? -3.522 -12.264 1.482 1.00 87.94 396 VAL A N 1
ATOM 2904 C CA . VAL A 1 396 ? -3.055 -11.114 2.277 1.00 87.94 396 VAL A CA 1
ATOM 2905 C C . VAL A 1 396 ? -4.225 -10.229 2.709 1.00 87.94 396 VAL A C 1
ATOM 2907 O O . VAL A 1 396 ? -4.293 -9.819 3.864 1.00 87.94 396 VAL A O 1
ATOM 2910 N N . ALA A 1 397 ? -5.156 -9.933 1.799 1.00 88.31 397 ALA A N 1
ATOM 2911 C CA . ALA A 1 397 ? -6.327 -9.121 2.121 1.00 88.31 397 ALA A CA 1
ATOM 2912 C C . ALA A 1 397 ? -7.253 -9.819 3.136 1.00 88.31 397 ALA A C 1
ATOM 2914 O O . ALA A 1 397 ? -7.735 -9.179 4.066 1.00 88.31 397 ALA A O 1
ATOM 2915 N N . LEU A 1 398 ? -7.441 -11.133 3.002 1.00 88.38 398 LEU A N 1
ATOM 2916 C CA . LEU A 1 398 ? -8.280 -11.943 3.883 1.00 88.38 398 LEU A CA 1
ATOM 2917 C C . LEU A 1 398 ? -7.688 -12.057 5.290 1.00 88.38 398 LEU A C 1
ATOM 2919 O O . LEU A 1 398 ? -8.425 -11.947 6.265 1.00 88.38 398 LEU A O 1
ATOM 2923 N N . ASP A 1 399 ? -6.370 -12.244 5.393 1.00 86.94 399 ASP A N 1
ATOM 2924 C CA . ASP A 1 399 ? -5.648 -12.255 6.671 1.00 86.94 399 ASP A CA 1
ATOM 2925 C C . ASP A 1 399 ? -5.838 -10.925 7.416 1.00 86.94 399 ASP A C 1
ATOM 2927 O O . ASP A 1 399 ? -6.227 -10.891 8.583 1.00 86.94 399 ASP A O 1
ATOM 2931 N N . ASN A 1 400 ? -5.686 -9.808 6.696 1.00 84.25 400 ASN A N 1
ATOM 2932 C CA . ASN A 1 400 ? -5.910 -8.473 7.248 1.00 84.25 400 ASN A CA 1
ATOM 2933 C C . ASN A 1 400 ? -7.368 -8.248 7.684 1.00 84.25 400 ASN A C 1
ATOM 2935 O O . ASN A 1 400 ? -7.601 -7.680 8.753 1.00 84.25 400 ASN A O 1
ATOM 2939 N N . ALA A 1 401 ? -8.344 -8.676 6.875 1.00 85.31 401 ALA A N 1
ATOM 2940 C CA . ALA A 1 401 ? -9.766 -8.544 7.190 1.00 85.31 401 ALA A CA 1
ATOM 2941 C C . ALA A 1 401 ? -10.139 -9.341 8.451 1.00 85.31 401 ALA A C 1
ATOM 2943 O O . ALA A 1 401 ? -10.756 -8.791 9.365 1.00 85.31 401 ALA A O 1
ATOM 2944 N N . ARG A 1 402 ? -9.679 -10.598 8.556 1.00 83.06 402 ARG A N 1
ATOM 2945 C CA . ARG A 1 402 ? -9.876 -11.440 9.748 1.00 83.06 402 ARG A CA 1
ATOM 2946 C C . ARG A 1 402 ? -9.257 -10.823 10.994 1.00 83.06 402 ARG A C 1
ATOM 2948 O O . ARG A 1 402 ? -9.949 -10.663 11.995 1.00 83.06 402 ARG A O 1
ATOM 2955 N N . PHE A 1 403 ? -8.001 -10.387 10.915 1.00 82.44 403 PHE A N 1
ATOM 2956 C CA . PHE A 1 403 ? -7.327 -9.738 12.040 1.00 82.44 403 PHE A CA 1
ATOM 2957 C C . PHE A 1 403 ? -8.073 -8.482 12.518 1.00 82.44 403 PHE A C 1
ATOM 2959 O O . PHE A 1 403 ? -8.195 -8.225 13.719 1.00 82.44 403 PHE A O 1
ATOM 2966 N N . HIS A 1 404 ? -8.607 -7.687 11.585 1.00 78.44 404 HIS A N 1
ATOM 2967 C CA . HIS A 1 404 ? -9.400 -6.509 11.926 1.00 78.44 404 HIS A CA 1
ATOM 2968 C C . HIS A 1 404 ? -10.732 -6.881 12.598 1.00 78.44 404 HIS A C 1
ATOM 2970 O O . HIS A 1 404 ? -11.150 -6.215 13.555 1.00 78.44 404 HIS A O 1
ATOM 2976 N N . GLN A 1 405 ? -11.400 -7.931 12.120 1.00 80.62 405 GLN A N 1
ATOM 2977 C CA . GLN A 1 405 ? -12.654 -8.418 12.687 1.00 80.62 405 GLN A CA 1
ATOM 2978 C C . GLN A 1 405 ? -12.455 -8.973 14.103 1.00 80.62 405 GLN A C 1
ATOM 2980 O O . GLN A 1 405 ? -13.125 -8.505 15.023 1.00 80.62 405 GLN A O 1
ATOM 2985 N N . GLU A 1 406 ? -11.472 -9.853 14.308 1.00 80.31 406 GLU A N 1
ATOM 2986 C CA . GLU A 1 406 ? -11.126 -10.413 15.623 1.00 80.31 406 GLU A CA 1
ATOM 2987 C C . GLU A 1 406 ? -10.825 -9.310 16.644 1.00 80.31 406 GLU A C 1
ATOM 2989 O O . GLU A 1 406 ? -11.347 -9.307 17.761 1.00 80.31 406 GLU A O 1
ATOM 2994 N N . ARG A 1 407 ? -10.028 -8.308 16.250 1.00 78.38 407 ARG A N 1
ATOM 2995 C CA . ARG A 1 407 ? -9.711 -7.165 17.114 1.00 78.38 407 ARG A CA 1
ATOM 2996 C C . ARG A 1 407 ? -10.956 -6.352 17.476 1.00 78.38 407 ARG A C 1
ATOM 2998 O O . ARG A 1 407 ? -11.062 -5.866 18.603 1.00 78.38 407 ARG A O 1
ATOM 3005 N N . SER A 1 408 ? -11.882 -6.192 16.533 1.00 73.94 408 SER A N 1
ATOM 3006 C CA . SER A 1 408 ? -13.130 -5.453 16.748 1.00 73.94 408 SER A CA 1
ATOM 3007 C C . SER A 1 408 ? -14.085 -6.213 17.675 1.00 73.94 408 SER A C 1
ATOM 3009 O O . SER A 1 408 ? -14.672 -5.614 18.574 1.00 73.94 408 SER A O 1
ATOM 3011 N N . GLU A 1 409 ? -14.215 -7.528 17.503 1.00 75.94 409 GLU A N 1
ATOM 3012 C CA . GLU A 1 409 ? -15.032 -8.401 18.357 1.00 75.94 409 GLU A CA 1
ATOM 3013 C C . GLU A 1 409 ? -14.483 -8.487 19.786 1.00 75.94 409 GLU A C 1
ATOM 3015 O O . GLU A 1 409 ? -15.245 -8.368 20.752 1.00 75.94 409 GLU A O 1
ATOM 3020 N N . LEU A 1 410 ? -13.159 -8.605 19.934 1.00 74.88 410 LEU A N 1
ATOM 3021 C CA . LEU A 1 410 ? -12.497 -8.588 21.236 1.00 74.88 410 LEU A CA 1
ATOM 3022 C C . LEU A 1 410 ? -12.749 -7.264 21.969 1.00 74.88 410 LEU A C 1
ATOM 3024 O O . LEU A 1 410 ? -13.130 -7.271 23.139 1.00 74.88 410 LEU A O 1
ATOM 3028 N N . ALA A 1 411 ? -12.589 -6.132 21.276 1.00 67.75 411 ALA A N 1
ATOM 3029 C CA . ALA A 1 411 ? -12.853 -4.816 21.850 1.00 67.75 411 ALA A CA 1
ATOM 3030 C C . ALA A 1 411 ? -14.316 -4.677 22.302 1.00 67.75 411 ALA A C 1
ATOM 3032 O O . ALA A 1 411 ? -14.557 -4.266 23.435 1.00 67.75 411 ALA A O 1
ATOM 3033 N N . ARG A 1 412 ? -15.287 -5.085 21.469 1.00 69.31 412 ARG A N 1
ATOM 3034 C CA . ARG A 1 412 ? -16.718 -5.062 21.828 1.00 69.31 412 ARG A CA 1
ATOM 3035 C C . ARG A 1 412 ? -17.030 -5.923 23.050 1.00 69.31 412 ARG A C 1
ATOM 3037 O O . ARG A 1 412 ? -17.776 -5.487 23.920 1.00 69.31 412 ARG A O 1
ATOM 3044 N N . THR A 1 413 ? -16.455 -7.121 23.133 1.00 67.75 413 THR A N 1
ATOM 3045 C CA . THR A 1 413 ? -16.702 -8.050 24.248 1.00 67.75 413 THR A CA 1
ATOM 3046 C C . THR A 1 413 ? -16.159 -7.501 25.568 1.00 67.75 413 THR A C 1
ATOM 3048 O O . THR A 1 413 ? -16.849 -7.548 26.585 1.00 67.75 413 THR A O 1
ATOM 3051 N N . LEU A 1 414 ? -14.949 -6.931 25.552 1.00 68.06 414 LEU A N 1
ATOM 3052 C CA . LEU A 1 414 ? -14.352 -6.284 26.726 1.00 68.06 414 LEU A CA 1
ATOM 3053 C C . LEU A 1 414 ? -15.193 -5.092 27.203 1.00 68.06 414 LEU A C 1
ATOM 3055 O O . LEU A 1 414 ? -15.449 -4.950 28.394 1.00 68.06 414 LEU A O 1
ATOM 3059 N N . VAL A 1 415 ? -15.657 -4.270 26.264 1.00 63.75 415 VAL A N 1
ATOM 3060 C CA . VAL A 1 415 ? -16.484 -3.083 26.509 1.00 63.75 415 VAL A CA 1
ATOM 3061 C C . VAL A 1 415 ? -17.864 -3.479 27.065 1.00 63.75 415 VAL A C 1
ATOM 3063 O O . VAL A 1 415 ? -18.282 -2.969 28.100 1.00 63.75 415 VAL A O 1
ATOM 3066 N N . ALA A 1 416 ? -18.547 -4.473 26.495 1.00 65.44 416 ALA A N 1
ATOM 3067 C CA . ALA A 1 416 ? -19.856 -4.917 26.988 1.00 65.44 416 ALA A CA 1
ATOM 3068 C C . ALA A 1 416 ? -19.846 -5.362 28.468 1.00 65.44 416 ALA A C 1
ATOM 3070 O O . ALA A 1 416 ? -20.818 -5.125 29.187 1.00 65.44 416 ALA A O 1
ATOM 3071 N N . GLY A 1 417 ? -18.745 -5.958 28.942 1.00 63.75 417 GLY A N 1
ATOM 3072 C CA . GLY A 1 417 ? -18.579 -6.376 30.339 1.00 63.75 417 GLY A CA 1
ATOM 3073 C C . GLY A 1 417 ? -18.405 -5.230 31.346 1.00 63.75 417 GLY A C 1
ATOM 3074 O O . GLY A 1 417 ? -18.520 -5.461 32.548 1.00 63.75 417 GLY A O 1
ATOM 3075 N N . LEU A 1 418 ? -18.151 -4.003 30.883 1.00 66.88 418 LEU A N 1
ATOM 3076 C CA . LEU A 1 418 ? -17.890 -2.835 31.735 1.00 66.88 418 LEU A CA 1
ATOM 3077 C C . LEU A 1 418 ? -19.149 -2.014 32.057 1.00 66.88 418 LEU A C 1
ATOM 3079 O O . LEU A 1 418 ? -19.082 -1.084 32.864 1.00 66.88 418 LEU A O 1
ATOM 3083 N N . ARG A 1 419 ? -20.311 -2.373 31.490 1.00 74.00 419 ARG A N 1
ATOM 3084 C CA . ARG A 1 419 ? -21.589 -1.690 31.761 1.00 74.00 419 ARG A CA 1
ATOM 3085 C C . ARG A 1 419 ? -21.992 -1.811 33.243 1.00 74.00 419 ARG A C 1
ATOM 3087 O O . ARG A 1 419 ? -21.646 -2.810 33.890 1.00 74.00 419 ARG A O 1
ATOM 3094 N N . PRO A 1 420 ? -22.707 -0.818 33.811 1.00 77.25 420 PRO A N 1
ATOM 3095 C CA . PRO A 1 420 ? -23.224 -0.905 35.177 1.00 77.25 420 PRO A CA 1
ATOM 3096 C C . PRO A 1 420 ? -24.069 -2.175 35.397 1.00 77.25 420 PRO A C 1
ATOM 3098 O O . PRO A 1 420 ? -24.754 -2.619 34.471 1.00 77.25 420 PRO A O 1
ATOM 3101 N N . PRO A 1 421 ? -24.013 -2.798 36.588 1.00 77.31 421 PRO A N 1
ATOM 3102 C CA . PRO A 1 421 ? -24.706 -4.049 36.856 1.00 77.31 421 PRO A CA 1
ATOM 3103 C C . PRO A 1 421 ? -26.189 -3.793 37.158 1.00 77.31 421 PRO A C 1
ATOM 3105 O O . PRO A 1 421 ? -26.577 -2.691 37.547 1.00 77.31 421 PRO A O 1
ATOM 3108 N N . ALA A 1 422 ? -27.022 -4.830 37.044 1.00 82.88 422 ALA A N 1
ATOM 3109 C CA . ALA A 1 422 ? -28.411 -4.747 37.487 1.00 82.88 422 ALA A CA 1
ATOM 3110 C C . ALA A 1 422 ? -28.494 -4.408 38.988 1.00 82.88 422 ALA A C 1
ATOM 3112 O O . ALA A 1 422 ? -27.715 -4.922 39.798 1.00 82.88 422 ALA A O 1
ATOM 3113 N N . LEU A 1 423 ? -29.458 -3.562 39.363 1.00 88.12 423 LEU A N 1
ATOM 3114 C CA . LEU A 1 423 ? -29.645 -3.144 40.752 1.00 88.12 423 LEU A CA 1
ATOM 3115 C C . LEU A 1 423 ? -30.084 -4.333 41.633 1.00 88.12 423 LEU A C 1
ATOM 3117 O O . LEU A 1 423 ? -31.038 -5.035 41.286 1.00 88.12 423 LEU A O 1
ATOM 3121 N N . PRO A 1 424 ? -29.437 -4.564 42.790 1.00 88.69 424 PRO A N 1
ATOM 3122 C CA . PRO A 1 424 ? -29.834 -5.619 43.712 1.00 88.69 424 PRO A CA 1
ATOM 3123 C C . PRO A 1 424 ? -31.126 -5.260 44.462 1.00 88.69 424 PRO A C 1
ATOM 3125 O O . PRO A 1 424 ? -31.497 -4.096 44.610 1.00 88.69 424 PRO A O 1
ATOM 3128 N N . SER A 1 425 ? -31.798 -6.273 45.015 1.00 85.69 425 SER A N 1
ATOM 3129 C CA . SER A 1 425 ? -32.918 -6.057 45.938 1.00 85.69 425 SER A CA 1
ATOM 3130 C C . SER A 1 425 ? -32.404 -5.566 47.295 1.00 85.69 425 SER A C 1
ATOM 3132 O O . SER A 1 425 ? -31.867 -6.349 48.077 1.00 85.69 425 SER A O 1
ATOM 3134 N N . MET A 1 426 ? -32.621 -4.287 47.598 1.00 88.69 426 MET A N 1
ATOM 3135 C CA . MET A 1 426 ? -32.144 -3.641 48.823 1.00 88.69 426 MET A CA 1
ATOM 3136 C C . MET A 1 426 ? -33.189 -3.706 49.948 1.00 88.69 426 MET A C 1
ATOM 3138 O O . MET A 1 426 ? -34.295 -3.181 49.826 1.00 88.69 426 MET A O 1
ATOM 3142 N N . ALA A 1 427 ? -32.859 -4.331 51.080 1.00 85.38 427 ALA A N 1
ATOM 3143 C CA . ALA A 1 427 ? -33.776 -4.410 52.220 1.00 85.38 427 ALA A CA 1
ATOM 3144 C C . ALA A 1 427 ? -34.096 -3.012 52.788 1.00 85.38 427 ALA A C 1
ATOM 3146 O O . ALA A 1 427 ? -33.193 -2.279 53.174 1.00 85.38 427 ALA A O 1
ATOM 3147 N N . GLY A 1 428 ? -35.382 -2.643 52.850 1.00 86.56 428 GLY A N 1
ATOM 3148 C CA . GLY A 1 428 ? -35.829 -1.329 53.345 1.00 86.56 428 GLY A CA 1
ATOM 3149 C C . GLY A 1 428 ? -35.726 -0.181 52.332 1.00 86.56 428 GLY A C 1
ATOM 3150 O O . GLY A 1 428 ? -36.085 0.950 52.661 1.00 86.56 428 GLY A O 1
ATOM 3151 N N . TRP A 1 429 ? -35.295 -0.461 51.099 1.00 91.19 429 TRP A N 1
ATOM 3152 C CA . TRP A 1 429 ? -35.066 0.545 50.065 1.00 91.19 429 TRP A CA 1
ATOM 3153 C C . TRP A 1 429 ? -35.634 0.107 48.713 1.00 91.19 429 TRP A C 1
ATOM 3155 O O . TRP A 1 429 ? -35.807 -1.078 48.432 1.00 91.19 429 TRP A O 1
ATOM 3165 N N . ARG A 1 430 ? -35.927 1.076 47.851 1.00 93.06 430 ARG A N 1
ATOM 3166 C CA . ARG A 1 430 ? -36.230 0.854 46.431 1.00 93.06 430 ARG A CA 1
ATOM 3167 C C . ARG A 1 430 ? -35.280 1.695 45.606 1.00 93.06 430 ARG A C 1
ATOM 3169 O O . ARG A 1 430 ? -35.065 2.853 45.955 1.00 93.06 430 ARG A O 1
ATOM 3176 N N . ALA A 1 431 ? -34.730 1.121 44.544 1.00 94.06 431 ALA A N 1
ATOM 3177 C CA . ALA A 1 431 ? -33.789 1.807 43.678 1.00 94.06 431 ALA A CA 1
ATOM 3178 C C . ALA A 1 431 ? -34.203 1.687 42.213 1.00 94.06 431 ALA A C 1
ATOM 3180 O O . ALA A 1 431 ? -34.707 0.648 41.796 1.00 94.06 431 ALA A O 1
ATOM 3181 N N . ALA A 1 432 ? -33.965 2.751 41.457 1.00 94.19 432 ALA A N 1
ATOM 3182 C CA . ALA A 1 432 ? -34.121 2.807 40.011 1.00 94.19 432 ALA A CA 1
ATOM 3183 C C . ALA A 1 432 ? -32.901 3.523 39.428 1.00 94.19 432 ALA A C 1
ATOM 3185 O O . ALA A 1 432 ? -32.353 4.417 40.074 1.00 94.19 432 ALA A O 1
ATOM 3186 N N . ALA A 1 433 ? -32.461 3.141 38.232 1.00 93.12 433 ALA A N 1
ATOM 3187 C CA . ALA A 1 433 ? -31.305 3.759 37.599 1.00 93.12 433 ALA A CA 1
ATOM 3188 C C . ALA A 1 433 ? -31.510 3.951 36.099 1.00 93.12 433 ALA A C 1
ATOM 3190 O O . ALA A 1 433 ? -32.236 3.198 35.454 1.00 93.12 433 ALA A O 1
ATOM 3191 N N . LEU A 1 434 ? -30.827 4.956 35.567 1.00 90.38 434 LEU A N 1
ATOM 3192 C CA . LEU A 1 434 ? -30.677 5.238 34.149 1.00 90.38 434 LEU A CA 1
ATOM 3193 C C . LEU A 1 434 ? -29.188 5.178 33.813 1.00 90.38 434 LEU A C 1
ATOM 3195 O O . LEU A 1 434 ? -28.372 5.729 34.552 1.00 90.38 434 LEU A O 1
ATOM 3199 N N . TYR A 1 435 ? -28.853 4.536 32.697 1.00 88.06 435 TYR A N 1
ATOM 3200 C CA . TYR A 1 435 ? -27.538 4.640 32.071 1.00 88.06 435 TYR A CA 1
ATOM 3201 C C . TYR A 1 435 ? -27.702 4.786 30.565 1.00 88.06 435 TYR A C 1
ATOM 3203 O O . TYR A 1 435 ? -28.247 3.893 29.912 1.00 88.06 435 TYR A O 1
ATOM 3211 N N . GLN A 1 436 ? -27.222 5.897 30.023 1.00 84.56 436 GLN A N 1
ATOM 3212 C CA . GLN A 1 436 ? -27.273 6.206 28.604 1.00 84.56 436 GLN A CA 1
ATOM 3213 C C . GLN A 1 436 ? -25.883 6.657 28.138 1.00 84.56 436 GLN A C 1
ATOM 3215 O O . GLN A 1 436 ? -25.485 7.779 28.442 1.00 84.56 436 GLN A O 1
ATOM 3220 N N . PRO A 1 437 ? -25.134 5.803 27.418 1.00 76.25 437 PRO A N 1
ATOM 3221 C CA . PRO A 1 437 ? -23.818 6.174 26.917 1.00 76.25 437 PRO A CA 1
ATOM 3222 C C . PRO A 1 437 ? -23.914 7.168 25.747 1.00 76.25 437 PRO A C 1
ATOM 3224 O O . PRO A 1 437 ? -24.887 7.161 24.983 1.00 76.25 437 PRO A O 1
ATOM 3227 N N . ALA A 1 438 ? -22.889 7.998 25.578 1.00 70.50 438 ALA A N 1
ATOM 3228 C CA . ALA A 1 438 ? -22.694 8.852 24.418 1.00 70.50 438 ALA A CA 1
ATOM 3229 C C . ALA A 1 438 ? -22.216 8.031 23.210 1.00 70.50 438 ALA A C 1
ATOM 3231 O O . ALA A 1 438 ? -21.322 7.198 23.315 1.00 70.50 438 ALA A O 1
ATOM 3232 N N . GLY A 1 439 ? -22.777 8.300 22.027 1.00 66.56 439 GLY A N 1
ATOM 3233 C CA . GLY A 1 439 ? -22.357 7.658 20.775 1.00 66.56 439 GLY A CA 1
ATOM 3234 C C . GLY A 1 439 ? -23.237 6.485 20.329 1.00 66.56 439 GLY A C 1
ATOM 3235 O O . GLY A 1 439 ? -24.446 6.466 20.557 1.00 66.56 439 GLY A O 1
ATOM 3236 N N . ARG A 1 440 ? -22.656 5.538 19.577 1.00 56.09 440 ARG A N 1
ATOM 3237 C CA . ARG A 1 440 ? -23.374 4.332 19.113 1.00 56.09 440 ARG A CA 1
ATOM 3238 C C . ARG A 1 440 ? -23.569 3.385 20.302 1.00 56.09 440 ARG A C 1
ATOM 3240 O O . ARG A 1 440 ? -22.726 3.352 21.186 1.00 56.09 440 ARG A O 1
ATOM 3247 N N . SER A 1 441 ? -24.625 2.570 20.280 1.00 51.25 441 SER A N 1
ATOM 3248 C CA . SER A 1 441 ? -25.056 1.646 21.354 1.00 51.25 441 SER A CA 1
ATOM 3249 C C . SER A 1 441 ? -23.989 0.717 21.965 1.00 51.25 441 SER A C 1
ATOM 3251 O O . SER A 1 441 ? -24.258 0.093 22.991 1.00 51.25 441 SER A O 1
ATOM 3253 N N . ASP A 1 442 ? -22.811 0.620 21.343 1.00 51.88 442 ASP A N 1
ATOM 3254 C CA . ASP A 1 442 ? -21.749 -0.341 21.639 1.00 51.88 442 ASP A CA 1
ATOM 3255 C C . ASP A 1 442 ? -20.486 0.320 22.235 1.00 51.88 442 ASP A C 1
ATOM 3257 O O . ASP A 1 442 ? -19.484 -0.363 22.444 1.00 51.88 442 ASP A O 1
ATOM 3261 N N . GLU A 1 443 ? -20.493 1.635 22.479 1.00 57.78 443 GLU A N 1
ATOM 3262 C CA . GLU A 1 443 ? -19.398 2.353 23.146 1.00 57.78 443 GLU A CA 1
ATOM 3263 C C . GLU A 1 443 ? -19.645 2.407 24.669 1.00 57.78 443 GLU A C 1
ATOM 3265 O O . GLU A 1 443 ? -20.767 2.635 25.121 1.00 57.78 443 GLU A O 1
ATOM 3270 N N . VAL A 1 444 ? -18.606 2.141 25.475 1.00 62.53 444 VAL A N 1
ATOM 3271 C CA . VAL A 1 444 ? -18.658 2.340 26.936 1.00 62.53 444 VAL A CA 1
ATOM 3272 C C . VAL A 1 444 ? -18.264 3.762 27.255 1.00 62.53 444 VAL A C 1
ATOM 3274 O O . VAL A 1 444 ? -17.218 4.239 26.804 1.00 62.53 444 VAL A O 1
ATOM 3277 N N . GLY A 1 445 ? -19.107 4.371 28.074 1.00 70.19 445 GLY A N 1
ATOM 3278 C CA . GLY A 1 445 ? -18.908 5.692 28.614 1.00 70.19 445 GLY A CA 1
ATOM 3279 C C . GLY A 1 445 ? -17.939 5.783 29.788 1.00 70.19 445 GLY A C 1
ATOM 3280 O O . GLY A 1 445 ? -17.580 4.766 30.384 1.00 70.19 445 GLY A O 1
ATOM 3281 N N . GLY A 1 446 ? -17.551 7.010 30.135 1.00 81.38 446 GLY A N 1
ATOM 3282 C CA . GLY A 1 446 ? -16.830 7.330 31.372 1.00 81.38 446 GLY A CA 1
ATOM 3283 C C . GLY A 1 446 ? -17.687 7.114 32.624 1.00 81.38 446 GLY A C 1
ATOM 3284 O O . GLY A 1 446 ? -17.177 6.646 33.646 1.00 81.38 446 GLY A O 1
ATOM 3285 N N . ASP A 1 447 ? -18.998 7.338 32.504 1.00 89.44 447 ASP A N 1
ATOM 3286 C CA . ASP A 1 447 ? -19.970 7.207 33.587 1.00 89.44 447 ASP A CA 1
ATOM 3287 C C . ASP A 1 447 ? -20.154 5.773 34.100 1.00 89.44 447 ASP A C 1
ATOM 3289 O O . ASP A 1 447 ? -20.261 4.802 33.341 1.00 89.44 447 ASP A O 1
ATOM 3293 N N . PHE A 1 448 ? -20.324 5.645 35.415 1.00 91.00 448 PHE A N 1
ATOM 3294 C CA . PHE A 1 448 ? -20.679 4.395 36.067 1.00 91.00 448 PHE A CA 1
ATOM 3295 C C . PHE A 1 448 ? -21.498 4.576 37.335 1.00 91.00 448 PHE A C 1
ATOM 3297 O O . PHE A 1 448 ? -21.454 5.604 38.002 1.00 91.00 448 PHE A O 1
ATOM 3304 N N . TYR A 1 449 ? -22.178 3.502 37.727 1.00 93.25 449 TYR A N 1
ATOM 3305 C CA . TYR A 1 449 ? -22.726 3.359 39.065 1.00 93.25 449 TYR A CA 1
ATOM 3306 C C . TYR A 1 449 ? -22.594 1.925 39.573 1.00 93.25 449 TYR A C 1
ATOM 3308 O O . TYR A 1 449 ? -22.396 0.980 38.802 1.00 93.25 449 TYR A O 1
ATOM 3316 N N . ASP A 1 450 ? -22.721 1.762 40.887 1.00 93.12 450 ASP A N 1
ATOM 3317 C CA . ASP A 1 450 ? -22.806 0.455 41.525 1.00 93.12 450 ASP A CA 1
ATOM 3318 C C . ASP A 1 450 ? -23.597 0.516 42.843 1.00 93.12 450 ASP A C 1
ATOM 3320 O O . ASP A 1 450 ? -23.698 1.564 43.481 1.00 93.12 450 ASP A O 1
ATOM 3324 N N . VAL A 1 451 ? -24.149 -0.623 43.259 1.00 94.50 451 VAL A N 1
ATOM 3325 C CA . VAL A 1 451 ? -24.820 -0.799 44.551 1.00 94.50 451 VAL A CA 1
ATOM 3326 C C . VAL A 1 451 ? -24.222 -2.015 45.250 1.00 94.50 451 VAL A C 1
ATOM 3328 O O . VAL A 1 451 ? -24.311 -3.151 44.780 1.00 94.50 451 VAL A O 1
ATOM 3331 N N . ILE A 1 452 ? -23.588 -1.772 46.390 1.00 94.19 452 ILE A N 1
ATOM 3332 C CA . ILE A 1 452 ? -22.743 -2.733 47.096 1.00 94.19 452 ILE A CA 1
ATOM 3333 C C . ILE A 1 452 ? -23.356 -3.018 48.469 1.00 94.19 452 ILE A C 1
ATOM 3335 O O . ILE A 1 452 ? -23.669 -2.096 49.218 1.00 94.19 452 ILE A O 1
ATOM 3339 N N . SER A 1 453 ? -23.515 -4.294 48.822 1.00 93.00 453 SER A N 1
ATOM 3340 C CA . SER A 1 453 ? -23.894 -4.693 50.184 1.00 93.00 453 SER A CA 1
ATOM 3341 C C . SER A 1 453 ? -22.682 -4.557 51.105 1.00 93.00 453 SER A C 1
ATOM 3343 O O . SER A 1 453 ? -21.629 -5.121 50.814 1.00 93.00 453 SER A O 1
ATOM 3345 N N . VAL A 1 454 ? -22.832 -3.845 52.220 1.00 92.44 454 VAL A N 1
ATOM 3346 C CA . VAL A 1 454 ? -21.776 -3.606 53.214 1.00 92.44 454 VAL A CA 1
ATOM 3347 C C . VAL A 1 454 ? -22.314 -4.006 54.588 1.00 92.44 454 VAL A C 1
ATOM 3349 O O . VAL A 1 454 ? -22.903 -3.196 55.301 1.00 92.44 454 VAL A O 1
ATOM 3352 N N . GLY A 1 455 ? -22.177 -5.285 54.948 1.00 88.19 455 GLY A N 1
ATOM 3353 C CA . GLY A 1 455 ? -22.860 -5.840 56.124 1.00 88.19 455 GLY A CA 1
ATOM 3354 C C . GLY A 1 455 ? -24.382 -5.702 55.990 1.00 88.19 455 GLY A C 1
ATOM 3355 O O . GLY A 1 455 ? -24.938 -6.112 54.973 1.00 88.19 455 GLY A O 1
ATOM 3356 N N . ASP A 1 456 ? -25.026 -5.073 56.978 1.00 87.44 456 ASP A N 1
ATOM 3357 C CA . ASP A 1 456 ? -26.468 -4.762 56.979 1.00 87.44 456 ASP A CA 1
ATOM 3358 C C . ASP A 1 456 ? -26.813 -3.422 56.287 1.00 87.44 456 ASP A C 1
ATOM 3360 O O . ASP A 1 456 ? -27.963 -2.977 56.296 1.00 87.44 456 ASP A O 1
ATOM 3364 N N . ALA A 1 457 ? -25.817 -2.757 55.693 1.00 93.69 457 ALA A N 1
ATOM 3365 C CA . ALA A 1 457 ? -25.947 -1.487 54.987 1.00 93.69 457 ALA A CA 1
ATOM 3366 C C . ALA A 1 457 ? -25.782 -1.654 53.466 1.00 93.69 457 ALA A C 1
ATOM 3368 O O . ALA A 1 457 ? -25.322 -2.684 52.967 1.00 93.69 457 ALA A O 1
ATOM 3369 N N . TRP A 1 458 ? -26.126 -0.606 52.719 1.00 95.62 458 TRP A N 1
ATOM 3370 C CA . TRP A 1 458 ? -25.954 -0.534 51.267 1.00 95.62 458 TRP A CA 1
ATOM 3371 C C . TRP A 1 458 ? -25.135 0.692 50.892 1.00 95.62 458 TRP A C 1
ATOM 3373 O O . TRP A 1 458 ? -25.473 1.796 51.301 1.00 95.62 458 TRP A O 1
ATOM 3383 N N . MET A 1 459 ? -24.085 0.522 50.095 1.00 96.75 459 MET A N 1
ATOM 3384 C CA . MET A 1 459 ? -23.346 1.632 49.507 1.00 96.75 459 MET A CA 1
ATOM 3385 C C . MET A 1 459 ? -23.766 1.829 48.056 1.00 96.75 459 MET A C 1
ATOM 3387 O O . MET A 1 459 ? -23.682 0.903 47.254 1.00 96.75 459 MET A O 1
ATOM 3391 N N . VAL A 1 460 ? -24.209 3.036 47.727 1.00 96.88 460 VAL A N 1
ATOM 3392 C CA . VAL A 1 460 ? -24.557 3.448 46.368 1.00 96.88 460 VAL A CA 1
ATOM 3393 C C . VAL A 1 460 ? -23.468 4.368 45.858 1.00 96.88 460 VAL A C 1
ATOM 3395 O O . VAL A 1 460 ? -23.087 5.322 46.533 1.00 96.88 460 VAL A O 1
ATOM 3398 N N . VAL A 1 461 ? -22.954 4.049 44.682 1.00 95.75 461 VAL A N 1
ATOM 3399 C CA . VAL A 1 461 ? -21.810 4.713 44.071 1.00 95.75 461 VAL A CA 1
ATOM 3400 C C . VAL A 1 461 ? -22.233 5.210 42.708 1.00 95.75 461 VAL A C 1
ATOM 3402 O O . VAL A 1 461 ? -22.874 4.473 41.961 1.00 95.75 461 VAL A O 1
ATOM 3405 N N . ILE A 1 462 ? -21.840 6.429 42.375 1.00 95.75 462 ILE A N 1
ATOM 3406 C CA . ILE A 1 462 ? -21.887 6.951 41.016 1.00 95.75 462 ILE A CA 1
ATOM 3407 C C . ILE A 1 462 ? -20.582 7.690 40.738 1.00 95.75 462 ILE A C 1
ATOM 3409 O O . ILE A 1 462 ? -19.975 8.240 41.660 1.00 95.75 462 ILE A O 1
ATOM 3413 N N . GLY A 1 463 ? -20.139 7.709 39.494 1.00 93.94 463 GLY A N 1
ATOM 3414 C CA . GLY A 1 463 ? -18.967 8.472 39.113 1.00 93.94 463 GLY A CA 1
ATOM 3415 C C . GLY A 1 463 ? -18.823 8.603 37.614 1.00 93.94 463 GLY A C 1
ATOM 3416 O O . GLY A 1 463 ? -19.552 7.967 36.858 1.00 93.94 463 GLY A O 1
ATOM 3417 N N . ASP A 1 464 ? -17.868 9.434 37.234 1.00 92.06 464 ASP A N 1
ATOM 3418 C CA . ASP A 1 464 ? -17.483 9.708 35.860 1.00 92.06 464 ASP A CA 1
ATOM 3419 C C . ASP A 1 464 ? -15.954 9.783 35.752 1.00 92.06 464 ASP A C 1
ATOM 3421 O O . ASP A 1 464 ? -15.265 10.340 36.617 1.00 92.06 464 ASP A O 1
ATOM 3425 N N . VAL A 1 465 ? -15.424 9.195 34.685 1.00 90.50 465 VAL A N 1
ATOM 3426 C CA . VAL A 1 465 ? -14.009 9.202 34.336 1.00 90.50 465 VAL A CA 1
ATOM 3427 C C . VAL A 1 465 ? -13.773 10.248 33.256 1.00 90.50 465 VAL A C 1
ATOM 3429 O O . VAL A 1 465 ? -14.249 10.111 32.133 1.00 90.50 465 VAL A O 1
ATOM 3432 N N . ILE A 1 466 ? -12.904 11.222 33.538 1.00 85.44 466 ILE A N 1
ATOM 3433 C CA . ILE A 1 466 ? -12.552 12.247 32.553 1.00 85.44 466 ILE A CA 1
ATOM 3434 C C . ILE A 1 466 ? -11.839 11.598 31.359 1.00 85.44 466 ILE A C 1
ATOM 3436 O O . ILE A 1 466 ? -10.693 11.150 31.457 1.00 85.44 466 ILE A O 1
ATOM 3440 N N . GLY A 1 467 ? -12.493 11.608 30.200 1.00 76.06 467 GLY A N 1
ATOM 3441 C CA . GLY A 1 467 ? -11.954 11.083 28.950 1.00 76.06 467 GLY A CA 1
ATOM 3442 C C . GLY A 1 467 ? -13.011 10.338 28.145 1.00 76.06 467 GLY A C 1
ATOM 3443 O O . GLY A 1 467 ? -14.182 10.336 28.483 1.00 76.06 467 GLY A O 1
ATOM 3444 N N . LYS A 1 468 ? -12.601 9.709 27.041 1.00 69.62 468 LYS A N 1
ATOM 3445 C CA . LYS A 1 468 ? -13.494 8.864 26.236 1.00 69.62 468 LYS A CA 1
ATOM 3446 C C . LYS A 1 468 ? -12.750 7.720 25.568 1.00 69.62 468 LYS A C 1
ATOM 3448 O O . LYS A 1 468 ? -11.542 7.806 25.328 1.00 69.62 468 LYS A O 1
ATOM 3453 N N . GLY A 1 469 ? -13.490 6.677 25.206 1.00 72.06 469 GLY A N 1
ATOM 3454 C CA . GLY A 1 469 ? -12.967 5.509 24.503 1.00 72.06 469 GLY A CA 1
ATOM 3455 C C . GLY A 1 469 ? -12.337 4.459 25.431 1.00 72.06 469 GLY A C 1
ATOM 3456 O O . GLY A 1 469 ? -12.527 4.500 26.645 1.00 72.06 469 GLY A O 1
ATOM 3457 N N . PRO A 1 470 ? -11.565 3.502 24.880 1.00 72.12 470 PRO A N 1
ATOM 3458 C CA . PRO A 1 470 ? -11.159 2.290 25.603 1.00 72.12 470 PRO A CA 1
ATOM 3459 C C . PRO A 1 470 ? -10.363 2.524 26.895 1.00 72.12 470 PRO A C 1
ATOM 3461 O O . PRO A 1 470 ? -10.471 1.735 27.829 1.00 72.12 470 PRO A O 1
ATOM 3464 N N . ALA A 1 471 ? -9.572 3.599 26.960 1.00 76.56 471 ALA A N 1
ATOM 3465 C CA . ALA A 1 471 ? -8.805 3.943 28.157 1.00 76.56 471 ALA A CA 1
ATOM 3466 C C . ALA A 1 471 ? -9.707 4.417 29.312 1.00 76.56 471 ALA A C 1
ATOM 3468 O O . ALA A 1 471 ? -9.491 4.011 30.450 1.00 76.56 471 ALA A O 1
ATOM 3469 N N . ALA A 1 472 ? -10.740 5.217 29.014 1.00 79.88 472 ALA A N 1
ATOM 3470 C CA . ALA A 1 472 ? -11.723 5.649 30.009 1.00 79.88 472 ALA A CA 1
ATOM 3471 C C . ALA A 1 472 ? -12.536 4.451 30.517 1.00 79.88 472 ALA A C 1
ATOM 3473 O O . ALA A 1 472 ? -12.626 4.245 31.719 1.00 79.88 472 ALA A O 1
ATOM 3474 N N . ALA A 1 473 ? -12.984 3.575 29.611 1.00 79.50 473 ALA A N 1
ATOM 3475 C CA . ALA A 1 473 ? -13.694 2.346 29.964 1.00 79.50 473 ALA A CA 1
ATOM 3476 C C . ALA A 1 473 ? -12.889 1.435 30.919 1.00 79.50 473 ALA A C 1
ATOM 3478 O O . ALA A 1 473 ? -13.432 0.897 31.886 1.00 79.50 473 ALA A O 1
ATOM 3479 N N . ALA A 1 474 ? -11.581 1.273 30.685 1.00 80.62 474 ALA A N 1
ATOM 3480 C CA . ALA A 1 474 ? -10.717 0.496 31.577 1.00 80.62 474 ALA A CA 1
ATOM 3481 C C . ALA A 1 474 ? -10.622 1.118 32.984 1.00 80.62 474 ALA A C 1
ATOM 3483 O O . ALA A 1 474 ? -10.738 0.403 33.982 1.00 80.62 474 ALA A O 1
ATOM 3484 N N . LEU A 1 475 ? -10.473 2.446 33.063 1.00 86.75 475 LEU A N 1
ATOM 3485 C CA . LEU A 1 475 ? -10.471 3.190 34.326 1.00 86.75 475 LEU A CA 1
ATOM 3486 C C . LEU A 1 475 ? -11.816 3.095 35.053 1.00 86.75 475 LEU A C 1
ATOM 3488 O O . LEU A 1 475 ? -11.825 2.941 36.270 1.00 86.75 475 LEU A O 1
ATOM 3492 N N . THR A 1 476 ? -12.939 3.102 34.334 1.00 87.56 476 THR A N 1
ATOM 3493 C CA . THR A 1 476 ? -14.276 2.875 34.897 1.00 87.56 476 THR A CA 1
ATOM 3494 C C . THR A 1 476 ? -14.364 1.509 35.587 1.00 87.56 476 THR A C 1
ATOM 3496 O O . THR A 1 476 ? -14.879 1.397 36.702 1.00 87.56 476 THR A O 1
ATOM 3499 N N . GLY A 1 477 ? -13.811 0.462 34.963 1.00 86.69 477 GLY A N 1
ATOM 3500 C CA . GLY A 1 477 ? -13.713 -0.872 35.563 1.00 86.69 477 GLY A CA 1
ATOM 3501 C C . GLY A 1 477 ? -12.890 -0.879 36.855 1.00 86.69 477 GLY A C 1
ATOM 3502 O O . GLY A 1 477 ? -13.361 -1.378 37.881 1.00 86.69 477 GLY A O 1
ATOM 3503 N N . LEU A 1 478 ? -11.694 -0.281 36.823 1.00 88.56 478 LEU A N 1
ATOM 3504 C CA . LEU A 1 478 ? -10.827 -0.134 37.997 1.00 88.56 478 LEU A CA 1
ATOM 3505 C C . LEU A 1 478 ? -11.535 0.630 39.122 1.00 88.56 478 LEU A C 1
ATOM 3507 O O . LEU A 1 478 ? -11.576 0.152 40.255 1.00 88.56 478 LEU A O 1
ATOM 3511 N N . ALA A 1 479 ? -12.159 1.766 38.800 1.00 91.12 479 ALA A N 1
ATOM 3512 C CA . ALA A 1 479 ? -12.857 2.614 39.756 1.00 91.12 479 ALA A CA 1
ATOM 3513 C C . ALA A 1 479 ? -13.964 1.854 40.491 1.00 91.12 479 ALA A C 1
ATOM 3515 O O . ALA A 1 479 ? -14.003 1.837 41.721 1.00 91.12 479 ALA A O 1
ATOM 3516 N N . ARG A 1 480 ? -14.826 1.153 39.748 1.00 89.94 480 ARG A N 1
ATOM 3517 C CA . ARG A 1 480 ? -15.930 0.373 40.322 1.00 89.94 480 ARG A CA 1
ATOM 3518 C C . ARG A 1 480 ? -15.450 -0.718 41.274 1.00 89.94 480 ARG A C 1
ATOM 3520 O O . ARG A 1 480 ? -15.990 -0.852 42.373 1.00 89.94 480 ARG A O 1
ATOM 3527 N N . TYR A 1 481 ? -14.463 -1.515 40.865 1.00 90.06 481 TYR A N 1
ATOM 3528 C CA . TYR A 1 481 ? -13.991 -2.636 41.683 1.00 90.06 481 TYR A CA 1
ATOM 3529 C C . TYR A 1 481 ? -13.130 -2.190 42.865 1.00 90.06 481 TYR A C 1
ATOM 3531 O O . TYR A 1 481 ? -13.229 -2.790 43.939 1.00 90.06 481 TYR A O 1
ATOM 3539 N N . SER A 1 482 ? -12.355 -1.118 42.709 1.00 93.50 482 SER A N 1
ATOM 3540 C CA . SER A 1 482 ? -11.624 -0.507 43.816 1.00 93.50 482 SER A CA 1
ATOM 3541 C C . SER A 1 482 ? -12.591 0.079 44.847 1.00 93.50 482 SER A C 1
ATOM 3543 O O . SER A 1 482 ? -12.544 -0.317 46.010 1.00 93.50 482 SER A O 1
ATOM 3545 N N . ILE A 1 483 ? -13.581 0.885 44.434 1.00 94.38 483 ILE A N 1
ATOM 3546 C CA . ILE A 1 483 ? -14.599 1.412 45.360 1.00 94.38 483 ILE A CA 1
ATOM 3547 C C . ILE A 1 483 ? -15.361 0.269 46.032 1.00 94.38 483 ILE A C 1
ATOM 3549 O O . ILE A 1 483 ? -15.567 0.309 47.240 1.00 94.38 483 ILE A O 1
ATOM 3553 N N . ARG A 1 484 ? -15.742 -0.790 45.304 1.00 93.25 484 ARG A N 1
ATOM 3554 C CA . ARG A 1 484 ? -16.383 -1.978 45.899 1.00 93.25 484 ARG A CA 1
ATOM 3555 C C . ARG A 1 484 ? -15.525 -2.626 46.986 1.00 93.25 484 ARG A C 1
ATOM 3557 O O . ARG A 1 484 ? -16.049 -3.025 48.031 1.00 93.25 484 ARG A O 1
ATOM 3564 N N . THR A 1 485 ? -14.225 -2.733 46.744 1.00 93.69 485 THR A N 1
ATOM 3565 C CA . THR A 1 485 ? -13.264 -3.283 47.704 1.00 93.69 485 THR A CA 1
ATOM 3566 C C . THR A 1 485 ? -13.146 -2.362 48.916 1.00 93.69 485 THR A C 1
ATOM 3568 O O . THR A 1 485 ? -13.381 -2.802 50.042 1.00 93.69 485 THR A O 1
ATOM 3571 N N . GLY A 1 486 ? -12.907 -1.068 48.693 1.00 94.56 486 GLY A N 1
ATOM 3572 C CA . GLY A 1 486 ? -12.824 -0.053 49.740 1.00 94.56 486 GLY A CA 1
ATOM 3573 C C . GLY A 1 486 ? -14.099 0.049 50.581 1.00 94.56 486 GLY A C 1
ATOM 3574 O O . GLY A 1 486 ? -14.024 0.116 51.807 1.00 94.56 486 GLY A O 1
ATOM 3575 N N . ALA A 1 487 ? -15.272 -0.039 49.955 1.00 94.19 487 ALA A N 1
ATOM 3576 C CA . ALA A 1 487 ? -16.574 -0.053 50.618 1.00 94.19 487 ALA A CA 1
ATOM 3577 C C . ALA A 1 487 ? -16.706 -1.230 51.589 1.00 94.19 487 ALA A C 1
ATOM 3579 O O . ALA A 1 487 ? -17.147 -1.055 52.724 1.00 94.19 487 ALA A O 1
ATOM 3580 N N . THR A 1 488 ? -16.281 -2.421 51.159 1.00 92.81 488 THR A N 1
ATOM 3581 C CA . THR A 1 488 ? -16.348 -3.646 51.968 1.00 92.81 488 THR A CA 1
ATOM 3582 C C . THR A 1 488 ? -15.331 -3.625 53.113 1.00 92.81 488 THR A C 1
ATOM 3584 O O . THR A 1 488 ? -15.619 -4.129 54.196 1.00 92.81 488 THR A O 1
ATOM 3587 N N . LEU A 1 489 ? -14.150 -3.036 52.892 1.00 93.38 489 LEU A N 1
ATOM 3588 C CA . LEU A 1 489 ? -13.073 -2.975 53.885 1.00 93.38 489 LEU A CA 1
ATOM 3589 C C . LEU A 1 489 ? -13.293 -1.902 54.954 1.00 93.38 489 LEU A C 1
ATOM 3591 O O . LEU A 1 489 ? -12.975 -2.122 56.120 1.00 93.38 489 LEU A O 1
ATOM 3595 N N . THR A 1 490 ? -13.790 -0.732 54.553 1.00 93.38 490 THR A N 1
ATOM 3596 C CA . THR A 1 490 ? -13.839 0.456 55.421 1.00 93.38 490 THR A CA 1
ATOM 3597 C C . THR A 1 490 ? -15.226 0.732 55.984 1.00 93.38 490 THR A C 1
ATOM 3599 O O . THR A 1 490 ? -15.338 1.407 57.004 1.00 93.38 490 THR A O 1
ATOM 3602 N N . ALA A 1 491 ? -16.279 0.243 55.318 1.00 93.38 491 ALA A N 1
ATOM 3603 C CA . ALA A 1 491 ? -17.665 0.624 55.580 1.00 93.38 491 ALA A CA 1
ATOM 3604 C C . ALA A 1 491 ? -17.875 2.151 55.674 1.00 93.38 491 ALA A C 1
ATOM 3606 O O . ALA A 1 491 ? -18.739 2.620 56.413 1.00 93.38 491 ALA A O 1
ATOM 3607 N N . SER A 1 492 ? -17.084 2.924 54.921 1.00 95.19 492 SER A N 1
ATOM 3608 C CA . SER A 1 492 ? -17.079 4.388 54.912 1.00 95.19 492 SER A CA 1
ATOM 3609 C C . SER A 1 492 ? -17.067 4.896 53.466 1.00 95.19 492 SER A C 1
ATOM 3611 O O . SER A 1 492 ? -16.220 4.465 52.679 1.00 95.19 492 SER A O 1
ATOM 3613 N N . PRO A 1 493 ? -17.988 5.802 53.083 1.00 96.50 493 PRO A N 1
ATOM 3614 C CA . PRO A 1 493 ? -17.941 6.490 51.796 1.00 96.50 493 PRO A CA 1
ATOM 3615 C C . PRO A 1 493 ? -16.604 7.182 51.519 1.00 96.50 493 PRO A C 1
ATOM 3617 O O . PRO A 1 493 ? -16.067 7.034 50.424 1.00 96.50 493 PRO A O 1
ATOM 3620 N N . ALA A 1 494 ? -16.045 7.904 52.497 1.00 96.69 494 ALA A N 1
ATOM 3621 C CA . ALA A 1 494 ? -14.739 8.539 52.335 1.00 96.69 494 ALA A CA 1
ATOM 3622 C C . ALA A 1 494 ? -13.624 7.496 52.210 1.00 96.69 494 ALA A C 1
ATOM 3624 O O . ALA A 1 494 ? -12.810 7.596 51.299 1.00 96.69 494 ALA A O 1
ATOM 3625 N N . GLY A 1 495 ? -13.639 6.451 53.044 1.00 96.44 495 GLY A N 1
ATOM 3626 C CA . GLY A 1 495 ? -12.664 5.362 52.980 1.00 96.44 495 GLY A CA 1
ATOM 3627 C C . GLY A 1 495 ? -12.671 4.617 51.642 1.00 96.44 495 GLY A C 1
ATOM 3628 O O . GLY A 1 495 ? -11.615 4.236 51.143 1.00 96.44 495 GLY A O 1
ATOM 3629 N N . ALA A 1 496 ? -13.838 4.449 51.014 1.00 96.56 496 ALA A N 1
ATOM 3630 C CA . ALA A 1 496 ? -13.944 3.844 49.689 1.00 96.56 496 ALA A CA 1
ATOM 3631 C C . ALA A 1 496 ? -13.347 4.734 48.582 1.00 96.56 496 ALA A C 1
ATOM 3633 O O . ALA A 1 496 ? -12.662 4.229 47.692 1.00 96.56 496 ALA A O 1
ATOM 3634 N N . LEU A 1 497 ? -13.561 6.053 48.657 1.00 96.81 497 LEU A N 1
ATOM 3635 C CA . LEU A 1 497 ? -12.957 7.027 47.741 1.00 96.81 497 LEU A CA 1
ATOM 3636 C C . LEU A 1 497 ? -11.439 7.150 47.954 1.00 96.81 497 LEU A C 1
ATOM 3638 O O . LEU A 1 497 ? -10.690 7.214 46.985 1.00 96.81 497 LEU A O 1
ATOM 3642 N N . GLU A 1 498 ? -10.970 7.141 49.204 1.00 95.94 498 GLU A N 1
ATOM 3643 C CA . GLU A 1 498 ? -9.539 7.146 49.545 1.00 95.94 498 GLU A CA 1
ATOM 3644 C C . GLU A 1 498 ? -8.841 5.887 49.025 1.00 95.94 498 GLU A C 1
ATOM 3646 O O . GLU A 1 498 ? -7.771 5.989 48.433 1.00 95.94 498 GLU A O 1
ATOM 3651 N N . HIS A 1 499 ? -9.481 4.721 49.146 1.00 95.19 499 HIS A N 1
ATOM 3652 C CA . HIS A 1 499 ? -8.955 3.471 48.599 1.00 95.19 499 HIS A CA 1
ATOM 3653 C C . HIS A 1 499 ? -8.771 3.530 47.076 1.00 95.19 499 HIS A C 1
ATOM 3655 O O . HIS A 1 499 ? -7.713 3.163 46.569 1.00 95.19 499 HIS A O 1
ATOM 3661 N N . LEU A 1 500 ? -9.760 4.066 46.350 1.00 94.88 500 LEU A N 1
ATOM 3662 C CA . LEU A 1 500 ? -9.624 4.307 44.913 1.00 94.88 500 LEU A CA 1
ATOM 3663 C C . LEU A 1 500 ? -8.511 5.312 44.605 1.00 94.88 500 LEU A C 1
ATOM 3665 O O . LEU A 1 500 ? -7.725 5.098 43.684 1.00 94.88 500 LEU A O 1
ATOM 3669 N N . ASN A 1 501 ? -8.411 6.398 45.370 1.00 94.75 501 ASN A N 1
ATOM 3670 C CA . ASN A 1 501 ? -7.345 7.371 45.167 1.00 94.75 501 ASN A CA 1
ATOM 3671 C C . ASN A 1 501 ? -5.957 6.729 45.321 1.00 94.75 501 ASN A C 1
ATOM 3673 O O . ASN A 1 501 ? -5.075 6.988 44.503 1.00 94.75 501 ASN A O 1
ATOM 3677 N N . ASP A 1 502 ? -5.777 5.862 46.317 1.00 92.88 502 ASP A N 1
ATOM 3678 C CA . ASP A 1 502 ? -4.531 5.127 46.531 1.00 92.88 502 ASP A CA 1
ATOM 3679 C C . ASP A 1 502 ? -4.224 4.166 45.372 1.00 92.88 502 ASP A C 1
ATOM 3681 O O . ASP A 1 502 ? -3.075 4.084 44.932 1.00 92.88 502 ASP A O 1
ATOM 3685 N N . ASP A 1 503 ? -5.229 3.452 44.857 1.00 91.19 503 ASP A N 1
ATOM 3686 C CA . ASP A 1 503 ? -5.069 2.526 43.730 1.00 91.19 503 ASP A CA 1
ATOM 3687 C C . ASP A 1 503 ? -4.649 3.255 42.446 1.00 91.19 503 ASP A C 1
ATOM 3689 O O . ASP A 1 503 ? -3.704 2.824 41.780 1.00 91.19 503 ASP A O 1
ATOM 3693 N N . LEU A 1 504 ? -5.266 4.405 42.143 1.00 91.38 504 LEU A N 1
ATOM 3694 C CA . LEU A 1 504 ? -4.911 5.225 40.976 1.00 91.38 504 LEU A CA 1
ATOM 3695 C C . LEU A 1 504 ? -3.441 5.662 41.002 1.00 91.38 504 LEU A C 1
ATOM 3697 O O . LEU A 1 504 ? -2.752 5.587 39.985 1.00 91.38 504 LEU A O 1
ATOM 3701 N N . HIS A 1 505 ? -2.935 6.069 42.170 1.00 89.69 505 HIS A N 1
ATOM 3702 C CA . HIS A 1 505 ? -1.541 6.493 42.312 1.00 89.69 505 HIS A CA 1
ATOM 3703 C C . HIS A 1 505 ? -0.562 5.311 42.363 1.00 89.69 505 HIS A C 1
ATOM 3705 O O . HIS A 1 505 ? 0.572 5.445 41.903 1.00 89.69 505 HIS A O 1
ATOM 3711 N N . ARG A 1 506 ? -0.969 4.154 42.904 1.00 84.94 506 ARG A N 1
ATOM 3712 C CA . ARG A 1 506 ? -0.108 2.962 43.005 1.00 84.94 506 ARG A CA 1
ATOM 3713 C C . ARG A 1 506 ? 0.140 2.303 41.654 1.00 84.94 506 ARG A C 1
ATOM 3715 O O . ARG A 1 506 ? 1.234 1.799 41.421 1.00 84.94 506 ARG A O 1
ATOM 3722 N N . GLU A 1 507 ? -0.865 2.291 40.787 1.00 74.69 507 GLU A N 1
ATOM 3723 C CA . GLU A 1 507 ? -0.776 1.680 39.460 1.00 74.69 507 GLU A CA 1
ATOM 3724 C C . GLU A 1 507 ? -0.215 2.628 38.380 1.00 74.69 507 GLU A C 1
ATOM 3726 O O . GLU A 1 507 ? -0.197 2.263 37.207 1.00 74.69 507 GLU A O 1
ATOM 3731 N N . GLU A 1 508 ? 0.241 3.836 38.752 1.00 70.62 508 GLU A N 1
ATOM 3732 C CA . GLU A 1 508 ? 0.647 4.914 37.826 1.00 70.62 508 GLU A CA 1
ATOM 3733 C C . GLU A 1 508 ? -0.422 5.232 36.756 1.00 70.62 508 GLU A C 1
ATOM 3735 O O . GLU A 1 508 ? -0.123 5.691 35.651 1.00 70.62 508 GLU A O 1
ATOM 3740 N N . GLN A 1 509 ? -1.697 5.005 37.081 1.00 67.88 509 GLN A N 1
ATOM 3741 C CA . GLN A 1 509 ? -2.812 5.273 36.181 1.00 67.88 509 GLN A CA 1
ATOM 3742 C C . GLN A 1 509 ? -3.053 6.784 36.133 1.00 67.88 509 GLN A C 1
ATOM 3744 O O . GLN A 1 509 ? -3.411 7.404 37.131 1.00 67.88 509 GLN A O 1
ATOM 3749 N N . SER A 1 510 ? -2.900 7.405 34.963 1.00 68.31 510 SER A N 1
ATOM 3750 C CA . SER A 1 510 ? -3.054 8.859 34.791 1.00 68.31 510 SER A CA 1
ATOM 3751 C C . SER A 1 510 ? -4.522 9.321 34.697 1.00 68.31 510 SER A C 1
ATOM 3753 O O . SER A 1 510 ? -4.839 10.211 33.907 1.00 68.31 510 SER A O 1
ATOM 3755 N N . GLY A 1 511 ? -5.433 8.684 35.438 1.00 82.50 511 GLY A N 1
ATOM 3756 C CA . GLY A 1 511 ? -6.877 8.924 35.371 1.00 82.50 511 GLY A CA 1
ATOM 3757 C C . GLY A 1 511 ? -7.369 9.930 36.410 1.00 82.50 511 GLY A C 1
ATOM 3758 O O . GLY A 1 511 ? -7.035 9.813 37.585 1.00 82.50 511 GLY A O 1
ATOM 3759 N N . ILE A 1 512 ? -8.204 10.886 35.989 1.00 91.38 512 ILE A N 1
ATOM 3760 C CA . ILE A 1 512 ? -8.933 11.789 36.892 1.00 91.38 512 ILE A CA 1
ATOM 3761 C C . ILE A 1 512 ? -10.394 11.344 36.930 1.00 91.38 512 ILE A C 1
ATOM 3763 O O . ILE A 1 512 ? -11.010 11.174 35.877 1.00 91.38 512 ILE A O 1
ATOM 3767 N N . ILE A 1 513 ? -10.935 11.147 38.133 1.00 94.06 513 ILE A N 1
ATOM 3768 C CA . ILE A 1 513 ? -12.279 10.585 38.331 1.00 94.06 513 ILE A CA 1
ATOM 3769 C C . ILE A 1 513 ? -13.084 11.491 39.263 1.00 94.06 513 ILE A C 1
ATOM 3771 O O . ILE A 1 513 ? -12.589 11.929 40.308 1.00 94.06 513 ILE A O 1
ATOM 3775 N N . SER A 1 514 ? -14.337 11.754 38.894 1.00 94.94 514 SER A N 1
ATOM 3776 C CA . SER A 1 514 ? -15.347 12.291 39.801 1.00 94.94 514 SER A CA 1
ATOM 3777 C C . SER A 1 514 ? -16.190 11.139 40.348 1.00 94.94 514 SER A C 1
ATOM 3779 O O . SER A 1 514 ? -16.580 10.250 39.600 1.00 94.94 514 SER A O 1
ATOM 3781 N N . ALA A 1 515 ? -16.460 11.102 41.652 1.00 96.19 515 ALA A N 1
ATOM 3782 C CA . ALA A 1 515 ? -17.341 10.080 42.222 1.00 96.19 515 ALA A CA 1
ATOM 3783 C C . ALA A 1 515 ? -18.079 10.560 43.475 1.00 96.19 515 ALA A C 1
ATOM 3785 O O . ALA A 1 515 ? -17.552 11.347 44.263 1.00 96.19 515 ALA A O 1
ATOM 3786 N N . ALA A 1 516 ? -19.286 10.047 43.688 1.00 96.94 516 ALA A N 1
ATOM 3787 C CA . ALA A 1 516 ? -20.034 10.176 44.928 1.00 96.94 516 ALA A CA 1
ATOM 3788 C C . ALA A 1 516 ? -20.382 8.791 45.482 1.00 96.94 516 ALA A C 1
ATOM 3790 O O . ALA A 1 516 ? -20.839 7.907 44.758 1.00 96.94 516 ALA A O 1
ATOM 3791 N N . CYS A 1 517 ? -20.179 8.619 46.786 1.00 97.56 517 CYS A N 1
ATOM 3792 C CA . CYS A 1 517 ? -20.519 7.409 47.527 1.00 97.56 517 CYS A CA 1
ATOM 3793 C C . CYS A 1 517 ? -21.526 7.747 48.628 1.00 97.56 517 CYS A C 1
ATOM 3795 O O . CYS A 1 517 ? -21.361 8.730 49.354 1.00 97.56 517 CYS A O 1
ATOM 3797 N N . VAL A 1 518 ? -22.553 6.912 48.775 1.00 97.69 518 VAL A N 1
ATOM 3798 C CA . VAL A 1 518 ? -23.605 7.064 49.783 1.00 97.69 518 VAL A CA 1
ATOM 3799 C C . VAL A 1 518 ? -23.793 5.753 50.532 1.00 97.69 518 VAL A C 1
ATOM 3801 O O . VAL A 1 518 ? -24.233 4.770 49.946 1.00 97.69 518 VAL A O 1
ATOM 3804 N N . LEU A 1 519 ? -23.497 5.738 51.830 1.00 97.19 519 LEU A N 1
ATOM 3805 C CA . LEU A 1 519 ? -23.774 4.613 52.718 1.00 97.19 519 LEU A CA 1
ATOM 3806 C C . LEU A 1 519 ? -25.157 4.778 53.350 1.00 97.19 519 LEU A C 1
ATOM 3808 O O . LEU A 1 519 ? -25.394 5.717 54.107 1.00 97.19 519 LEU A O 1
ATOM 3812 N N . LEU A 1 520 ? -26.043 3.836 53.058 1.00 95.81 520 LEU A N 1
ATOM 3813 C CA . LEU A 1 520 ? -27.410 3.747 53.547 1.00 95.81 520 LEU A CA 1
ATOM 3814 C C . LEU A 1 520 ? -27.495 2.679 54.628 1.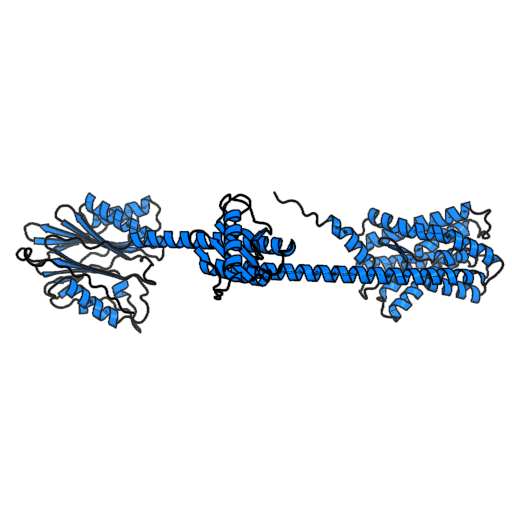00 95.81 520 LEU A C 1
ATOM 3816 O O . LEU A 1 520 ? -27.263 1.498 54.361 1.00 95.81 520 LEU A O 1
ATOM 3820 N N . ARG A 1 521 ? -27.863 3.077 55.842 1.00 93.44 521 ARG A N 1
ATOM 3821 C CA . ARG A 1 521 ? -27.967 2.166 56.987 1.00 93.44 521 ARG A CA 1
ATOM 3822 C C . ARG A 1 521 ? -29.140 2.527 57.884 1.00 93.44 521 ARG A C 1
ATOM 3824 O O . ARG A 1 521 ? -29.647 3.645 57.837 1.00 93.44 521 ARG A O 1
ATOM 3831 N N . ASP A 1 522 ? -29.563 1.568 58.692 1.00 89.12 522 ASP A N 1
ATOM 3832 C CA . ASP A 1 522 ? -30.552 1.780 59.745 1.00 89.12 522 ASP A CA 1
ATOM 3833 C C . ASP A 1 522 ? -29.819 1.837 61.092 1.00 89.12 522 ASP A C 1
ATOM 3835 O O . ASP A 1 522 ? -29.118 0.891 61.451 1.00 89.12 522 ASP A O 1
ATOM 3839 N N . VAL A 1 523 ? -29.920 2.962 61.799 1.00 85.44 523 VAL A N 1
ATOM 3840 C CA . VAL A 1 523 ? -29.297 3.179 63.112 1.00 85.44 523 VAL A CA 1
ATOM 3841 C C . VAL A 1 523 ? -30.394 3.560 64.091 1.00 85.44 523 VAL A C 1
ATOM 3843 O O . VAL A 1 523 ? -31.084 4.560 63.903 1.00 85.44 523 VAL A O 1
ATOM 3846 N N . ASP A 1 524 ? -30.585 2.743 65.127 1.00 82.44 524 ASP A N 1
ATOM 3847 C CA . ASP A 1 524 ? -31.602 2.954 66.166 1.00 82.44 524 ASP A CA 1
ATOM 3848 C C . ASP A 1 524 ? -33.029 3.178 65.613 1.00 82.44 524 ASP A C 1
ATOM 3850 O O . ASP A 1 524 ? -33.814 3.965 66.151 1.00 82.44 524 ASP A O 1
ATOM 3854 N N . GLY A 1 525 ? -33.374 2.491 64.516 1.00 79.75 525 GLY A N 1
ATOM 3855 C CA . GLY A 1 525 ? -34.678 2.591 63.853 1.00 79.75 525 GLY A CA 1
ATOM 3856 C C . GLY A 1 525 ? -34.837 3.819 62.951 1.00 79.75 525 GLY A C 1
ATOM 3857 O O . GLY A 1 525 ? -35.957 4.124 62.535 1.00 79.75 525 GLY A O 1
ATOM 3858 N N . ARG A 1 526 ? -33.751 4.551 62.673 1.00 85.38 526 ARG A N 1
ATOM 3859 C CA . ARG A 1 526 ? -33.722 5.696 61.757 1.00 85.38 526 ARG A CA 1
ATOM 3860 C C . ARG A 1 526 ? -32.858 5.371 60.553 1.00 85.38 526 ARG A C 1
ATOM 3862 O O . ARG A 1 526 ? -31.740 4.882 60.689 1.00 85.38 526 ARG A O 1
ATOM 3869 N N . ALA A 1 527 ? -33.356 5.702 59.368 1.00 91.94 527 ALA A N 1
ATOM 3870 C CA . ALA A 1 527 ? -32.557 5.588 58.164 1.00 91.94 527 ALA A CA 1
ATOM 3871 C C . ALA A 1 527 ? -31.566 6.759 58.083 1.00 91.94 527 ALA A C 1
ATOM 3873 O O . ALA A 1 527 ? -31.956 7.927 58.118 1.00 91.94 527 ALA A O 1
ATOM 3874 N N . GLU A 1 528 ? -30.283 6.437 57.964 1.00 94.69 528 GLU A N 1
ATOM 3875 C CA . GLU A 1 528 ? -29.204 7.400 57.764 1.00 94.69 528 GLU A CA 1
ATOM 3876 C C . GLU A 1 528 ? -28.587 7.218 56.378 1.00 94.69 528 GLU A C 1
ATOM 3878 O O . GLU A 1 528 ? -28.403 6.091 55.908 1.00 94.69 528 GLU A O 1
ATOM 3883 N N . ALA A 1 529 ? -28.228 8.337 55.751 1.00 96.62 529 ALA A N 1
ATOM 3884 C CA . ALA A 1 529 ? -27.381 8.374 54.570 1.00 96.62 529 ALA A CA 1
ATOM 3885 C C . ALA A 1 529 ? -26.115 9.177 54.864 1.00 96.62 529 ALA A C 1
ATOM 3887 O O . ALA A 1 529 ? -26.185 10.389 55.077 1.00 96.62 529 ALA A O 1
ATOM 3888 N N . THR A 1 530 ? -24.964 8.509 54.859 1.00 97.50 530 THR A N 1
ATOM 3889 C CA . THR A 1 530 ? -23.644 9.149 54.937 1.00 97.50 530 THR A CA 1
ATOM 3890 C C . THR A 1 530 ? -23.088 9.304 53.531 1.00 97.50 530 THR A C 1
ATOM 3892 O O . THR A 1 530 ? -23.065 8.341 52.773 1.00 97.50 530 THR A O 1
ATOM 3895 N N . ILE A 1 531 ? -22.679 10.515 53.165 1.00 98.06 531 ILE A N 1
ATOM 3896 C CA . ILE A 1 531 ? -22.363 10.908 51.789 1.00 98.06 531 ILE A CA 1
ATOM 3897 C C . ILE A 1 531 ? -20.940 11.457 51.739 1.00 98.06 531 ILE A C 1
ATOM 3899 O O . ILE A 1 531 ? -20.604 12.324 52.544 1.00 98.06 531 ILE A O 1
ATOM 3903 N N . ALA A 1 532 ? -20.147 11.019 50.765 1.00 97.69 532 ALA A N 1
ATOM 3904 C CA . ALA A 1 532 ? -18.872 11.637 50.407 1.00 97.69 532 ALA A CA 1
ATOM 3905 C C . ALA A 1 532 ? -18.813 11.880 48.894 1.00 97.69 532 ALA A C 1
ATOM 3907 O O . ALA A 1 532 ? -19.210 11.014 48.113 1.00 97.69 532 ALA A O 1
ATOM 3908 N N . CYS A 1 533 ? -18.304 13.045 48.489 1.00 97.00 533 CYS A N 1
ATOM 3909 C CA . CYS A 1 533 ? -18.171 13.431 47.084 1.00 97.00 533 CYS A CA 1
ATOM 3910 C C . CYS A 1 533 ? -16.724 13.830 46.777 1.00 97.00 533 CYS A C 1
ATOM 3912 O O . CYS A 1 533 ? -16.186 14.735 47.415 1.00 97.00 533 CYS A O 1
ATOM 3914 N N . ALA A 1 534 ? -16.127 13.206 45.765 1.00 95.69 534 ALA A N 1
ATOM 3915 C CA . ALA A 1 534 ? -14.830 13.550 45.195 1.00 95.69 534 ALA A CA 1
ATOM 3916 C C . ALA A 1 534 ? -15.032 14.256 43.849 1.00 95.69 534 ALA A C 1
ATOM 3918 O O . ALA A 1 534 ? -15.254 13.601 42.833 1.00 95.69 534 ALA A O 1
ATOM 3919 N N . GLY A 1 535 ? -15.054 15.592 43.848 1.00 91.94 535 GLY A N 1
ATOM 3920 C CA . GLY A 1 535 ? -15.273 16.433 42.661 1.00 91.94 535 GLY A CA 1
ATOM 3921 C C . GLY A 1 535 ? -16.606 16.243 41.922 1.00 91.94 535 GLY A C 1
ATOM 3922 O O . GLY A 1 535 ? -16.846 16.931 40.937 1.00 91.94 535 GLY A O 1
ATOM 3923 N N . HIS A 1 536 ? -17.465 15.337 42.390 1.00 94.56 536 HIS A N 1
ATOM 3924 C CA . HIS A 1 536 ? -18.739 14.980 41.773 1.00 94.56 536 HIS A CA 1
ATOM 3925 C C . HIS A 1 536 ? -19.872 15.922 42.211 1.00 94.56 536 HIS A C 1
ATOM 3927 O O . HIS A 1 536 ? -19.842 16.395 43.358 1.00 94.56 536 HIS A O 1
ATOM 3933 N N . PRO A 1 537 ? -20.893 16.167 41.362 1.00 92.50 537 PRO A N 1
ATOM 3934 C CA . PRO A 1 537 ? -22.094 16.889 41.767 1.00 92.50 537 PRO A CA 1
ATOM 3935 C C . PRO A 1 537 ? -22.720 16.298 43.045 1.00 92.50 537 PRO A C 1
ATOM 3937 O O . PRO A 1 537 ? -22.801 15.075 43.192 1.00 92.50 537 PRO A O 1
ATOM 3940 N N . PRO A 1 538 ? -23.149 17.133 44.010 1.00 93.62 538 PRO A N 1
ATOM 3941 C CA . PRO A 1 538 ? -23.729 16.633 45.249 1.00 93.62 538 PRO A CA 1
ATOM 3942 C C . PRO A 1 538 ? -25.073 15.929 44.978 1.00 93.62 538 PRO A C 1
ATOM 3944 O O . PRO A 1 538 ? -25.910 16.477 44.247 1.00 93.62 538 PRO A O 1
ATOM 3947 N N . PRO A 1 539 ? -25.327 14.759 45.598 1.00 96.00 539 PRO A N 1
ATOM 3948 C CA . PRO A 1 539 ? -26.635 14.116 45.560 1.00 96.00 539 PRO A CA 1
ATOM 3949 C C . PRO A 1 539 ? -27.767 15.045 46.009 1.00 96.00 539 PRO A C 1
ATOM 3951 O O . PRO A 1 539 ? -27.585 15.931 46.844 1.00 96.00 539 PRO A O 1
ATOM 3954 N N . VAL A 1 540 ? -28.975 14.819 45.501 1.00 96.94 540 VAL A N 1
ATOM 3955 C CA . VAL A 1 540 ? -30.167 15.596 45.866 1.00 96.94 540 VAL A CA 1
ATOM 3956 C C . VAL A 1 540 ? -31.070 14.760 46.760 1.00 96.94 540 VAL A C 1
ATOM 3958 O O . VAL A 1 540 ? -31.560 13.708 46.357 1.00 96.94 540 VAL A O 1
ATOM 3961 N N . ARG A 1 541 ? -31.335 15.250 47.973 1.00 96.62 541 ARG A N 1
ATOM 3962 C CA . ARG A 1 541 ? -32.356 14.704 48.871 1.00 96.62 541 ARG A CA 1
ATOM 3963 C C . ARG A 1 541 ? -33.680 15.406 48.624 1.00 96.62 541 ARG A C 1
ATOM 3965 O O . ARG A 1 541 ? -33.782 16.612 48.836 1.00 96.62 541 ARG A O 1
ATOM 3972 N N . VAL A 1 542 ? -34.701 14.646 48.260 1.00 96.00 542 VAL A N 1
ATOM 3973 C CA . VAL A 1 542 ? -36.088 15.106 48.193 1.00 96.00 542 VAL A CA 1
ATOM 3974 C C . VAL A 1 542 ? -36.779 14.713 49.490 1.00 96.00 542 VAL A C 1
ATOM 3976 O O . VAL A 1 542 ? -37.074 13.538 49.704 1.00 96.00 542 VAL A O 1
ATOM 3979 N N . HIS A 1 543 ? -37.024 15.702 50.349 1.00 94.00 543 HIS A N 1
ATOM 3980 C CA . HIS A 1 543 ? -37.717 15.518 51.623 1.00 94.00 543 HIS A CA 1
ATOM 3981 C C . HIS A 1 543 ? -39.055 16.249 51.594 1.00 94.00 543 HIS A C 1
ATOM 3983 O O . HIS A 1 543 ? -39.110 17.437 51.282 1.00 94.00 543 HIS A O 1
ATOM 3989 N N . ALA A 1 544 ? -40.146 15.535 51.876 1.00 89.75 544 ALA A N 1
ATOM 3990 C CA . ALA A 1 544 ? -41.513 16.059 51.780 1.00 89.75 544 ALA A CA 1
ATOM 3991 C C . ALA A 1 544 ? -41.871 16.711 50.418 1.00 89.75 544 ALA A C 1
ATOM 3993 O O . ALA A 1 544 ? -42.838 17.468 50.331 1.00 89.75 544 ALA A O 1
ATOM 3994 N N . GLY A 1 545 ? -41.148 16.362 49.347 1.00 90.31 545 GLY A N 1
ATOM 3995 C CA . GLY A 1 545 ? -41.293 16.947 48.010 1.00 90.31 545 GLY A CA 1
ATOM 3996 C C . GLY A 1 545 ? -40.402 18.164 47.740 1.00 90.31 545 GLY A C 1
ATOM 3997 O O . GLY A 1 545 ? -40.516 18.757 46.674 1.00 90.31 545 GLY A O 1
ATOM 3998 N N . GLU A 1 546 ? -39.514 18.541 48.655 1.00 95.44 546 GLU A N 1
ATOM 3999 C CA . GLU A 1 546 ? -38.565 19.637 48.450 1.00 95.44 546 GLU A CA 1
ATOM 4000 C C . GLU A 1 546 ? -37.148 19.085 48.203 1.00 95.44 546 GLU A C 1
ATOM 4002 O O . GLU A 1 546 ? -36.603 18.401 49.079 1.00 95.44 546 GLU A O 1
ATOM 4007 N N . PRO A 1 547 ? -36.543 19.345 47.026 1.00 96.31 547 PRO A N 1
ATOM 4008 C CA . PRO A 1 547 ? -35.194 18.903 46.689 1.00 96.31 547 PRO A CA 1
ATOM 4009 C C . PRO A 1 547 ? -34.134 19.801 47.335 1.00 96.31 547 PRO A C 1
ATOM 4011 O O . PRO A 1 547 ? -34.208 21.030 47.284 1.00 96.31 547 PRO A O 1
ATOM 4014 N N . ARG A 1 548 ? -33.100 19.187 47.911 1.00 95.88 548 ARG A N 1
ATOM 4015 C CA . ARG A 1 548 ? -31.941 19.879 48.479 1.00 95.88 548 ARG A CA 1
ATOM 4016 C C . ARG A 1 548 ? -30.662 19.088 48.224 1.00 95.88 548 ARG A C 1
ATOM 4018 O O . ARG A 1 548 ? -30.612 17.904 48.545 1.00 95.88 548 ARG A O 1
ATOM 4025 N N . ALA A 1 549 ? -29.625 19.753 47.718 1.00 95.31 549 ALA A N 1
ATOM 4026 C CA . ALA A 1 549 ? -28.291 19.165 47.612 1.00 95.31 549 ALA A CA 1
ATOM 4027 C C . ALA A 1 549 ? -27.758 18.754 48.998 1.00 95.31 549 ALA A C 1
ATOM 4029 O O . ALA A 1 549 ? -27.870 19.508 49.972 1.00 95.31 549 ALA A O 1
ATOM 4030 N N . VAL A 1 550 ? -27.188 17.557 49.074 1.00 94.62 550 VAL A N 1
ATOM 4031 C CA . VAL A 1 550 ? -26.582 16.952 50.260 1.00 94.62 550 VAL A CA 1
ATOM 4032 C C . VAL A 1 550 ? -25.234 16.347 49.866 1.00 94.62 550 VAL A C 1
ATOM 4034 O O . VAL A 1 550 ? -25.129 15.675 48.849 1.00 94.62 550 VAL A O 1
ATOM 4037 N N . GLY A 1 551 ? -24.195 16.600 50.654 1.00 90.62 551 GLY A N 1
ATOM 4038 C CA . GLY A 1 551 ? -22.809 16.260 50.340 1.00 90.62 551 GLY A CA 1
ATOM 4039 C C . GLY A 1 551 ? -21.902 17.491 50.394 1.00 90.62 551 GLY A C 1
ATOM 4040 O O . GLY A 1 551 ? -22.339 18.623 50.179 1.00 90.62 551 GLY A O 1
ATOM 4041 N N . THR A 1 552 ? -20.622 17.261 50.683 1.00 89.69 552 THR A N 1
ATOM 4042 C CA . THR A 1 552 ? -19.593 18.309 50.695 1.00 89.69 552 THR A CA 1
ATOM 4043 C C . THR A 1 552 ? -18.699 18.149 49.474 1.00 89.69 552 THR A C 1
ATOM 4045 O O . THR A 1 552 ? -18.181 17.061 49.226 1.00 89.69 552 THR A O 1
ATOM 4048 N N . ALA A 1 553 ? -18.502 19.230 48.719 1.00 83.56 553 ALA A N 1
ATOM 4049 C CA . ALA A 1 553 ? -17.587 19.225 47.584 1.00 83.56 553 ALA A CA 1
ATOM 4050 C C . ALA A 1 553 ? -16.140 19.013 48.059 1.00 83.56 553 ALA A C 1
ATOM 4052 O O . ALA A 1 553 ? -15.665 19.721 48.949 1.00 83.56 553 ALA A O 1
ATOM 4053 N N . SER A 1 554 ? -15.442 18.067 47.433 1.00 90.38 554 SER A N 1
ATOM 4054 C CA . SER A 1 554 ? -14.020 17.783 47.668 1.00 90.38 554 SER A CA 1
ATOM 4055 C C . SER A 1 554 ? -13.262 17.716 46.336 1.00 90.38 554 SER A C 1
ATOM 4057 O O . SER A 1 554 ? -13.864 17.854 45.271 1.00 90.38 554 SER A O 1
ATOM 4059 N N . LEU A 1 555 ? -11.942 17.508 46.381 1.00 92.12 555 LEU A N 1
ATOM 4060 C CA . LEU A 1 555 ? -11.098 17.379 45.184 1.00 92.12 555 LEU A CA 1
ATOM 4061 C C . LEU A 1 555 ? -11.497 16.158 44.326 1.00 92.12 555 LEU A C 1
ATOM 4063 O O . LEU A 1 555 ? -12.097 15.218 44.837 1.00 92.12 555 LEU A O 1
ATOM 4067 N N . LEU A 1 556 ? -11.162 16.163 43.034 1.00 94.44 556 LEU A N 1
ATOM 4068 C CA . LEU A 1 556 ? -11.272 14.981 42.168 1.00 94.44 556 LEU A CA 1
ATOM 4069 C C . LEU A 1 556 ? -10.250 13.905 42.576 1.00 94.44 556 LEU A C 1
ATOM 4071 O O . LEU A 1 556 ? -9.161 14.222 43.065 1.00 94.44 556 LEU A O 1
ATOM 4075 N N . LEU A 1 557 ? -10.589 12.640 42.331 1.00 94.50 557 LEU A N 1
ATOM 4076 C CA . LEU A 1 557 ? -9.681 11.504 42.509 1.00 94.50 557 LEU A CA 1
ATOM 4077 C C . LEU A 1 557 ? -8.555 11.557 41.467 1.00 94.50 557 LEU A C 1
ATOM 4079 O O . LEU A 1 557 ? -8.771 12.011 40.342 1.00 94.50 557 LEU A O 1
ATOM 4083 N N . GLY A 1 558 ? -7.359 11.096 41.838 1.00 91.62 558 GLY A N 1
ATOM 4084 C CA . GLY A 1 558 ? -6.186 11.062 40.952 1.00 91.62 558 GLY A CA 1
ATOM 4085 C C . GLY A 1 558 ? -5.441 12.398 40.811 1.00 91.62 558 GLY A C 1
ATOM 4086 O O . GLY A 1 558 ? -4.400 12.454 40.165 1.00 91.62 558 GLY A O 1
ATOM 4087 N N . VAL A 1 559 ? -5.936 13.482 41.426 1.00 91.38 559 VAL A N 1
ATOM 4088 C CA . VAL A 1 559 ? -5.275 14.804 41.386 1.00 91.38 559 VAL A CA 1
ATOM 4089 C C . VAL A 1 559 ? -4.174 14.938 42.440 1.00 91.38 559 VAL A C 1
ATOM 4091 O O . VAL A 1 559 ? -3.149 15.567 42.183 1.00 91.38 559 VAL A O 1
ATOM 4094 N N . ALA A 1 560 ? -4.388 14.389 43.638 1.00 91.69 560 ALA A N 1
ATOM 4095 C CA . ALA A 1 560 ? -3.420 14.442 44.728 1.00 91.69 560 ALA A CA 1
ATOM 4096 C C . ALA A 1 560 ? -3.411 13.118 45.511 1.00 91.69 560 ALA A C 1
ATOM 4098 O O . ALA A 1 560 ? -4.490 12.629 45.856 1.00 91.69 560 ALA A O 1
ATOM 4099 N N . PRO A 1 561 ? -2.234 12.560 45.852 1.00 87.31 561 PRO A N 1
ATOM 4100 C CA . PRO A 1 561 ? -2.136 11.265 46.530 1.00 87.31 561 PRO A CA 1
ATOM 4101 C C . PRO A 1 561 ? -2.736 11.290 47.942 1.00 87.31 561 PRO A C 1
ATOM 4103 O O . PRO A 1 561 ? -3.450 10.373 48.324 1.00 87.31 561 PRO A O 1
ATOM 4106 N N . ASP A 1 562 ? -2.549 12.383 48.685 1.00 88.62 562 ASP A N 1
ATOM 4107 C CA . ASP A 1 562 ? -3.032 12.520 50.067 1.00 88.62 562 ASP A CA 1
ATOM 4108 C C . ASP A 1 562 ? -4.426 13.171 50.168 1.00 88.62 562 ASP A C 1
ATOM 4110 O O . ASP A 1 562 ? -4.766 13.783 51.185 1.00 88.62 562 ASP A O 1
ATOM 4114 N N . ALA A 1 563 ? -5.239 13.094 49.107 1.00 89.94 563 ALA A N 1
ATOM 4115 C CA . ALA A 1 563 ? -6.596 13.632 49.125 1.00 89.94 563 ALA A CA 1
ATOM 4116 C C . ALA A 1 563 ? -7.443 12.958 50.225 1.00 89.94 563 ALA A C 1
ATOM 4118 O O . ALA A 1 563 ? -7.343 11.755 50.477 1.00 89.94 563 ALA A O 1
ATOM 4119 N N . ARG A 1 564 ? -8.274 13.758 50.899 1.00 91.06 564 ARG A N 1
ATOM 4120 C CA . ARG A 1 564 ? -9.225 13.317 51.928 1.00 91.06 564 ARG A CA 1
ATOM 4121 C C . ARG A 1 564 ? -10.606 13.846 51.585 1.00 91.06 564 ARG A C 1
ATOM 4123 O O . ARG A 1 564 ? -10.728 14.981 51.115 1.00 91.06 564 ARG A O 1
ATOM 4130 N N . PHE A 1 565 ? -11.630 13.038 51.834 1.00 94.31 565 PHE A N 1
ATOM 4131 C CA . PHE A 1 565 ? -13.005 13.344 51.442 1.00 94.31 565 PHE A CA 1
ATOM 4132 C C . PHE A 1 565 ? -13.877 13.552 52.677 1.00 94.31 565 PHE A C 1
ATOM 4134 O O . PHE A 1 565 ? -13.849 12.761 53.616 1.00 94.31 565 PHE A O 1
ATOM 4141 N N . ALA A 1 566 ? -14.641 14.644 52.696 1.00 93.56 566 ALA A N 1
ATOM 4142 C CA . ALA A 1 566 ? -15.503 14.966 53.826 1.00 93.56 566 ALA A CA 1
ATOM 4143 C C . ALA A 1 566 ? -16.814 14.170 53.763 1.00 93.56 566 ALA A C 1
ATOM 4145 O O . ALA A 1 566 ? -17.500 14.172 52.739 1.00 93.56 566 ALA A O 1
ATOM 4146 N N . GLU A 1 567 ? -17.185 13.544 54.881 1.00 95.81 567 GLU A N 1
ATOM 4147 C CA . GLU A 1 567 ? -18.469 12.860 55.024 1.00 95.81 567 GLU A CA 1
ATOM 4148 C C . GLU A 1 567 ? -19.543 13.792 55.594 1.00 95.81 567 GLU A C 1
ATOM 4150 O O . GLU A 1 567 ? -19.318 14.532 56.555 1.00 95.81 567 GLU A O 1
ATOM 4155 N N . GLN A 1 568 ? -20.747 13.717 55.033 1.00 96.69 568 GLN A N 1
ATOM 4156 C CA . GLN A 1 568 ? -21.944 14.352 55.570 1.00 96.69 568 GLN A CA 1
ATOM 4157 C C . GLN A 1 568 ? -23.027 13.300 55.800 1.00 96.69 568 GLN A C 1
ATOM 4159 O O . GLN A 1 568 ? -23.447 12.631 54.860 1.00 96.69 568 GLN A O 1
ATOM 4164 N N . THR A 1 569 ? -23.535 13.206 57.028 1.00 96.25 569 THR A N 1
ATOM 4165 C CA . THR A 1 569 ? -24.671 12.334 57.353 1.00 96.25 569 THR A CA 1
ATOM 4166 C C . THR A 1 569 ? -25.974 13.123 57.382 1.00 96.25 569 THR A C 1
ATOM 4168 O O . THR A 1 569 ? -26.060 14.189 57.997 1.00 96.25 569 THR A O 1
ATOM 4171 N N . VAL A 1 570 ? -27.005 12.584 56.736 1.00 95.38 570 VAL A N 1
ATOM 4172 C CA . VAL A 1 570 ? -28.377 13.094 56.781 1.00 95.38 570 VAL A CA 1
ATOM 4173 C C . VAL A 1 570 ? -29.337 11.992 57.216 1.00 95.38 570 VAL A C 1
ATOM 4175 O O . VAL A 1 570 ? -29.174 10.830 56.851 1.00 95.38 570 VAL A O 1
ATOM 4178 N N . ILE A 1 571 ? -30.354 12.368 57.989 1.00 94.44 571 ILE A N 1
ATOM 4179 C CA . ILE A 1 571 ? -31.467 11.475 58.322 1.00 94.44 571 ILE A CA 1
ATOM 4180 C C . ILE A 1 571 ? -32.459 11.476 57.157 1.00 94.44 571 ILE A C 1
ATOM 4182 O O . ILE A 1 571 ? -32.702 12.531 56.551 1.00 94.44 571 ILE A O 1
ATOM 4186 N N . LEU A 1 572 ? -32.987 10.294 56.852 1.00 93.12 572 LEU A N 1
ATOM 4187 C CA . LEU A 1 572 ? -33.999 10.052 55.835 1.00 93.12 572 LEU A CA 1
ATOM 4188 C C . LEU A 1 572 ? -35.275 9.558 56.513 1.00 93.12 572 LEU A C 1
ATOM 4190 O O . LEU A 1 572 ? -35.269 8.524 57.184 1.00 93.12 572 LEU A O 1
ATOM 4194 N N . ASP A 1 573 ? -36.363 10.296 56.326 1.00 91.31 573 ASP A N 1
ATOM 4195 C CA . ASP A 1 573 ? -37.685 9.839 56.738 1.00 91.31 573 ASP A CA 1
ATOM 4196 C C . ASP A 1 573 ? -38.238 8.820 55.731 1.00 91.31 573 ASP A C 1
ATOM 4198 O O . ASP A 1 573 ? -37.721 8.622 54.627 1.00 91.31 573 ASP A O 1
ATOM 4202 N N . ASP A 1 574 ? -39.318 8.144 56.113 1.00 87.56 574 ASP A N 1
ATOM 4203 C CA . ASP A 1 574 ? -40.077 7.328 55.172 1.00 87.56 574 ASP A CA 1
ATOM 4204 C C . ASP A 1 574 ? -40.472 8.152 53.941 1.00 87.56 574 ASP A C 1
ATOM 4206 O O . ASP A 1 574 ? -40.901 9.298 54.074 1.00 87.56 574 ASP A O 1
ATOM 4210 N N . ASP A 1 575 ? -40.389 7.542 52.757 1.00 88.31 575 ASP A N 1
ATOM 4211 C CA . ASP A 1 575 ? -40.663 8.176 51.463 1.00 88.31 575 ASP A CA 1
ATOM 4212 C C . ASP A 1 575 ? -39.633 9.222 50.998 1.00 88.31 575 ASP A C 1
ATOM 4214 O O . ASP A 1 575 ? -39.722 9.674 49.849 1.00 88.31 575 ASP A O 1
ATOM 4218 N N . ASP A 1 576 ? -38.620 9.551 51.809 1.00 93.81 576 ASP A N 1
ATOM 4219 C CA . ASP A 1 576 ? -37.505 10.375 51.348 1.00 93.81 576 ASP A CA 1
ATOM 4220 C C . ASP A 1 576 ? -36.739 9.665 50.229 1.00 93.81 576 ASP A C 1
ATOM 4222 O O . ASP A 1 576 ? -36.555 8.440 50.216 1.00 93.81 576 ASP A O 1
ATOM 4226 N N . THR A 1 577 ? -36.300 10.464 49.260 1.00 95.12 577 THR A N 1
ATOM 4227 C CA . THR A 1 577 ? -35.609 9.985 48.064 1.00 95.12 577 THR A CA 1
ATOM 4228 C C . THR A 1 577 ? -34.266 10.690 47.918 1.00 95.12 577 THR A C 1
ATOM 4230 O O . THR A 1 577 ? -34.184 11.908 48.057 1.00 95.12 577 THR A O 1
ATOM 4233 N N . LEU A 1 578 ? -33.217 9.929 47.628 1.00 96.69 578 LEU A N 1
ATOM 4234 C CA . LEU A 1 578 ? -31.912 10.424 47.212 1.00 96.69 578 LEU A CA 1
ATOM 4235 C C . LEU A 1 578 ? -31.737 10.196 45.716 1.00 96.69 578 LEU A C 1
ATOM 4237 O O . LEU A 1 578 ? -32.028 9.113 45.214 1.00 96.69 578 LEU A O 1
ATOM 4241 N N . VAL A 1 579 ? -31.251 11.217 45.020 1.00 96.94 579 VAL A N 1
ATOM 4242 C CA . VAL A 1 579 ? -30.964 11.182 43.587 1.00 96.94 579 VAL A CA 1
ATOM 4243 C C . VAL A 1 579 ? -29.493 11.512 43.384 1.00 96.94 579 VAL A C 1
ATOM 4245 O O . VAL A 1 579 ? -29.043 12.602 43.734 1.00 96.94 579 VAL A O 1
ATOM 4248 N N . LEU A 1 580 ? -28.751 10.554 42.847 1.00 97.19 580 LEU A N 1
ATOM 4249 C CA . LEU A 1 580 ? -27.365 10.692 42.429 1.00 97.19 580 LEU A CA 1
ATOM 4250 C C . LEU A 1 580 ? -27.353 10.783 40.903 1.00 97.19 580 LEU A C 1
ATOM 4252 O O . LEU A 1 580 ? -28.106 10.061 40.251 1.00 97.19 580 LEU A O 1
ATOM 4256 N N . TYR A 1 581 ? -26.538 11.661 40.333 1.00 95.62 581 TYR A N 1
ATOM 4257 C CA . TYR A 1 581 ? -26.509 11.905 38.893 1.00 95.62 581 TYR A CA 1
ATOM 4258 C C . TYR A 1 581 ? -25.123 12.377 38.462 1.00 95.62 581 TYR A C 1
ATOM 4260 O O . TYR A 1 581 ? -24.463 13.091 39.215 1.00 95.62 581 TYR A O 1
ATOM 4268 N N . THR A 1 582 ? -24.711 12.003 37.255 1.00 93.62 582 THR A N 1
ATOM 4269 C CA . THR A 1 582 ? -23.507 12.536 36.609 1.00 93.62 582 THR A CA 1
ATOM 4270 C C . THR A 1 582 ? -23.809 13.879 35.950 1.00 93.62 582 THR A C 1
ATOM 4272 O O . THR A 1 582 ? -24.968 14.249 35.717 1.00 93.62 582 THR A O 1
ATOM 4275 N N . ASP A 1 583 ? -22.768 14.657 35.673 1.00 90.06 583 ASP A N 1
ATOM 4276 C CA . ASP A 1 583 ? -22.901 15.961 35.025 1.00 90.06 583 ASP A CA 1
ATOM 4277 C C . ASP A 1 583 ? -23.478 15.866 33.609 1.00 90.06 583 ASP A C 1
ATOM 4279 O O . ASP A 1 583 ? -24.134 16.816 33.192 1.00 90.06 583 ASP A O 1
ATOM 4283 N N . GLY A 1 584 ? -23.402 14.717 32.934 1.00 88.56 584 GLY A N 1
ATOM 4284 C CA . GLY A 1 584 ? -24.109 14.466 31.677 1.00 88.56 584 GLY A CA 1
ATOM 4285 C C . GLY A 1 584 ? -25.626 14.708 31.717 1.00 88.56 584 GLY A C 1
ATOM 4286 O O . GLY A 1 584 ? -26.217 15.093 30.702 1.00 88.56 584 GLY A O 1
ATOM 4287 N N . VAL A 1 585 ? -26.270 14.592 32.890 1.00 90.25 585 VAL A N 1
ATOM 4288 C CA . VAL A 1 585 ? -27.672 15.022 33.091 1.00 90.25 585 VAL A CA 1
ATOM 4289 C C . VAL A 1 585 ? -27.800 16.547 33.014 1.00 90.25 585 VAL A C 1
ATOM 4291 O O . VAL A 1 585 ? -28.747 17.074 32.431 1.00 90.25 585 VAL A O 1
ATOM 4294 N N . LEU A 1 586 ? -26.860 17.277 33.615 1.00 90.94 586 LEU A N 1
ATOM 4295 C CA . LEU A 1 586 ? -26.854 18.741 33.626 1.00 90.94 586 LEU A CA 1
ATOM 4296 C C . LEU A 1 586 ? -26.409 19.322 32.280 1.00 90.94 586 LEU A C 1
ATOM 4298 O O . LEU A 1 586 ? -26.927 20.363 31.868 1.00 90.94 586 LEU A O 1
ATOM 4302 N N . ASP A 1 587 ? -25.474 18.652 31.612 1.00 88.94 587 ASP A N 1
ATOM 4303 C CA . ASP A 1 587 ? -24.782 19.097 30.405 1.00 88.94 587 ASP A CA 1
ATOM 4304 C C . ASP A 1 587 ? -25.489 18.702 29.104 1.00 88.94 587 ASP A C 1
ATOM 4306 O O . ASP A 1 587 ? -25.093 19.180 28.029 1.00 88.94 587 ASP A O 1
ATOM 4310 N N . ALA A 1 588 ? -26.579 17.930 29.201 1.00 87.31 588 ALA A N 1
ATOM 4311 C CA . ALA A 1 588 ? -27.504 17.674 28.103 1.00 87.31 588 ALA A CA 1
ATOM 4312 C C . ALA A 1 588 ? -27.838 18.984 27.365 1.00 87.31 588 ALA A C 1
ATOM 4314 O O . ALA A 1 588 ? -28.212 19.993 27.975 1.00 87.31 588 ALA A O 1
ATOM 4315 N N . GLN A 1 589 ? -27.634 18.981 26.043 1.00 86.50 589 GLN A N 1
ATOM 4316 C CA . GLN A 1 589 ? -27.684 20.180 25.205 1.00 86.50 589 GLN A CA 1
ATOM 4317 C C . GLN A 1 589 ? -29.074 20.380 24.608 1.00 86.50 589 GLN A C 1
ATOM 4319 O O . GLN A 1 589 ? -29.562 19.533 23.859 1.00 86.50 589 GLN A O 1
ATOM 4324 N N . GLY A 1 590 ? -29.672 21.534 24.895 1.00 85.50 590 GLY A N 1
ATOM 4325 C CA . GLY A 1 590 ? -30.794 22.063 24.131 1.00 85.50 590 GLY A CA 1
ATOM 4326 C C . GLY A 1 590 ? -30.307 23.003 23.027 1.00 85.50 590 GLY A C 1
ATOM 4327 O O . GLY A 1 590 ? -29.116 23.092 22.727 1.00 85.50 590 GLY A O 1
ATOM 4328 N N . ARG A 1 591 ? -31.237 23.762 22.445 1.00 81.31 591 ARG A N 1
ATOM 4329 C CA . ARG A 1 591 ? -30.967 24.661 21.312 1.00 81.31 591 ARG A CA 1
ATOM 4330 C C . ARG A 1 591 ? -29.935 25.761 21.594 1.00 81.31 591 ARG A C 1
ATOM 4332 O O . ARG A 1 591 ? -29.157 26.117 20.712 1.00 81.31 591 ARG A O 1
ATOM 4339 N N . GLU A 1 592 ? -29.958 26.327 22.801 1.00 83.25 592 GLU A N 1
ATOM 4340 C CA . GLU A 1 592 ? -29.124 27.484 23.183 1.00 83.25 592 GLU A CA 1
ATOM 4341 C C . GLU A 1 592 ? -28.485 27.357 24.576 1.00 83.25 592 GLU A C 1
ATOM 4343 O O . GLU A 1 592 ? -27.591 28.132 24.915 1.00 83.25 592 GLU A O 1
ATOM 4348 N N . GLU A 1 593 ? -28.914 26.394 25.397 1.00 90.00 593 GLU A N 1
ATOM 4349 C CA . GLU A 1 593 ? -28.455 26.245 26.780 1.00 90.00 593 GLU A CA 1
ATOM 4350 C C . GLU A 1 593 ? -28.342 24.770 27.200 1.00 90.00 593 GLU A C 1
ATOM 4352 O O . GLU A 1 593 ? -28.844 23.865 26.532 1.00 90.00 593 GLU A O 1
ATOM 4357 N N . ARG A 1 594 ? -27.680 24.547 28.338 1.00 90.38 594 ARG A N 1
ATOM 4358 C CA . ARG A 1 594 ? -27.609 23.255 29.034 1.00 90.38 594 ARG A CA 1
ATOM 4359 C C . ARG A 1 594 ? -28.861 23.030 29.884 1.00 90.38 594 ARG A C 1
ATOM 4361 O O . ARG A 1 594 ? -29.490 24.001 30.314 1.00 90.38 594 ARG A O 1
ATOM 4368 N N . PHE A 1 595 ? -29.201 21.773 30.172 1.00 90.81 595 PHE A N 1
ATOM 4369 C CA . PHE A 1 595 ? -30.347 21.436 31.023 1.00 90.81 595 PHE A CA 1
ATOM 4370 C C . PHE A 1 595 ? -30.227 22.113 32.399 1.00 90.81 595 PHE A C 1
ATOM 4372 O O . PHE A 1 595 ? -31.097 22.900 32.796 1.00 90.81 595 PHE A O 1
ATOM 4379 N N . GLY A 1 596 ? -29.077 21.921 33.049 1.00 91.75 596 GLY A N 1
ATOM 4380 C CA . GLY A 1 596 ? -28.653 22.647 34.241 1.00 91.75 596 GLY A CA 1
ATOM 4381 C C . GLY A 1 596 ? -29.405 22.294 35.529 1.00 91.75 596 GLY A C 1
ATOM 4382 O O . GLY A 1 596 ? -30.501 21.732 35.538 1.00 91.75 596 GLY A O 1
ATOM 4383 N N . GLU A 1 597 ? -28.808 22.685 36.656 1.00 91.75 597 GLU A N 1
ATOM 4384 C CA . GLU A 1 597 ? -29.259 22.308 38.003 1.00 91.75 597 GLU A CA 1
ATOM 4385 C C . GLU A 1 597 ? -30.687 22.785 38.312 1.00 91.75 597 GLU A C 1
ATOM 4387 O O . GLU A 1 597 ? -31.488 22.047 38.882 1.00 91.75 597 GLU A O 1
ATOM 4392 N N . ARG A 1 598 ? -31.057 23.993 37.867 1.00 92.69 598 ARG A N 1
ATOM 4393 C CA . ARG A 1 598 ? -32.397 24.553 38.104 1.00 92.69 598 ARG A CA 1
ATOM 4394 C C . ARG A 1 598 ? -33.509 23.637 37.580 1.00 92.69 598 ARG A C 1
ATOM 4396 O O . ARG A 1 598 ? -34.486 23.414 38.286 1.00 92.69 598 ARG A O 1
ATOM 4403 N N . ARG A 1 599 ? -33.362 23.100 36.362 1.00 93.50 599 ARG A N 1
ATOM 4404 C CA . ARG A 1 599 ? -34.380 22.232 35.743 1.00 93.50 599 ARG A CA 1
ATOM 4405 C C . ARG A 1 599 ? -34.446 20.874 36.419 1.00 93.50 599 ARG A C 1
ATOM 4407 O O . ARG A 1 599 ? -35.547 20.375 36.635 1.00 93.50 599 ARG A O 1
ATOM 4414 N N . LEU A 1 600 ? -33.292 20.323 36.800 1.00 94.12 600 LEU A N 1
ATOM 4415 C CA . LEU A 1 600 ? -33.225 19.095 37.586 1.00 94.12 600 LEU A CA 1
ATOM 4416 C C . LEU A 1 600 ? -33.977 19.256 38.914 1.00 94.12 600 LEU A C 1
ATOM 4418 O O . LEU A 1 600 ? -34.851 18.453 39.233 1.00 94.12 600 LEU A O 1
ATOM 4422 N N . PHE A 1 601 ? -33.700 20.326 39.661 1.00 95.31 601 PHE A N 1
ATOM 4423 C CA . PHE A 1 601 ? -34.377 20.591 40.930 1.00 95.31 601 PHE A CA 1
ATOM 4424 C C . PHE A 1 601 ? -35.876 20.804 40.733 1.00 95.31 601 PHE A C 1
ATOM 4426 O O . PHE A 1 601 ? -36.674 20.211 41.452 1.00 95.31 601 PHE A O 1
ATOM 4433 N N . ASP A 1 602 ? -36.287 21.591 39.741 1.00 94.44 602 ASP A N 1
ATOM 4434 C CA . ASP A 1 602 ? -37.708 21.816 39.473 1.00 94.44 602 ASP A CA 1
ATOM 4435 C C . ASP A 1 602 ? -38.441 20.523 39.062 1.00 94.44 602 ASP A C 1
ATOM 4437 O O . ASP A 1 602 ? -39.582 20.319 39.481 1.00 94.44 602 ASP A O 1
ATOM 4441 N N . ALA A 1 603 ? -37.784 19.611 38.333 1.00 94.00 603 ALA A N 1
ATOM 4442 C CA . ALA A 1 603 ? -38.323 18.288 38.003 1.00 94.00 603 ALA A CA 1
ATOM 4443 C C . ALA A 1 603 ? -38.502 17.391 39.244 1.00 94.00 603 ALA A C 1
ATOM 4445 O O . ALA A 1 603 ? -39.477 16.637 39.336 1.00 94.00 603 ALA A O 1
ATOM 4446 N N . LEU A 1 604 ? -37.600 17.513 40.223 1.00 94.81 604 LEU A N 1
ATOM 4447 C CA . LEU A 1 604 ? -37.614 16.749 41.473 1.00 94.81 604 LEU A CA 1
ATOM 4448 C C . LEU A 1 604 ? -38.597 17.283 42.530 1.00 94.81 604 LEU A C 1
ATOM 4450 O O . LEU A 1 604 ? -38.872 16.581 43.504 1.00 94.81 604 LEU A O 1
ATOM 4454 N N . ARG A 1 605 ? -39.163 18.488 42.363 1.00 94.19 605 ARG A N 1
ATOM 4455 C CA . ARG A 1 605 ? -40.151 19.048 43.308 1.00 94.19 605 ARG A CA 1
ATOM 4456 C C . ARG A 1 605 ? -41.437 18.227 43.358 1.00 94.19 605 ARG A C 1
ATOM 4458 O O . ARG A 1 605 ? -41.922 17.746 42.342 1.00 94.19 605 ARG A O 1
ATOM 4465 N N . GLY A 1 606 ? -42.081 18.151 44.513 1.00 90.00 606 GLY A N 1
ATOM 4466 C CA . GLY A 1 606 ? -43.322 17.409 44.739 1.00 90.00 606 GLY A CA 1
ATOM 4467 C C . GLY A 1 606 ? -43.101 15.939 45.108 1.00 90.00 606 GLY A C 1
ATOM 4468 O O . GLY A 1 606 ? -42.005 15.399 45.005 1.00 90.00 606 GLY A O 1
ATOM 4469 N N . LYS A 1 607 ? -44.165 15.283 45.579 1.00 86.81 607 LYS A N 1
ATOM 4470 C CA . LYS A 1 607 ? -44.106 13.897 46.063 1.00 86.81 607 LYS A CA 1
ATOM 4471 C C . LYS A 1 607 ? -44.291 12.900 44.920 1.00 86.81 607 LYS A C 1
ATOM 4473 O O . LYS A 1 607 ? -45.219 13.036 44.129 1.00 86.81 607 LYS A O 1
ATOM 4478 N N . THR A 1 608 ? -43.458 11.869 44.900 1.00 88.81 608 THR A N 1
ATOM 4479 C CA . THR A 1 608 ? -43.589 10.680 44.042 1.00 88.81 608 THR A CA 1
ATOM 4480 C C . THR A 1 608 ? -43.949 9.459 44.887 1.00 88.81 608 THR A C 1
ATOM 4482 O O . THR A 1 608 ? -43.822 9.493 46.115 1.00 88.81 608 THR A O 1
ATOM 4485 N N . ARG A 1 609 ? -44.415 8.381 44.252 1.00 86.62 609 ARG A N 1
ATOM 4486 C CA . ARG A 1 609 ? -44.836 7.123 44.893 1.00 86.62 609 ARG A CA 1
ATOM 4487 C C . ARG A 1 609 ? -43.777 6.023 44.809 1.00 86.62 609 ARG A C 1
ATOM 4489 O O . ARG A 1 609 ? -43.880 5.045 45.543 1.00 86.62 609 ARG A O 1
ATOM 4496 N N . SER A 1 610 ? -42.781 6.162 43.937 1.00 90.75 610 SER A N 1
ATOM 4497 C CA . SER A 1 610 ? -41.754 5.145 43.681 1.00 90.75 610 SER A CA 1
ATOM 4498 C C . SER A 1 610 ? -40.423 5.773 43.245 1.00 90.75 610 SER A C 1
ATOM 4500 O O . SER A 1 610 ? -40.351 6.978 42.993 1.00 90.75 610 SER A O 1
ATOM 4502 N N . ALA A 1 611 ? -39.350 4.974 43.206 1.00 91.06 611 ALA A N 1
ATOM 4503 C CA . ALA A 1 611 ? -38.046 5.429 42.714 1.00 91.06 611 ALA A CA 1
ATOM 4504 C C . ALA A 1 611 ? -38.082 5.615 41.186 1.00 91.06 611 ALA A C 1
ATOM 4506 O O . ALA A 1 611 ? -37.537 6.582 40.662 1.00 91.06 611 ALA A O 1
ATOM 4507 N N . GLU A 1 612 ? -38.809 4.737 40.502 1.00 92.88 612 GLU A N 1
ATOM 4508 C CA . GLU A 1 612 ? -39.052 4.738 39.063 1.00 92.88 612 GLU A CA 1
ATOM 4509 C C . GLU A 1 612 ? -39.834 5.988 38.635 1.00 92.88 612 GLU A C 1
ATOM 4511 O O . GLU A 1 612 ? -39.421 6.679 37.712 1.00 92.88 612 GLU A O 1
ATOM 4516 N N . GLU A 1 613 ? -40.892 6.363 39.367 1.00 93.19 613 GLU A N 1
ATOM 4517 C CA . GLU A 1 613 ? -41.653 7.590 39.082 1.00 93.19 613 GLU A CA 1
ATOM 4518 C C . GLU A 1 613 ? -40.786 8.842 39.287 1.00 93.19 613 GLU A C 1
ATOM 4520 O O . GLU A 1 613 ? -40.913 9.810 38.544 1.00 93.19 613 GLU A O 1
ATOM 4525 N N . THR A 1 614 ? -39.873 8.847 40.265 1.00 93.00 614 THR A N 1
ATOM 4526 C CA . THR A 1 614 ? -38.910 9.953 40.417 1.00 93.00 614 THR A CA 1
ATOM 4527 C C . THR A 1 614 ? -37.932 10.015 39.246 1.00 93.00 614 THR A C 1
ATOM 4529 O O . THR A 1 614 ? -37.675 11.107 38.743 1.00 93.00 614 THR A O 1
ATOM 4532 N N . LEU A 1 615 ? -37.418 8.867 38.794 1.00 93.75 615 LEU A N 1
ATOM 4533 C CA . LEU A 1 615 ? -36.526 8.775 37.639 1.00 93.75 615 LEU A CA 1
ATOM 4534 C C . LEU A 1 615 ? -37.224 9.308 36.375 1.00 93.75 615 LEU A C 1
ATOM 4536 O O . LEU A 1 615 ? -36.726 10.232 35.738 1.00 93.75 615 LEU A O 1
ATOM 4540 N N . GLU A 1 616 ? -38.424 8.809 36.068 1.00 93.00 616 GLU A N 1
ATOM 4541 C CA . GLU A 1 616 ? -39.236 9.229 34.916 1.00 93.00 616 GLU A CA 1
ATOM 4542 C C . GLU A 1 616 ? -39.553 10.730 34.926 1.00 93.00 616 GLU A C 1
ATOM 4544 O O . GLU A 1 616 ? -39.564 11.377 33.876 1.00 93.00 616 GLU A O 1
ATOM 4549 N N . ARG A 1 617 ? -39.776 11.318 36.109 1.00 91.88 617 ARG A N 1
ATOM 4550 C CA . ARG A 1 617 ? -40.031 12.761 36.246 1.00 91.88 617 ARG A CA 1
ATOM 4551 C C . ARG A 1 617 ? -38.846 13.629 35.845 1.00 91.88 617 ARG A C 1
ATOM 4553 O O . ARG A 1 617 ? -39.077 14.773 35.460 1.00 91.88 617 ARG A O 1
ATOM 4560 N N . VAL A 1 618 ? -37.624 13.109 35.918 1.00 92.12 618 VAL A N 1
ATOM 4561 C CA . VAL A 1 618 ? -36.414 13.790 35.436 1.00 92.12 618 VAL A CA 1
ATOM 4562 C C . VAL A 1 618 ? -36.150 13.451 33.970 1.00 92.12 618 VAL A C 1
ATOM 4564 O O . VAL A 1 618 ? -35.880 14.355 33.181 1.00 92.12 618 VAL A O 1
ATOM 4567 N N . VAL A 1 619 ? -36.298 12.180 33.587 1.00 91.12 619 VAL A N 1
ATOM 4568 C CA . VAL A 1 619 ? -36.020 11.697 32.224 1.00 91.12 619 VAL A CA 1
ATOM 4569 C C . VAL A 1 619 ? -36.952 12.324 31.191 1.00 91.12 619 VAL A C 1
ATOM 4571 O O . VAL A 1 619 ? -36.487 12.837 30.179 1.00 91.12 619 VAL A O 1
ATOM 4574 N N . ALA A 1 620 ? -38.261 12.374 31.448 1.00 90.19 620 ALA A N 1
ATOM 4575 C CA . ALA A 1 620 ? -39.208 12.859 30.444 1.00 90.19 620 ALA A CA 1
ATOM 4576 C C . ALA A 1 620 ? -39.010 14.348 30.064 1.00 90.19 620 ALA A C 1
ATOM 4578 O O . ALA A 1 620 ? -39.158 14.683 28.887 1.00 90.19 620 ALA A O 1
ATOM 4579 N N . PRO A 1 621 ? -38.703 15.277 30.993 1.00 89.50 621 PRO A N 1
ATOM 4580 C CA . PRO A 1 621 ? -38.271 16.630 30.636 1.00 89.50 621 PRO A CA 1
ATOM 4581 C C . PRO A 1 621 ? -36.911 16.692 29.935 1.00 89.50 621 PRO A C 1
ATOM 4583 O O . PRO A 1 621 ? -36.738 17.538 29.061 1.00 89.50 621 PRO A O 1
ATOM 4586 N N . LEU A 1 622 ? -35.968 15.827 30.315 1.00 88.88 622 LEU A N 1
ATOM 4587 C CA . LEU A 1 622 ? -34.617 15.784 29.756 1.00 88.88 622 LEU A CA 1
ATOM 4588 C C . LEU A 1 622 ? -34.631 15.374 28.277 1.00 88.88 622 LEU A C 1
ATOM 4590 O O . LEU A 1 622 ? -34.099 16.096 27.439 1.00 88.88 622 LEU A O 1
ATOM 4594 N N . GLU A 1 623 ? -35.349 14.300 27.941 1.00 87.81 623 GLU A N 1
ATOM 4595 C CA . GLU A 1 623 ? -35.534 13.829 26.560 1.00 87.81 623 GLU A CA 1
ATOM 4596 C C . GLU A 1 623 ? -36.212 14.876 25.667 1.00 87.81 623 GLU A C 1
ATOM 4598 O O . GLU A 1 623 ? -35.859 15.035 24.503 1.00 87.81 623 GLU A O 1
ATOM 4603 N N . ARG A 1 624 ? -37.182 15.628 26.208 1.00 88.81 624 ARG A N 1
ATOM 4604 C CA . ARG A 1 624 ? -37.851 16.715 25.468 1.00 88.81 624 ARG A CA 1
ATOM 4605 C C . ARG A 1 624 ? -36.961 17.935 25.258 1.00 88.81 624 ARG A C 1
ATOM 4607 O O . ARG A 1 624 ? -37.232 18.726 24.359 1.00 88.81 624 ARG A O 1
ATOM 4614 N N . PHE A 1 625 ? -35.994 18.145 26.144 1.00 88.00 625 PHE A N 1
ATOM 4615 C CA . PHE A 1 625 ? -35.095 19.291 26.103 1.00 88.00 625 PHE A CA 1
ATOM 4616 C C . PHE A 1 625 ? -33.923 19.065 25.143 1.00 88.00 625 PHE A C 1
ATOM 4618 O O . PHE A 1 625 ? -33.457 20.015 24.516 1.00 88.00 625 PHE A O 1
ATOM 4625 N N . GLN A 1 626 ? -33.450 17.825 25.044 1.00 86.69 626 GLN A N 1
ATOM 4626 C CA . GLN A 1 626 ? -32.274 17.470 24.267 1.00 86.69 626 GLN A CA 1
ATOM 4627 C C . GLN A 1 626 ? -32.515 17.589 22.753 1.00 86.69 626 GLN A C 1
ATOM 4629 O O . GLN A 1 626 ? -33.447 17.003 22.204 1.00 86.69 626 GLN A O 1
ATOM 4634 N N . GLU A 1 627 ? -31.630 18.306 22.054 1.00 83.94 627 GLU A N 1
ATOM 4635 C CA . GLU A 1 627 ? -31.628 18.397 20.590 1.00 83.94 627 GLU A CA 1
ATOM 4636 C C . GLU A 1 627 ? -30.399 17.682 20.001 1.00 83.94 627 GLU A C 1
ATOM 4638 O O . GLU A 1 627 ? -29.252 18.075 20.219 1.00 83.94 627 GLU A O 1
ATOM 4643 N N . GLY A 1 628 ? -30.636 16.644 19.193 1.00 78.12 628 GLY A N 1
ATOM 4644 C CA . GLY A 1 628 ? -29.579 15.873 18.534 1.00 78.12 628 GLY A CA 1
ATOM 4645 C C . GLY A 1 628 ? -28.983 14.753 19.396 1.00 78.12 628 GLY A C 1
ATOM 4646 O O . GLY A 1 628 ? -29.549 14.341 20.408 1.00 78.12 628 GLY A O 1
ATOM 4647 N N . ALA A 1 629 ? -27.850 14.206 18.947 1.00 72.12 629 ALA A N 1
ATOM 4648 C CA . ALA A 1 629 ? -27.193 13.092 19.626 1.00 72.12 629 ALA A CA 1
ATOM 4649 C C . ALA A 1 629 ? -26.614 13.520 20.983 1.00 72.12 629 ALA A C 1
ATOM 4651 O O . ALA A 1 629 ? -26.018 14.595 21.099 1.00 72.12 629 ALA A O 1
ATOM 4652 N N . GLN A 1 630 ? -26.762 12.645 21.979 1.00 73.12 630 GLN A N 1
ATOM 4653 C CA . GLN A 1 630 ? -26.188 12.831 23.307 1.00 73.12 630 GLN A CA 1
ATOM 4654 C C . GLN A 1 630 ? -24.663 12.961 23.194 1.00 73.12 630 GLN A C 1
ATOM 4656 O O . GLN A 1 630 ? -24.010 12.146 22.538 1.00 73.12 630 GLN A O 1
ATOM 4661 N N . ARG A 1 631 ? -24.110 14.032 23.775 1.00 72.75 631 ARG A N 1
ATOM 4662 C CA . ARG A 1 631 ? -22.679 14.361 23.662 1.00 72.75 631 ARG A CA 1
ATOM 4663 C C . ARG A 1 631 ? -21.819 13.744 24.753 1.00 72.75 631 ARG A C 1
ATOM 4665 O O . ARG A 1 631 ? -20.624 13.597 24.51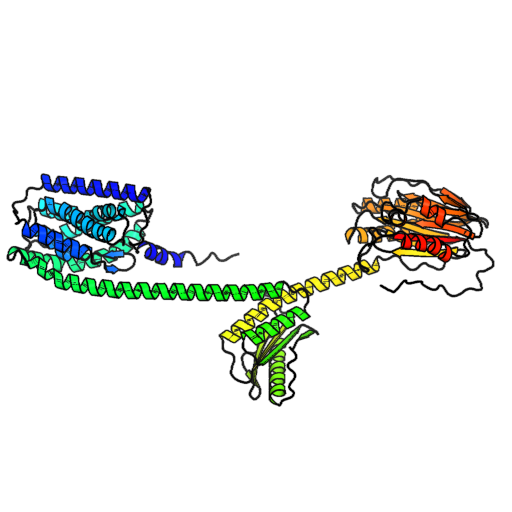2 1.00 72.75 631 ARG A O 1
ATOM 4672 N N . ASP A 1 632 ? -22.425 13.442 25.894 1.00 79.12 632 ASP A N 1
ATOM 4673 C CA . ASP A 1 632 ? -21.745 12.934 27.078 1.00 79.12 632 ASP A CA 1
ATOM 4674 C C . ASP A 1 632 ? -22.525 11.792 27.715 1.00 79.12 632 ASP A C 1
ATOM 4676 O O . ASP A 1 632 ? -23.742 11.698 27.529 1.00 79.12 632 ASP A O 1
ATOM 4680 N N . ASP A 1 633 ? -21.837 10.907 28.417 1.00 85.00 633 ASP A N 1
ATOM 4681 C CA . ASP A 1 633 ? -22.503 9.795 29.083 1.00 85.00 633 ASP A CA 1
ATOM 4682 C C . ASP A 1 633 ? -23.451 10.310 30.166 1.00 85.00 633 ASP A C 1
ATOM 4684 O O . ASP A 1 633 ? -23.299 11.418 30.669 1.00 85.00 633 ASP A O 1
ATOM 4688 N N . MET A 1 634 ? -24.500 9.551 30.465 1.00 88.56 634 MET A N 1
ATOM 4689 C CA . MET A 1 634 ? -25.465 9.936 31.482 1.00 88.56 634 MET A CA 1
ATOM 4690 C C . MET A 1 634 ? -25.771 8.763 32.394 1.00 88.56 634 MET A C 1
ATOM 4692 O O . MET A 1 634 ? -26.282 7.730 31.953 1.00 88.56 634 MET A O 1
ATOM 4696 N N . ALA A 1 635 ? -25.557 8.958 33.688 1.00 91.88 635 ALA A N 1
ATOM 4697 C CA . ALA A 1 635 ? -25.984 8.043 34.723 1.00 91.88 635 ALA A CA 1
ATOM 4698 C C . ALA A 1 635 ? -26.808 8.771 35.785 1.00 91.88 635 ALA A C 1
ATOM 4700 O O . ALA A 1 635 ? -26.513 9.893 36.196 1.00 91.88 635 ALA A O 1
ATOM 4701 N N . MET A 1 636 ? -27.852 8.103 36.264 1.00 94.44 636 MET A N 1
ATOM 4702 C CA . MET A 1 636 ? -28.647 8.570 37.393 1.00 94.44 636 MET A CA 1
ATOM 4703 C C . MET A 1 636 ? -29.088 7.373 38.225 1.00 94.44 636 MET A C 1
ATOM 4705 O O . MET A 1 636 ? -29.554 6.377 37.678 1.00 94.44 636 MET A O 1
ATOM 4709 N N . VAL A 1 637 ? -28.970 7.476 39.547 1.00 96.19 637 VAL A N 1
ATOM 4710 C CA . VAL A 1 637 ? -29.440 6.468 40.501 1.00 96.19 637 VAL A CA 1
ATOM 4711 C C . VAL A 1 637 ? -30.360 7.137 41.508 1.00 96.19 637 VAL A C 1
ATOM 4713 O O . VAL A 1 637 ? -29.984 8.077 42.204 1.00 96.19 637 VAL A O 1
ATOM 4716 N N . VAL A 1 638 ? -31.580 6.627 41.601 1.00 96.44 638 VAL A N 1
ATOM 4717 C CA . VAL A 1 638 ? -32.595 7.061 42.552 1.00 96.44 638 VAL A CA 1
ATOM 4718 C C . VAL A 1 638 ? -32.739 5.991 43.615 1.00 96.44 638 VAL A C 1
ATOM 4720 O O . VAL A 1 638 ? -32.964 4.829 43.286 1.00 96.44 638 VAL A O 1
ATOM 4723 N N . VAL A 1 639 ? -32.678 6.379 44.886 1.00 95.38 639 VAL A N 1
ATOM 4724 C CA . VAL A 1 639 ? -32.896 5.481 46.021 1.00 95.38 639 VAL A CA 1
ATOM 4725 C C . VAL A 1 639 ? -33.930 6.074 46.959 1.00 95.38 639 VAL A C 1
ATOM 4727 O O . VAL A 1 639 ? -33.818 7.222 47.376 1.00 95.38 639 VAL A O 1
ATOM 4730 N N . ARG A 1 640 ? -34.937 5.286 47.320 1.00 94.00 640 ARG A N 1
ATOM 4731 C CA . ARG A 1 640 ? -36.058 5.710 48.158 1.00 94.00 640 ARG A CA 1
ATOM 4732 C C . ARG A 1 640 ? -36.183 4.844 49.402 1.00 94.00 640 ARG A C 1
ATOM 4734 O O . ARG A 1 640 ? -36.152 3.614 49.300 1.00 94.00 640 ARG A O 1
ATOM 4741 N N . ARG A 1 641 ? -36.398 5.474 50.562 1.00 90.81 641 ARG A N 1
ATOM 4742 C CA . ARG A 1 641 ? -36.712 4.772 51.814 1.00 90.81 641 ARG A CA 1
ATOM 4743 C C . ARG A 1 641 ? -38.155 4.271 51.798 1.00 90.81 641 ARG A C 1
ATOM 4745 O O . ARG A 1 641 ? -39.080 5.036 51.533 1.00 90.81 641 ARG A O 1
ATOM 4752 N N . VAL A 1 642 ? -38.360 2.992 52.113 1.00 86.31 642 VAL A N 1
ATOM 4753 C CA . VAL A 1 642 ? -39.700 2.391 52.204 1.00 86.31 642 VAL A CA 1
ATOM 4754 C C . VAL A 1 642 ? -40.057 2.106 53.658 1.00 86.31 642 VAL A C 1
ATOM 4756 O O . VAL A 1 642 ? -39.231 1.601 54.417 1.00 86.31 642 VAL A O 1
ATOM 4759 N N . ARG A 1 643 ? -41.321 2.353 54.022 1.00 74.75 643 ARG A N 1
ATOM 4760 C CA . ARG A 1 643 ? -41.881 1.971 55.325 1.00 74.75 643 ARG A CA 1
ATOM 4761 C C . ARG A 1 643 ? -41.708 0.481 55.609 1.00 74.75 643 ARG A C 1
ATOM 4763 O O . ARG A 1 643 ? -42.188 -0.365 54.845 1.00 74.75 643 ARG A O 1
ATOM 4770 N N . GLN A 1 644 ? -41.101 0.158 56.753 1.00 56.25 644 GLN A N 1
ATOM 4771 C CA . GLN A 1 644 ? -41.093 -1.202 57.296 1.00 56.25 644 GLN A CA 1
ATOM 4772 C C . GLN A 1 644 ? -42.528 -1.587 57.699 1.00 56.25 644 GLN A C 1
ATOM 4774 O O . GLN A 1 644 ? -43.027 -1.226 58.758 1.00 56.25 644 GLN A O 1
ATOM 4779 N N . GLY A 1 645 ? -43.225 -2.265 56.786 1.00 47.34 645 GLY A N 1
ATOM 4780 C CA . GLY A 1 645 ? -44.629 -2.671 56.925 1.00 47.34 645 GLY A CA 1
ATOM 4781 C C . GLY A 1 645 ? -45.282 -3.123 55.613 1.00 47.34 645 GLY A C 1
ATOM 4782 O O . GLY A 1 645 ? -46.318 -3.779 55.639 1.00 47.34 645 GLY A O 1
ATOM 4783 N N . M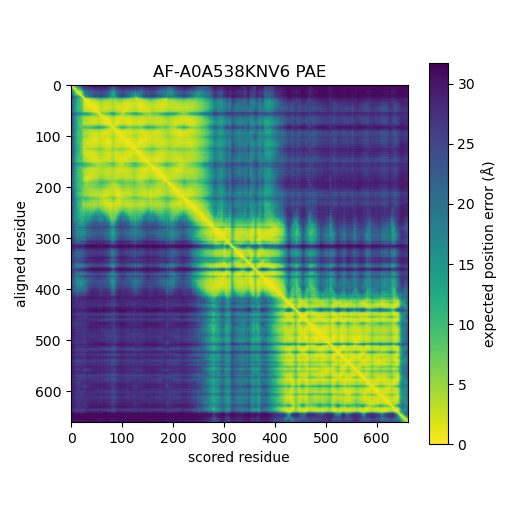ET A 1 646 ? -44.661 -2.837 54.461 1.00 43.53 646 MET A N 1
ATOM 4784 C CA . MET A 1 646 ? -45.202 -3.153 53.126 1.00 43.53 646 MET A CA 1
ATOM 4785 C C . MET A 1 646 ? -44.341 -4.132 52.300 1.00 43.53 646 MET A C 1
ATOM 4787 O O . MET A 1 646 ? -44.549 -4.273 51.097 1.00 43.53 646 MET A O 1
ATOM 4791 N N . SER A 1 647 ? -43.382 -4.842 52.913 1.00 38.91 647 SER A N 1
ATOM 4792 C CA . SER A 1 647 ? -42.438 -5.715 52.184 1.00 38.91 647 SER A CA 1
ATOM 4793 C C . SER A 1 647 ? -43.024 -7.044 51.680 1.00 38.91 647 SER A C 1
ATOM 4795 O O . SER A 1 647 ? -42.364 -7.734 50.908 1.00 38.91 647 SER A O 1
ATOM 4797 N N . ALA A 1 648 ? -44.254 -7.413 52.055 1.00 33.84 648 ALA A N 1
ATOM 4798 C CA . ALA A 1 648 ? -44.804 -8.728 51.712 1.00 33.84 648 ALA A CA 1
ATOM 4799 C C . ALA A 1 648 ? -45.569 -8.798 50.373 1.00 33.84 648 ALA A C 1
ATOM 4801 O O . ALA A 1 648 ? -45.842 -9.901 49.904 1.00 33.84 648 ALA A O 1
ATOM 4802 N N . LEU A 1 649 ? -45.925 -7.677 49.730 1.00 36.50 649 LEU A N 1
ATOM 4803 C CA . LEU A 1 649 ? -46.834 -7.698 48.572 1.00 36.50 649 LEU A CA 1
ATOM 4804 C C . LEU A 1 649 ? -46.458 -6.671 47.493 1.00 36.50 649 LEU A C 1
ATOM 4806 O O . LEU A 1 649 ? -47.153 -5.683 47.310 1.00 36.50 649 LEU A O 1
ATOM 4810 N N . SER A 1 650 ? -45.370 -6.903 46.757 1.00 35.09 650 SER A N 1
ATOM 4811 C CA . SER A 1 650 ? -45.279 -6.518 45.335 1.00 35.09 650 SER A CA 1
ATOM 4812 C C . SER A 1 650 ? -44.019 -7.137 44.722 1.00 35.09 650 SER A C 1
ATOM 4814 O O . SER A 1 650 ? -42.925 -6.566 44.772 1.00 35.09 650 SER A O 1
ATOM 4816 N N . ARG A 1 651 ? -44.175 -8.365 44.209 1.00 41.66 651 ARG A N 1
ATOM 4817 C CA . ARG A 1 651 ? -43.237 -9.008 43.283 1.00 41.66 651 ARG A CA 1
ATOM 4818 C C . ARG A 1 651 ? -43.600 -8.543 41.874 1.00 41.66 651 ARG A C 1
ATOM 4820 O O . ARG A 1 651 ? -44.663 -8.921 41.398 1.00 41.66 651 ARG A O 1
ATOM 4827 N N . SER A 1 652 ? -42.743 -7.715 41.285 1.00 36.38 652 SER A N 1
ATOM 4828 C CA . SER A 1 652 ? -42.446 -7.590 39.846 1.00 36.38 652 SER A CA 1
ATOM 4829 C C . SER A 1 652 ? -41.820 -6.217 39.613 1.00 36.38 652 SER A C 1
ATOM 4831 O O . SER A 1 652 ? -42.517 -5.208 39.641 1.00 36.38 652 SER A O 1
ATOM 4833 N N . ALA A 1 653 ? -40.501 -6.176 39.424 1.00 35.34 653 ALA A N 1
ATOM 4834 C CA . ALA A 1 653 ? -39.838 -5.036 38.802 1.00 35.34 653 ALA A CA 1
ATOM 4835 C C . ALA A 1 653 ? -39.923 -5.250 37.284 1.00 35.34 653 ALA A C 1
ATOM 4837 O O . ALA A 1 653 ? -39.440 -6.264 36.782 1.00 35.34 653 ALA A O 1
ATOM 4838 N N . CYS A 1 654 ? -40.612 -4.343 36.591 1.00 30.89 654 CYS A N 1
ATOM 4839 C CA . CYS A 1 654 ? -40.628 -4.264 35.135 1.00 30.89 654 CYS A CA 1
ATOM 4840 C C . CYS A 1 654 ? -39.481 -3.353 34.698 1.00 30.89 654 CYS A C 1
ATOM 4842 O O . CYS A 1 654 ? -39.401 -2.203 35.120 1.00 30.89 654 CYS A O 1
ATOM 4844 N N . GLU A 1 655 ? -38.613 -3.893 33.855 1.00 35.31 655 GLU A N 1
ATOM 4845 C CA . GLU A 1 655 ? -37.538 -3.190 33.170 1.00 35.31 655 GLU A CA 1
ATOM 4846 C C . GLU A 1 655 ? -38.153 -2.373 32.021 1.00 35.31 655 GLU A C 1
ATOM 4848 O O . GLU A 1 655 ? -38.807 -2.932 31.137 1.00 35.31 655 GLU A O 1
ATOM 4853 N N . PHE A 1 656 ? -38.016 -1.045 32.059 1.00 32.72 656 PHE A N 1
ATOM 4854 C CA . PHE A 1 656 ? -38.463 -0.169 30.975 1.00 32.72 656 PHE A CA 1
ATOM 4855 C C . PHE A 1 656 ? -37.284 0.057 30.024 1.00 32.72 656 PHE A C 1
ATOM 4857 O O . PHE A 1 656 ? -36.368 0.819 30.317 1.00 32.72 656 PHE A O 1
ATOM 4864 N N . SER A 1 657 ? -37.291 -0.650 28.894 1.00 30.59 657 SER A N 1
ATOM 4865 C CA . SER A 1 657 ? -36.390 -0.408 27.766 1.00 30.59 657 SER A CA 1
ATOM 4866 C C . SER A 1 657 ? -37.142 0.422 26.722 1.00 30.59 657 SER A C 1
ATOM 4868 O O . SER A 1 657 ? -38.152 -0.062 26.200 1.00 30.59 657 SER A O 1
ATOM 4870 N N . PRO A 1 658 ? -36.714 1.653 26.387 1.00 33.41 658 PRO A N 1
ATOM 4871 C CA . PRO A 1 658 ? -37.266 2.344 25.238 1.00 33.41 658 PRO A CA 1
ATOM 4872 C C . PRO A 1 658 ? -36.636 1.728 23.984 1.00 33.41 658 PRO A C 1
ATOM 4874 O O . PRO A 1 658 ? -35.476 1.966 23.661 1.00 33.41 658 PRO A O 1
ATOM 4877 N N . THR A 1 659 ? -37.402 0.899 23.277 1.00 35.47 659 THR A N 1
ATOM 4878 C CA . THR A 1 659 ? -37.102 0.517 21.891 1.00 35.47 659 THR A CA 1
ATOM 4879 C C . THR A 1 659 ? -38.047 1.268 20.960 1.00 35.47 659 THR A C 1
ATOM 4881 O O . THR A 1 659 ? -39.260 1.259 21.170 1.00 35.47 659 THR A O 1
ATOM 4884 N N . GLY A 1 660 ? -37.495 1.903 19.921 1.00 29.34 660 GLY A N 1
ATOM 4885 C CA . GLY A 1 660 ? -38.275 2.397 18.784 1.00 29.34 660 GLY A CA 1
ATOM 4886 C C . GLY A 1 660 ? -37.688 3.609 18.063 1.00 29.34 660 GLY A C 1
ATOM 4887 O O . GLY A 1 660 ? -38.293 4.678 18.110 1.00 29.34 660 GLY A O 1
ATOM 4888 N N . GLY A 1 661 ? -36.554 3.430 17.376 1.00 28.50 661 GLY A N 1
ATOM 4889 C CA . GLY A 1 661 ? -35.958 4.403 16.452 1.00 28.50 661 GLY A CA 1
ATOM 4890 C C . GLY A 1 661 ? -34.719 3.856 15.769 1.00 28.50 661 GLY A C 1
ATOM 4891 O O . GLY A 1 661 ? -33.645 3.972 16.392 1.00 28.50 661 GLY A O 1
#

Solvent-accessible surface area (backbone atoms only — not comparable to full-atom values): 34745 Å² total; per-residue (Å²): 138,81,80,80,73,80,64,74,73,66,47,54,63,54,54,41,48,61,69,53,54,91,50,63,75,54,83,72,54,76,58,30,47,50,44,30,47,53,44,23,52,51,47,52,52,52,25,50,48,32,45,74,68,45,86,55,98,57,80,65,54,73,68,51,55,51,49,54,38,51,51,34,22,58,24,58,64,30,59,38,79,41,90,57,33,72,30,56,64,32,32,46,46,50,48,22,41,61,65,62,44,37,40,20,46,46,27,47,48,47,20,51,19,34,25,50,38,36,46,52,35,29,76,71,69,44,31,37,74,70,49,26,40,44,32,28,37,67,29,52,41,41,48,42,27,31,48,50,39,49,77,65,71,58,65,74,73,51,77,91,49,46,71,57,54,53,50,20,52,51,39,17,51,55,49,29,51,52,52,52,44,52,47,40,32,74,31,70,67,47,56,61,78,61,51,53,60,36,47,52,54,35,50,54,52,44,62,65,32,36,61,57,2,41,53,37,26,47,48,31,77,82,32,85,66,38,66,60,72,45,48,65,58,53,51,51,53,39,51,54,30,52,52,53,50,53,55,51,54,53,51,51,55,53,50,57,49,54,52,52,52,51,52,53,52,53,53,55,56,50,52,54,43,51,57,40,60,70,36,64,46,57,67,64,36,42,45,53,51,30,53,50,50,21,64,75,58,71,35,78,41,36,34,27,37,42,82,90,51,72,39,58,82,90,76,92,59,98,48,75,69,46,57,39,39,50,54,24,36,56,52,18,46,52,39,19,74,74,74,42,63,28,66,74,43,78,32,89,74,20,28,16,33,19,24,47,13,38,47,71,97,80,53,89,58,65,61,25,36,39,28,36,17,29,64,86,63,79,71,46,73,68,47,54,51,48,48,45,51,52,22,42,46,48,16,47,22,41,53,52,15,49,55,53,48,54,53,50,53,52,51,44,56,60,37,65,72,58,56,64,72,84,84,73,92,49,88,62,44,41,73,33,74,49,79,47,56,31,71,62,99,75,49,48,34,20,46,45,48,50,75,42,76,39,85,94,25,39,37,41,37,39,33,36,28,74,62,71,47,74,68,19,31,53,50,38,48,52,47,54,54,35,30,54,49,19,30,62,74,57,74,30,37,31,47,9,52,41,42,31,25,47,50,31,61,72,69,70,47,95,53,43,33,26,29,35,26,34,36,39,38,74,56,97,92,39,41,35,37,35,22,14,16,26,53,28,71,58,32,32,38,26,52,98,20,46,57,41,77,46,54,39,87,30,63,44,35,53,75,50,80,86,62,75,48,49,71,37,77,45,82,45,56,74,68,20,32,40,40,40,54,41,65,31,60,33,58,37,41,34,96,87,49,55,52,33,68,69,53,54,46,63,41,48,46,51,80,67,93,48,28,54,56,50,50,49,45,46,48,58,58,48,65,72,48,44,60,78,79,62,85,48,30,28,35,37,41,26,40,23,36,47,64,94,85,62,86,88,76,79,93,77,88,80,84,87,76,94,79,89,133

Radius of gyration: 49.72 Å; Cα contacts (8 Å, |Δi|>4): 1129; chains: 1; bounding box: 108×63×129 Å

Sequence (661 aa):
MGAPGTTGLRDAPERLMEHARPHRPRRLAPRELRVEAISAAALLAVAGGMALLVSSPRAPSPATVALYAGLYVAAARVRLYVGAGSALPTQLIFVPMLFALPLGVVPLVVAGGLAASAAIDVALGRAHPERIVTAIGDGWHAVAPAGVLALAGGPSPELRHWPLFVAAFGAQWALDVVASTAREWAGRAIRPGLQLRVMASVYAVDGLLAPLGLLVAITAERHAFAPLLAAPLLALLAVFARDRRRRIDQSVARLDELERERARLQETIRRVGEAFASNLDPHGLLALVVSTAVDALQADRGRARAGDDVVAPDNEALDDDASELAGALDAAERAALAGGALDPAPYGRAWAISRPLRAGDRSADVLGVLAVARGDRVFSDREQAMLGYLASQAAVALDNARFHQERSELARTLVAGLRPPALPSMAGWRAAALYQPAGRSDEVGGDFYDVISVGDAWMVVIGDVIGKGPAAAALTGLARYSIRTGATLTASPAGALEHLNDDLHREEQSGIISAACVLLRDVDGRAEATIACAGHPPPVRVHAGEPRAVGTASLLLGVAPDARFAEQTVILDDDDTLVLYTDGVLDAQGREERFGERRLFDALRGKTRSAEETLERVVAPLERFQEGAQRDDMAMVVVRRVRQGMSALSRSACEFSPTGG

Mean predicted aligned error: 17.55 Å

Foldseek 3Di:
DDDPDPVPPVCPLVVLLVVLDQFDQDDADPQLLVLLLVLLVVLCVLLVCLLVPQDDPADADPVLLVLLLVVLLLQLLQWADFRSHTAGLSLLSLLLCLQRDRLSNSLVSQLVSQLVNVVVCVVVVRYHNSVSSNSSSLSQLSNQLSVLCSVVVRDALDPVCVVSLVVSLVRSVVRNLVSVLCSCCRRPVDDSVVSVVRVVRNVVSSVVSNVNSSVLNNVCVVPSCSSCVCVVVSVVSNVVSVVVVVVVVVVVVVVVVVVVVVVVVVVVLVVLLVVLLPDLDLQVSQQSLQVCLCVVQVFPWKWKDFPPRIDTPDDDDPDPVVVQQVVQQVVQQVCQVVQDWDAWDDRPQKTKTKHFQDADPDDSDRRIMIMTMHRPDHGDPVSNVVRNSSSPSNSNSNVNSVVVVVVVVVQLVLLVVLAEDDDDDQVQKAKDKDWDAFDPPRFHAQWYWYWEDAPNKIKIKIKGKPDGGDLSSVLSSLLVVQLNVQCNVPVAQQSSLLSSLQVCVVVVPQIWMWMKMWIWDQDPNWTKIKIWTAQFFFKWKQDQQATDGDYDYFHIRNPDNPGTIDIDMDTADAQIKIKGKGCLLQQQDAPPDGCHDVNLRVLSGDGDDHQVRSVCSSVVVSVVRHDDTRPHIIMMMMMGGHDPPPPPDDPDDDDDDDDDD

pLDDT: mean 83.47, std 14.9, range [26.23, 98.06]